Protein AF-A0A7S3QY50-F1 (afdb_monomer)

Nearest PDB structures (foldseek):
  4ku4-assembly1_A  TM=4.714E-01  e=1.616E+00  Cryphonectria parasitica
  5vyz-assembly1_D  TM=2.976E-01  e=4.279E+00  Lactococcus lactis

Organism: Dunaliella tertiolecta (NCBI:txid3047)

Mean predicted aligned error: 9.63 Å

Secondary structure (DSSP, 8-state):
----------------------------HHHHHHHHHHHTSPPSS-TTHHHHSEEETTTTEEEPPTTEESTTS-EEP-HHHHHHHHHHTTTTSSS---HHHHHS--S--GGGGGGSEEEETTEEEEPTTEESTTS-EEE-TTS-EEESTTTT----SSSPPEEE----TTTTTTTT--TT-S-THHHHHHHHHHTTT-B-S-GGG-SEEE----B-SHHIIIIIIHHHHHHHHHH-GGGTTSPTT-EEEEE-SSSGGGGS-TTGGG-HHHHTTEEEEES----S--SSTT------TTT-EE-PPPPPGGGHHHHT-SS-TTSTT---PPP--EEEEEES-SSSSSSPP-TTSPSSPS-TTTTTGGGGHHHHHHHHHTT-TTEEEES--TTHHHHHHHEEEEE---BSB--SHHHHHHHTT-EEE---TTS--

InterPro domains:
  IPR000742 EGF-like domain [PS00022] (62-73)
  IPR000742 EGF-like domain [PS00022] (124-135)
  IPR000742 EGF-like domain [PS50026] (41-74)
  IPR004263 Exostosin-like [PTHR11062] (130-428)
  IPR040911 Exostosin, GT47 domain [PF03016] (158-427)

Foldseek 3Di:
DDDDDDDDDDDDDDPPPPPPPPPPPPPDPPLVVFVVVLQPDDALEPPLLLVAAAQPRLQNARAHDLQADDRRSPDGHDDPRSLVSQVVLVCDVPHHSDSVQLQVFDQDEQCCLVVQAHGRSHQGSGRHQFDARSSQWGADPVRAIDGNPSPPQAQDPDDDAEEEDGDHCSQAPSSQRRPPPQFCVLVVVVSCNSVVSSYDSDLVNHQAYEYRGEAAAQCCQAPRVVVSLVVCVVPPVCPVVDDQLRYEYEHEYQLAQLRHDPVVVVPCVVSRSHAYAYQHAQQPDLVDPRRDHRHDPPRHHHDDTDGDPVCCVVLVPPAFPPDPPDPPQDAQQAAEEDEAAQLLDLDDFDLVDAPPTPSDPCCQFLNVVSSVCCNPPCPPPRYHRYRDDPNRLVNLSNYQAYELGRGNGHDCVCVSSVSSVHHYDYDDSPPPD

Solvent-accessible surface area (backbone atoms only — not comparable to full-atom values): 24354 Å² total; per-residue (Å²): 141,78,90,88,82,91,83,91,82,87,80,80,91,76,83,80,76,77,75,75,72,78,75,74,72,89,70,57,78,67,27,54,56,45,50,50,56,38,46,69,49,87,71,59,36,62,86,54,8,61,76,49,12,18,33,33,64,87,78,38,44,52,38,44,38,90,58,33,33,68,85,27,17,72,42,76,49,55,70,70,61,37,43,51,53,32,40,78,60,54,39,34,85,89,50,74,68,35,53,70,58,62,68,61,20,46,86,59,30,48,71,56,10,66,79,35,34,50,69,53,52,31,35,35,34,17,39,64,54,20,17,56,80,27,23,42,31,29,57,51,98,85,66,44,63,32,57,44,74,62,70,81,64,62,58,50,92,68,76,69,32,32,19,68,57,82,67,62,42,79,58,32,54,66,61,58,46,53,95,73,60,83,56,49,39,63,57,58,48,51,46,47,48,72,72,59,37,31,49,38,61,50,68,91,71,34,68,30,37,37,49,70,46,76,30,58,52,39,61,33,52,59,55,47,46,50,51,51,51,52,49,41,63,75,72,38,80,62,59,83,70,52,58,85,40,22,42,33,40,50,30,69,22,35,46,20,70,53,45,41,43,78,70,57,66,68,38,49,79,58,61,68,30,42,14,42,37,14,55,24,68,43,56,59,68,65,83,48,99,85,46,60,60,26,32,51,86,98,56,40,43,74,45,79,80,42,73,56,72,86,54,33,52,80,46,59,40,85,66,32,66,83,40,92,89,44,73,87,70,64,68,68,79,28,55,34,32,40,69,36,56,44,45,72,43,73,61,75,79,54,80,92,50,65,90,79,40,88,36,69,66,39,59,64,34,28,55,29,49,52,49,50,52,44,73,77,35,41,90,35,91,50,38,47,54,42,40,67,64,96,59,49,30,57,54,34,37,21,10,52,28,28,66,28,46,47,40,87,32,51,70,63,51,44,57,55,26,49,49,28,59,7,46,52,46,68,64,62,75,74,61,87,123

Radius of gyration: 27.7 Å; Cα contacts (8 Å, |Δi|>4): 775; chains: 1; bounding box: 75×70×88 Å

Sequence (433 aa):
MCSRAVGQQAPLLISLVLSLSIATSHAAFGDQEVLQKIASRPSKCGSLCQTHGTCNEELGRCDCPIHKGGPNCEQALTGAELESRCSSLGYGFRYASNVASCMRGPSFCLNRCNDRGSCDRGFCKCMPGHYGIDCSLSLDDQGQPQILQGTGYTTRSKRPWIYVYDLPPEFTIWIYFMRQVDRPTFFFFLQRLLGSGSLTADPKKADFFFIPHYMRHPEDIAVKLVKVLNYINGTWPYYQHGRKGSHVVLHTGDWGKMEAPPWFKKLDGIRNNLTWLTHWGIYDNSGKKHWAVAHTPGQDVVVPVITPMNRLPVFGHEKSPLHPAAQNVPPKDKIFFHAGRICGEFRPPNTSRPWPYNCVDAMRYSGGIRQKVHSFHHNRTGYHISNHIPKYAVHLRTSKWCLSTQGGGHGNRQVIGTLAGCNPVSIGAHQKM

Structure (mmCIF, N/CA/C/O backbone):
data_AF-A0A7S3QY50-F1
#
_entry.id   AF-A0A7S3QY50-F1
#
loop_
_atom_site.group_PDB
_atom_site.id
_atom_site.type_symbol
_atom_site.label_atom_id
_atom_site.label_alt_id
_atom_site.label_comp_id
_atom_site.label_asym_id
_atom_site.label_entity_id
_atom_site.label_seq_id
_atom_site.pdbx_PDB_ins_code
_atom_site.Cartn_x
_atom_site.Cartn_y
_atom_site.Cartn_z
_atom_site.occupancy
_atom_site.B_iso_or_equiv
_atom_site.auth_seq_id
_atom_site.auth_comp_id
_atom_site.auth_asym_id
_atom_site.auth_atom_id
_atom_site.pdbx_PDB_model_num
ATOM 1 N N . MET A 1 1 ? -39.866 -35.549 -60.563 1.00 34.72 1 MET A N 1
ATOM 2 C CA . MET A 1 1 ? -39.661 -37.015 -60.537 1.00 34.72 1 MET A CA 1
ATOM 3 C C . MET A 1 1 ? -38.473 -37.270 -59.612 1.00 34.72 1 MET A C 1
ATOM 5 O O . MET A 1 1 ? -37.434 -36.706 -59.912 1.00 34.72 1 MET A O 1
ATOM 9 N N . CYS A 1 2 ? -38.532 -37.937 -58.452 1.00 33.41 2 CYS A N 1
ATOM 10 C CA . CYS A 1 2 ? -39.597 -38.607 -57.664 1.00 33.41 2 CYS A CA 1
ATOM 11 C C . CYS A 1 2 ? -39.335 -38.268 -56.155 1.00 33.41 2 CYS A C 1
ATOM 13 O O . CYS A 1 2 ? -38.199 -37.953 -55.829 1.00 33.41 2 CYS A O 1
ATOM 15 N N . SER A 1 3 ? -40.277 -38.111 -55.200 1.00 32.56 3 SER A N 1
ATOM 16 C CA . SER A 1 3 ? -41.188 -39.106 -54.558 1.00 32.56 3 SER A CA 1
ATOM 17 C C . SER A 1 3 ? -40.494 -40.444 -54.226 1.00 32.56 3 SER A C 1
ATOM 19 O O . SER A 1 3 ? -39.849 -40.971 -55.114 1.00 32.56 3 SER A O 1
ATOM 21 N N . ARG A 1 4 ? -40.580 -41.133 -53.074 1.00 37.38 4 ARG A N 1
ATOM 22 C CA . ARG A 1 4 ? -41.313 -41.092 -51.773 1.00 37.38 4 ARG A CA 1
ATOM 23 C C . ARG A 1 4 ? -40.620 -42.171 -50.862 1.00 37.38 4 ARG A C 1
ATOM 25 O O . ARG A 1 4 ? -39.783 -42.890 -51.391 1.00 37.38 4 ARG A O 1
ATOM 32 N N . ALA A 1 5 ? -40.843 -42.410 -49.560 1.00 31.58 5 ALA A N 1
ATOM 33 C CA . ALA A 1 5 ? -41.729 -41.901 -48.495 1.00 31.58 5 ALA A CA 1
ATOM 34 C C . ALA A 1 5 ? -40.981 -41.976 -47.121 1.00 31.58 5 ALA A C 1
ATOM 36 O O . ALA A 1 5 ? -39.933 -42.602 -47.036 1.00 31.58 5 ALA A O 1
ATOM 37 N N . VAL A 1 6 ? -41.356 -41.214 -46.083 1.00 35.97 6 VAL A N 1
ATOM 38 C CA . VAL A 1 6 ? -42.135 -41.626 -44.877 1.00 35.97 6 VAL A CA 1
ATOM 39 C C . VAL A 1 6 ? -41.698 -42.925 -44.170 1.00 35.97 6 VAL A C 1
ATOM 41 O O . VAL A 1 6 ? -41.881 -44.017 -44.695 1.00 35.97 6 VAL A O 1
ATOM 44 N N . GLY A 1 7 ? -41.284 -42.787 -42.903 1.00 29.81 7 GLY A N 1
ATOM 45 C CA . GLY A 1 7 ? -41.197 -43.856 -41.901 1.00 29.81 7 GLY A CA 1
ATOM 46 C C . GLY A 1 7 ? -41.256 -43.257 -40.490 1.00 29.81 7 GLY A C 1
ATOM 47 O O . GLY A 1 7 ? -40.335 -42.557 -40.081 1.00 29.81 7 GLY A O 1
ATOM 48 N N . GLN A 1 8 ? -42.365 -43.460 -39.774 1.00 36.78 8 GLN A N 1
ATOM 49 C CA . GLN A 1 8 ? -42.558 -42.961 -38.405 1.00 36.78 8 GLN A CA 1
ATOM 50 C C . GLN A 1 8 ? -41.883 -43.885 -37.386 1.00 36.78 8 GLN A C 1
ATOM 52 O O . GLN A 1 8 ? -42.051 -45.097 -37.472 1.00 36.78 8 GLN A O 1
ATOM 57 N N . GLN A 1 9 ? -41.264 -43.315 -36.350 1.00 33.56 9 GLN A N 1
ATOM 58 C CA . GLN A 1 9 ? -41.181 -43.939 -35.026 1.00 33.56 9 GLN A CA 1
ATOM 59 C C . GLN A 1 9 ? -40.975 -42.854 -33.961 1.00 33.56 9 GLN A C 1
ATOM 61 O O . GLN A 1 9 ? -40.033 -42.069 -34.027 1.00 33.56 9 GLN A O 1
ATOM 66 N N . ALA A 1 10 ? -41.894 -42.792 -33.000 1.00 39.91 10 ALA A N 1
ATOM 67 C CA . ALA A 1 10 ? -41.769 -41.951 -31.815 1.00 39.91 10 ALA A CA 1
ATOM 68 C C . ALA A 1 10 ? -41.051 -42.723 -30.699 1.00 39.91 10 ALA A C 1
ATOM 70 O O . ALA A 1 10 ? -41.190 -43.945 -30.620 1.00 39.91 10 ALA A O 1
ATOM 71 N N . PRO A 1 11 ? -40.390 -42.015 -29.773 1.00 39.84 11 PRO A N 1
ATOM 72 C CA . PRO A 1 11 ? -40.330 -42.479 -28.398 1.00 39.84 11 PRO A CA 1
ATOM 73 C C . PRO A 1 11 ? -40.896 -41.463 -27.399 1.00 39.84 11 PRO A C 1
ATOM 75 O O . PRO A 1 11 ? -40.906 -40.251 -27.603 1.00 39.84 11 PRO A O 1
ATOM 78 N N . LEU A 1 12 ? -41.390 -42.047 -26.313 1.00 34.28 12 LEU A N 1
ATOM 79 C CA . LEU A 1 12 ? -42.130 -41.484 -25.193 1.00 34.28 12 LEU A CA 1
ATOM 80 C C . LEU A 1 12 ? -41.598 -40.164 -24.612 1.00 34.28 12 LEU A C 1
ATOM 82 O O . LEU A 1 12 ? -40.401 -39.968 -24.407 1.00 34.28 12 LEU A O 1
ATOM 86 N N . LEU A 1 13 ? -42.559 -39.354 -24.159 1.00 35.50 13 LEU A N 1
ATOM 87 C CA . LEU A 1 13 ? -42.382 -38.404 -23.065 1.00 35.50 13 LEU A CA 1
ATOM 88 C C . LEU A 1 13 ? -41.768 -39.089 -21.833 1.00 35.50 13 LEU A C 1
ATOM 90 O O . LEU A 1 13 ? -42.396 -39.956 -21.227 1.00 35.50 13 LEU A O 1
ATOM 94 N N . ILE A 1 14 ? -40.617 -38.593 -21.383 1.00 34.47 14 ILE A N 1
ATOM 95 C CA . ILE A 1 14 ? -40.266 -38.581 -19.960 1.00 34.47 14 ILE A CA 1
ATOM 96 C C . ILE A 1 14 ? -39.977 -37.126 -19.600 1.00 34.47 14 ILE A C 1
ATOM 98 O O . ILE A 1 14 ? -38.859 -36.634 -19.747 1.00 34.47 14 ILE A O 1
ATOM 102 N N . SER A 1 15 ? -41.014 -36.424 -19.142 1.00 33.00 15 SER A N 1
ATOM 103 C CA . SER A 1 15 ? -40.858 -35.119 -18.502 1.00 33.00 15 SER A CA 1
ATOM 104 C C . SER A 1 15 ? -40.157 -35.318 -17.165 1.00 33.00 15 SER A C 1
ATOM 106 O O . SER A 1 15 ? -40.808 -35.510 -16.138 1.00 33.00 15 SER A O 1
ATOM 108 N N . LEU A 1 16 ? -38.823 -35.272 -17.171 1.00 32.19 16 LEU A N 1
ATOM 109 C CA . LEU A 1 16 ? -38.045 -35.183 -15.944 1.00 32.19 16 LEU A CA 1
ATOM 110 C C . LEU A 1 16 ? -38.234 -33.776 -15.364 1.00 32.19 16 LEU A C 1
ATOM 112 O O . LEU A 1 16 ? -37.430 -32.869 -15.580 1.00 32.19 16 LEU A O 1
ATOM 116 N N . VAL A 1 17 ? -39.340 -33.587 -14.643 1.00 33.28 17 VAL A N 1
ATOM 117 C CA . VAL A 1 17 ? -39.533 -32.428 -13.777 1.00 33.28 17 VAL A CA 1
ATOM 118 C C . VAL A 1 17 ? -38.496 -32.553 -12.668 1.00 33.28 17 VAL A C 1
ATOM 120 O O . VAL A 1 17 ? -38.743 -33.178 -11.639 1.00 33.28 17 VAL A O 1
ATOM 123 N N . LEU A 1 18 ? -37.316 -31.961 -12.879 1.00 33.28 18 LEU A N 1
ATOM 124 C CA . LEU A 1 18 ? -36.461 -31.580 -11.766 1.00 33.28 18 LEU A CA 1
ATOM 125 C C . LEU A 1 18 ? -37.224 -30.519 -10.979 1.00 33.28 18 LEU A C 1
ATOM 127 O O . LEU A 1 18 ? -37.105 -29.318 -11.221 1.00 33.28 18 LEU A O 1
ATOM 131 N N . SER A 1 19 ? -37.999 -30.991 -10.007 1.00 34.94 19 SER A N 1
ATOM 132 C CA . SER A 1 19 ? -38.312 -30.229 -8.815 1.00 34.94 19 SER A CA 1
ATOM 133 C C . SER A 1 19 ? -36.978 -29.879 -8.164 1.00 34.94 19 SER A C 1
ATOM 135 O O . SER A 1 19 ? -36.434 -30.643 -7.364 1.00 34.94 19 SER A O 1
ATOM 137 N N . LEU A 1 20 ? -36.430 -28.729 -8.562 1.00 34.53 20 LEU A N 1
ATOM 138 C CA . LEU A 1 20 ? -35.385 -28.044 -7.828 1.00 34.53 20 LEU A CA 1
ATOM 139 C C . LEU A 1 20 ? -36.015 -27.650 -6.491 1.00 34.53 20 LEU A C 1
ATOM 141 O O . LEU A 1 20 ? -36.545 -26.552 -6.328 1.00 34.53 20 LEU A O 1
ATOM 145 N N . SER A 1 21 ? -35.997 -28.584 -5.540 1.00 34.28 21 SER A N 1
ATOM 146 C CA . SER A 1 21 ? -36.159 -28.254 -4.137 1.00 34.28 21 SER A CA 1
ATOM 147 C C . SER A 1 21 ? -35.109 -27.198 -3.857 1.00 34.28 21 SER A C 1
ATOM 149 O O . SER A 1 21 ? -33.910 -27.487 -3.881 1.00 34.28 21 SER A O 1
ATOM 151 N N . ILE A 1 22 ? -35.565 -25.961 -3.666 1.00 39.22 22 ILE A N 1
ATOM 152 C CA . ILE A 1 22 ? -34.728 -24.885 -3.170 1.00 39.22 22 ILE A CA 1
ATOM 153 C C . ILE A 1 22 ? -34.275 -25.369 -1.801 1.00 39.22 22 ILE A C 1
ATOM 155 O O . ILE A 1 22 ? -35.016 -25.287 -0.824 1.00 39.22 22 ILE A O 1
ATOM 159 N N . ALA A 1 23 ? -33.067 -25.929 -1.755 1.00 34.81 23 ALA A N 1
ATOM 160 C CA . ALA A 1 23 ? -32.342 -26.123 -0.523 1.00 34.81 23 ALA A CA 1
ATOM 161 C C . ALA A 1 23 ? -32.072 -24.716 -0.000 1.00 34.81 23 ALA A C 1
ATOM 163 O O . ALA A 1 23 ? -31.074 -24.084 -0.352 1.00 34.81 23 ALA A O 1
ATOM 164 N N . THR A 1 24 ? -33.023 -24.202 0.780 1.00 40.25 24 THR A N 1
ATOM 165 C CA . THR A 1 24 ? -32.851 -23.018 1.600 1.00 40.25 24 THR A CA 1
ATOM 166 C C . THR A 1 24 ? -31.655 -23.309 2.483 1.00 40.25 24 THR A C 1
ATOM 168 O O . THR A 1 24 ? -31.713 -24.091 3.436 1.00 40.25 24 THR A O 1
ATOM 171 N N . SER A 1 25 ? -30.519 -22.742 2.084 1.00 40.84 25 SER A N 1
ATOM 172 C CA . SER A 1 25 ? -29.270 -22.828 2.815 1.00 40.84 25 SER A CA 1
ATOM 173 C C . SER A 1 25 ? -29.562 -22.449 4.258 1.00 40.84 25 SER A C 1
ATOM 175 O O . SER A 1 25 ? -29.958 -21.311 4.510 1.00 40.84 25 SER A O 1
ATOM 177 N N . HIS A 1 26 ? -29.384 -23.397 5.181 1.00 38.31 26 HIS A N 1
ATOM 178 C CA . HIS A 1 26 ? -29.530 -23.190 6.623 1.00 38.31 26 HIS A CA 1
ATOM 179 C C . HIS A 1 26 ? -28.346 -22.367 7.159 1.00 38.31 26 HIS A C 1
ATOM 181 O O . HIS A 1 26 ? -27.61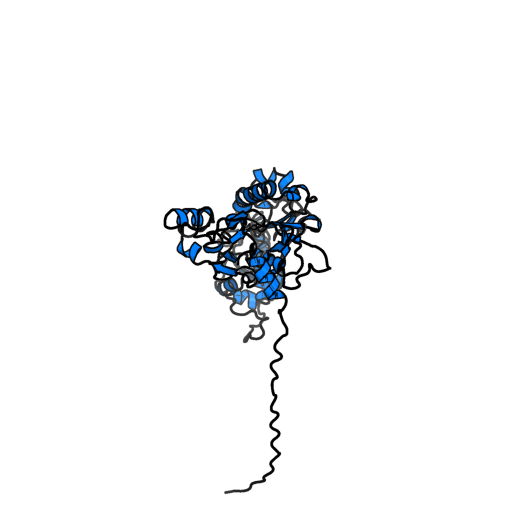6 -22.777 8.058 1.00 38.31 26 HIS A O 1
ATOM 187 N N . ALA A 1 27 ? -28.125 -21.205 6.555 1.00 40.66 27 ALA A N 1
ATOM 188 C CA . ALA A 1 27 ? -27.258 -20.182 7.081 1.00 40.66 27 ALA A CA 1
ATOM 189 C C . ALA A 1 27 ? -28.029 -19.412 8.160 1.00 40.66 27 ALA A C 1
ATOM 191 O O . ALA A 1 27 ? -29.133 -18.927 7.916 1.00 40.66 27 ALA A O 1
ATOM 192 N N . ALA A 1 28 ? -27.383 -19.236 9.311 1.00 46.97 28 ALA A N 1
ATOM 193 C CA . ALA A 1 28 ? -27.502 -18.004 10.082 1.00 46.97 28 ALA A CA 1
ATOM 194 C C . ALA A 1 28 ? -28.822 -17.699 10.832 1.00 46.97 28 ALA A C 1
ATOM 196 O O . ALA A 1 28 ? -29.215 -16.536 10.905 1.00 46.97 28 ALA A O 1
ATOM 197 N N . PHE A 1 29 ? -29.437 -18.671 11.524 1.00 45.47 29 PHE A N 1
ATOM 198 C CA . PHE A 1 29 ? -30.282 -18.300 12.682 1.00 45.47 29 PHE A CA 1
ATOM 199 C C . PHE A 1 29 ? -29.439 -17.760 13.858 1.00 45.47 29 PHE A C 1
ATOM 201 O O . PHE A 1 29 ? -29.894 -16.875 14.573 1.00 45.47 29 PHE A O 1
ATOM 208 N N . GLY A 1 30 ? -28.192 -18.227 14.020 1.00 54.91 30 GLY A N 1
ATOM 209 C CA . GLY A 1 30 ? -27.272 -17.722 15.051 1.00 54.91 30 GLY A CA 1
ATOM 210 C C . GLY A 1 30 ? -26.661 -16.346 14.745 1.00 54.91 30 GLY A C 1
ATOM 211 O O . GLY A 1 30 ? -26.413 -15.563 15.660 1.00 54.91 30 GLY A O 1
ATOM 212 N N . ASP A 1 31 ? -26.432 -16.015 13.471 1.00 74.44 31 ASP A N 1
ATOM 213 C CA . ASP A 1 31 ? -25.672 -14.805 13.127 1.00 74.44 31 ASP A CA 1
ATOM 214 C C . ASP A 1 31 ? -26.511 -13.530 13.322 1.00 74.44 31 ASP A C 1
ATOM 216 O O . ASP A 1 31 ? -25.963 -12.495 13.702 1.00 74.44 31 ASP A O 1
ATOM 220 N N . GLN A 1 32 ? -27.837 -13.584 13.121 1.00 82.94 32 GLN A N 1
ATOM 221 C CA . GLN A 1 32 ? -28.710 -12.423 13.353 1.00 82.94 32 GLN A CA 1
ATOM 222 C C . GLN A 1 32 ? -28.750 -12.004 14.827 1.00 82.94 32 GLN A C 1
ATOM 224 O O . GLN A 1 32 ? -28.680 -10.808 15.105 1.00 82.94 32 GLN A O 1
ATOM 229 N N . GLU A 1 33 ? -28.800 -12.956 15.763 1.00 89.31 33 GLU A N 1
ATOM 230 C CA . GLU A 1 33 ? -28.755 -12.664 17.202 1.00 89.31 33 GLU A CA 1
ATOM 231 C C . GLU A 1 33 ? -27.424 -11.996 17.582 1.00 89.31 33 GLU A C 1
ATOM 233 O O . GLU A 1 33 ? -27.405 -10.966 18.258 1.00 89.31 33 GLU A O 1
ATOM 238 N N . VAL A 1 34 ? -26.301 -12.518 17.072 1.00 90.00 34 VAL A N 1
ATOM 239 C CA . VAL A 1 34 ? -24.971 -11.936 17.310 1.00 90.00 34 VAL A CA 1
ATOM 240 C C . VAL A 1 34 ? -24.859 -10.526 16.720 1.00 90.00 34 VAL A C 1
ATOM 242 O O . VAL A 1 34 ? -24.344 -9.632 17.389 1.00 90.00 34 VAL A O 1
ATOM 245 N N . LEU A 1 35 ? -25.363 -10.292 15.505 1.00 89.25 35 LEU A N 1
ATOM 246 C CA . LEU A 1 35 ? -25.356 -8.967 14.873 1.00 89.25 35 LEU A CA 1
ATOM 247 C C . LEU A 1 35 ? -26.250 -7.962 15.615 1.00 89.25 35 LEU A C 1
ATOM 249 O O . LEU A 1 35 ? -25.832 -6.824 15.826 1.00 89.25 35 LEU A O 1
ATOM 253 N N . GLN A 1 36 ? -27.438 -8.375 16.070 1.00 90.69 36 GLN A N 1
ATOM 254 C CA . GLN A 1 36 ? -28.301 -7.543 16.915 1.00 90.69 36 GLN A CA 1
ATOM 255 C C . GLN A 1 36 ? -27.613 -7.202 18.241 1.00 90.69 36 GLN A C 1
ATOM 257 O O . GLN A 1 36 ? -27.586 -6.033 18.623 1.00 90.69 36 GLN A O 1
ATOM 262 N N . LYS A 1 37 ? -26.982 -8.188 18.895 1.00 93.69 37 LYS A N 1
ATOM 263 C CA . LYS A 1 37 ? -26.223 -7.985 20.135 1.00 93.69 37 LYS A CA 1
ATOM 264 C C . LYS A 1 37 ? -25.069 -6.999 19.946 1.00 93.69 37 LYS A C 1
ATOM 266 O O . LYS A 1 37 ? -24.874 -6.138 20.798 1.00 93.69 37 LYS A O 1
ATOM 271 N N . ILE A 1 38 ? -24.323 -7.097 18.840 1.00 93.56 38 ILE A N 1
ATOM 272 C CA . ILE A 1 38 ? -23.249 -6.150 18.493 1.00 93.56 38 ILE A CA 1
ATOM 273 C C . ILE A 1 38 ? -23.818 -4.736 18.324 1.00 93.56 38 ILE A C 1
ATOM 275 O O . ILE A 1 38 ? -23.306 -3.804 18.942 1.00 93.56 38 ILE A O 1
ATOM 279 N N . ALA A 1 39 ? -24.894 -4.587 17.547 1.00 92.00 39 ALA A N 1
ATOM 280 C CA . ALA A 1 39 ? -25.511 -3.294 17.261 1.00 92.00 39 ALA A CA 1
ATOM 281 C C . ALA A 1 39 ? -26.194 -2.646 18.482 1.00 92.00 39 ALA A C 1
ATOM 283 O O . ALA A 1 39 ? -26.313 -1.423 18.525 1.00 92.00 39 ALA A O 1
ATOM 284 N N . SER A 1 40 ? -26.626 -3.435 19.475 1.00 93.12 40 SER A N 1
ATOM 285 C CA . SER A 1 40 ? -27.239 -2.932 20.713 1.00 93.12 40 SER A CA 1
ATOM 286 C C . SER A 1 40 ? -26.240 -2.450 21.770 1.00 93.12 40 SER A C 1
ATOM 288 O O . SER A 1 40 ? -26.661 -1.909 22.793 1.00 93.12 40 SER A O 1
ATOM 290 N N . ARG A 1 41 ? -24.930 -2.675 21.589 1.00 94.00 41 ARG A N 1
ATOM 291 C CA . ARG A 1 41 ? -23.929 -2.222 22.568 1.00 94.00 41 ARG A CA 1
ATOM 292 C C . ARG A 1 41 ? -23.818 -0.689 22.561 1.00 94.00 41 ARG A C 1
ATOM 294 O O . ARG A 1 41 ? -23.890 -0.087 21.491 1.00 94.00 41 ARG A O 1
ATOM 301 N N . PRO A 1 42 ? -23.592 -0.046 23.723 1.00 93.88 42 PRO A N 1
ATOM 302 C CA . PRO A 1 42 ? -23.292 1.381 23.770 1.00 93.88 42 PRO A CA 1
ATOM 303 C C . PRO A 1 42 ? -22.050 1.709 22.928 1.00 93.88 42 PRO A C 1
ATOM 305 O O . PRO A 1 42 ? -20.976 1.160 23.176 1.00 93.88 42 PRO A O 1
ATOM 308 N N . SER A 1 43 ? -22.207 2.604 21.949 1.00 95.50 43 SER A N 1
ATOM 309 C CA . SER A 1 43 ? -21.090 3.142 21.161 1.00 95.50 43 SER A CA 1
ATOM 310 C C . SER A 1 43 ? -20.178 3.992 22.046 1.00 95.50 43 SER A C 1
ATOM 312 O O . SER A 1 43 ? -20.660 4.715 22.924 1.00 95.50 43 SER A O 1
ATOM 314 N N . LYS A 1 44 ? -18.863 3.940 21.806 1.00 96.69 44 LYS A N 1
ATOM 315 C CA . LYS A 1 44 ? -17.903 4.844 22.471 1.00 96.69 44 LYS A CA 1
ATOM 316 C C . LYS A 1 44 ? -17.810 6.225 21.814 1.00 96.69 44 LYS A C 1
ATOM 318 O O . LYS A 1 44 ? -17.168 7.112 22.375 1.00 96.69 44 LYS A O 1
ATOM 323 N N . CYS A 1 45 ? -18.409 6.416 20.639 1.00 97.38 45 CYS A N 1
ATOM 324 C CA . CYS A 1 45 ? -18.425 7.697 19.934 1.00 97.38 45 CYS A CA 1
ATOM 325 C C . CYS A 1 45 ? -19.713 8.487 20.212 1.00 97.38 45 CYS A C 1
ATOM 327 O O . CYS A 1 45 ? -20.706 7.954 20.705 1.00 97.38 45 CYS A O 1
ATOM 329 N N . GLY A 1 46 ? -19.726 9.771 19.843 1.00 95.12 46 GLY A N 1
ATOM 330 C CA . GLY A 1 46 ? -20.956 10.562 19.856 1.00 95.12 46 GLY A CA 1
ATOM 331 C C . GLY A 1 46 ? -22.008 9.999 18.892 1.00 95.12 46 GLY A C 1
ATOM 332 O O . GLY A 1 46 ? -21.685 9.430 17.848 1.00 95.12 46 GLY A O 1
ATOM 333 N N . SER A 1 47 ? -23.288 10.180 19.226 1.00 91.00 47 SER A N 1
ATOM 334 C CA . SER A 1 47 ? -24.431 9.558 18.533 1.00 91.00 47 SER A CA 1
ATOM 335 C C . SER A 1 47 ? -24.544 9.891 17.039 1.00 91.00 47 SER A C 1
ATOM 337 O O . SER A 1 47 ? -25.124 9.120 16.276 1.00 91.00 47 SER A O 1
ATOM 339 N N . LEU A 1 48 ? -23.973 11.014 16.594 1.00 95.56 48 LEU A N 1
ATOM 340 C CA . LEU A 1 48 ? -23.939 11.399 15.182 1.00 95.56 48 LEU A CA 1
ATOM 341 C C . LEU A 1 48 ? -22.846 10.670 14.378 1.00 95.56 48 LEU A C 1
ATOM 343 O O . LEU A 1 48 ? -22.915 10.665 13.149 1.00 95.56 48 LEU A O 1
ATOM 347 N N . CYS A 1 49 ? -21.878 10.020 15.035 1.00 97.50 49 CYS A N 1
ATOM 348 C CA . CYS A 1 49 ? -20.744 9.388 14.364 1.00 97.50 49 CYS A CA 1
ATOM 349 C C . CYS A 1 49 ? -21.196 8.295 13.386 1.00 97.50 49 CYS A C 1
ATOM 351 O O . CYS A 1 49 ? -20.930 8.396 12.190 1.00 97.50 49 CYS A O 1
ATOM 353 N N . GLN A 1 50 ? -21.974 7.308 13.845 1.00 93.81 50 GLN A N 1
ATOM 354 C CA . GLN A 1 50 ? -22.559 6.277 12.974 1.00 93.81 50 GLN A CA 1
ATOM 355 C C . GLN A 1 50 ? -23.489 6.842 11.873 1.00 93.81 50 GLN A C 1
ATOM 357 O O . GLN A 1 50 ? -23.748 6.178 10.863 1.00 93.81 50 GLN A O 1
ATOM 362 N N . THR A 1 51 ? -23.981 8.079 11.997 1.00 95.19 51 THR A N 1
ATOM 363 C CA . THR A 1 51 ? -24.801 8.728 10.958 1.00 95.19 51 THR A CA 1
ATOM 364 C C . THR A 1 51 ? -23.955 9.212 9.776 1.00 95.19 51 THR A C 1
ATOM 366 O O . THR A 1 51 ? -24.424 9.150 8.634 1.00 95.19 51 THR A O 1
ATOM 369 N N . HIS A 1 52 ? -22.695 9.606 9.991 1.00 96.75 52 HIS A N 1
ATOM 370 C CA . HIS A 1 52 ? -21.865 10.239 8.953 1.00 96.75 52 HIS A CA 1
ATOM 371 C C . HIS A 1 52 ? -20.493 9.592 8.696 1.00 96.75 52 HIS A C 1
ATOM 373 O O . HIS A 1 52 ? -19.884 9.869 7.662 1.00 96.75 52 HIS A O 1
ATOM 379 N N . GLY A 1 53 ? -20.034 8.714 9.582 1.00 97.25 53 GLY A N 1
ATOM 380 C CA . GLY A 1 53 ? -18.763 8.000 9.514 1.00 97.25 53 GLY A CA 1
ATOM 381 C C . GLY A 1 53 ? -18.857 6.615 10.160 1.00 97.25 53 GLY A C 1
ATOM 382 O O . GLY A 1 53 ? -19.924 5.999 10.167 1.00 97.25 53 GLY A O 1
ATOM 383 N N . THR A 1 54 ? -17.732 6.141 10.688 1.00 97.94 54 THR A N 1
ATOM 384 C CA . THR A 1 54 ? -17.592 4.862 11.402 1.00 97.94 54 THR A CA 1
ATOM 385 C C . THR A 1 54 ? -17.025 5.140 12.788 1.00 97.94 54 THR A C 1
ATOM 387 O O . THR A 1 54 ? -15.992 5.794 12.891 1.00 97.94 54 THR A O 1
ATOM 390 N N . CYS A 1 55 ? -17.646 4.640 13.857 1.00 98.19 55 CYS A N 1
ATOM 391 C CA . CYS A 1 55 ? -16.992 4.666 15.164 1.00 98.19 55 CYS A CA 1
ATOM 392 C C . CYS A 1 55 ? -15.964 3.539 15.238 1.00 98.19 55 CYS A C 1
ATOM 394 O O . CYS A 1 55 ? -16.324 2.375 15.091 1.00 98.19 55 CYS A O 1
ATOM 396 N N . ASN A 1 56 ? -14.703 3.855 15.518 1.00 98.00 56 ASN A N 1
ATOM 397 C CA . ASN A 1 56 ? -13.781 2.872 16.064 1.00 98.00 56 ASN A CA 1
ATOM 398 C C . ASN A 1 56 ? -14.163 2.643 17.537 1.00 98.00 56 ASN A C 1
ATOM 400 O O . ASN A 1 56 ? -13.795 3.424 18.417 1.00 98.00 56 ASN A O 1
ATOM 404 N N . GLU A 1 57 ? -14.912 1.569 17.788 1.00 97.31 57 GLU A N 1
ATOM 405 C CA . GLU A 1 57 ? -15.437 1.221 19.116 1.00 97.31 57 GLU A CA 1
ATOM 406 C C . GLU A 1 57 ? -14.340 0.846 20.122 1.00 97.31 57 GLU A C 1
ATOM 408 O O . GLU A 1 57 ? -14.563 0.873 21.329 1.00 97.31 57 GLU A O 1
ATOM 413 N N . GLU A 1 58 ? -13.132 0.507 19.672 1.00 96.50 58 GLU A N 1
ATOM 414 C CA . GLU A 1 58 ? -11.990 0.236 20.548 1.00 96.50 58 GLU A CA 1
ATOM 415 C C . GLU A 1 58 ? -11.466 1.532 21.179 1.00 96.50 58 GLU A C 1
ATOM 417 O O . GLU A 1 58 ? -11.337 1.614 22.403 1.00 96.50 58 GLU A O 1
ATOM 422 N N . LEU A 1 59 ? -11.270 2.560 20.349 1.00 97.00 59 LEU A N 1
ATOM 423 C CA . LEU A 1 59 ? -10.622 3.828 20.691 1.00 97.00 59 LEU A CA 1
ATOM 424 C C . LEU A 1 59 ? -11.593 4.987 20.987 1.00 97.00 59 LEU A C 1
ATOM 426 O O . LEU A 1 59 ? -11.148 6.028 21.464 1.00 97.00 59 LEU A O 1
ATOM 430 N N . GLY A 1 60 ? -12.886 4.860 20.666 1.00 97.19 60 GLY A N 1
ATOM 431 C CA . GLY A 1 60 ? -13.847 5.976 20.707 1.00 97.19 60 GLY A CA 1
ATOM 432 C C . GLY A 1 60 ? -13.583 7.056 19.645 1.00 97.19 60 GLY A C 1
ATOM 433 O O . GLY A 1 60 ? -13.981 8.208 19.807 1.00 97.19 60 GLY A O 1
ATOM 434 N N . ARG A 1 61 ? -12.874 6.704 18.564 1.00 97.12 61 ARG A N 1
ATOM 435 C CA . ARG A 1 61 ? -12.477 7.617 17.478 1.00 97.12 61 ARG A CA 1
ATOM 436 C C . ARG A 1 61 ? -13.526 7.583 16.367 1.00 97.12 61 ARG A C 1
ATOM 438 O O . ARG A 1 61 ? -13.789 6.511 15.831 1.00 97.12 61 ARG A O 1
ATOM 445 N N . CYS A 1 62 ? -14.082 8.731 15.979 1.00 98.19 62 CYS A N 1
ATOM 446 C CA . CYS A 1 62 ? -14.953 8.792 14.806 1.00 98.19 62 CYS A CA 1
ATOM 447 C C . CYS A 1 62 ? -14.137 8.942 13.513 1.00 98.19 62 CYS A C 1
ATOM 449 O O . CYS A 1 62 ? -13.428 9.930 13.324 1.00 98.19 62 CYS A O 1
ATOM 451 N N . ASP A 1 63 ? -14.250 7.964 12.620 1.00 97.75 63 ASP A N 1
ATOM 452 C CA . ASP A 1 63 ? -13.571 7.928 11.330 1.00 97.75 63 ASP A CA 1
ATOM 453 C C . ASP A 1 63 ? -14.457 8.494 10.224 1.00 97.75 63 ASP A C 1
ATOM 455 O O . ASP A 1 63 ? -15.549 7.985 9.954 1.00 97.75 63 ASP A O 1
ATOM 459 N N . CYS A 1 64 ? -13.966 9.532 9.546 1.00 96.62 64 CYS A N 1
ATOM 460 C CA . CYS A 1 64 ? -14.736 10.238 8.528 1.00 96.62 64 CYS A CA 1
ATOM 461 C C . CYS A 1 64 ? -14.404 9.796 7.094 1.00 96.62 64 CYS A C 1
ATOM 463 O O . CYS A 1 64 ? -13.229 9.621 6.740 1.00 96.62 64 CYS A O 1
ATOM 465 N N . PRO A 1 65 ? -15.406 9.727 6.196 1.00 94.06 65 PRO A N 1
ATOM 466 C CA . PRO A 1 65 ? -15.137 9.723 4.766 1.00 94.06 65 PRO A CA 1
ATOM 467 C C . PRO A 1 65 ? -14.475 11.048 4.357 1.00 94.06 65 PRO A C 1
ATOM 469 O O . PRO A 1 65 ? -14.673 12.090 4.982 1.00 94.06 65 PRO A O 1
ATOM 472 N N . ILE A 1 66 ? -13.719 11.029 3.257 1.00 90.75 66 ILE A N 1
ATOM 473 C CA . ILE A 1 66 ? -12.834 12.130 2.823 1.00 90.75 66 ILE A CA 1
ATOM 474 C C . ILE A 1 66 ? -13.498 13.519 2.776 1.00 90.75 66 ILE A C 1
ATOM 476 O O . ILE A 1 66 ? -12.846 14.527 3.036 1.00 90.75 66 ILE A O 1
ATOM 480 N N . HIS A 1 67 ? -14.797 13.569 2.489 1.00 92.31 67 HIS A N 1
ATOM 481 C CA . HIS A 1 67 ? -15.603 14.777 2.314 1.00 92.31 67 HIS A CA 1
ATOM 482 C C . HIS A 1 67 ? -16.333 15.261 3.586 1.00 92.31 67 HIS A C 1
ATOM 484 O O . HIS A 1 67 ? -17.180 16.153 3.505 1.00 92.31 67 HIS A O 1
ATOM 490 N N . LYS A 1 68 ? -16.038 14.664 4.747 1.00 95.94 68 LYS A N 1
ATOM 491 C CA . LYS A 1 68 ? -16.636 14.994 6.045 1.00 95.94 68 LYS A CA 1
ATOM 492 C C . LYS A 1 68 ? -15.586 15.390 7.086 1.00 95.94 68 LYS A C 1
ATOM 494 O O . LYS A 1 68 ? -14.432 14.962 7.016 1.00 95.94 68 LYS A O 1
ATOM 499 N N . GLY A 1 69 ? -15.992 16.200 8.055 1.00 95.50 69 GLY A N 1
ATOM 500 C CA . GLY A 1 69 ? -15.185 16.636 9.194 1.00 95.50 69 GLY A CA 1
ATOM 501 C C . GLY A 1 69 ? -16.045 16.885 10.432 1.00 95.50 69 GLY A C 1
ATOM 502 O O . GLY A 1 69 ? -17.238 16.590 10.425 1.00 95.50 69 GLY A O 1
ATOM 503 N N . GLY A 1 70 ? -15.436 17.437 11.480 1.00 95.75 70 GLY A N 1
ATOM 504 C CA . GLY A 1 70 ? -16.046 17.523 12.808 1.00 95.75 70 GLY A CA 1
ATOM 505 C C . GLY A 1 70 ? -15.860 16.236 13.630 1.00 95.75 70 GLY A C 1
ATOM 506 O O . GLY A 1 70 ? -15.446 15.209 13.083 1.00 95.75 70 GLY A O 1
ATOM 507 N N . PRO A 1 71 ? -16.120 16.284 14.949 1.00 95.88 71 PRO A N 1
ATOM 508 C CA . PRO A 1 71 ? -15.894 15.164 15.866 1.00 95.88 71 PRO A CA 1
ATOM 509 C C . PRO A 1 71 ? -16.807 13.954 15.608 1.00 95.88 71 PRO A C 1
ATOM 511 O O . PRO A 1 71 ? -16.490 12.858 16.061 1.00 95.88 71 PRO A O 1
ATOM 514 N N . ASN A 1 72 ? -17.909 14.131 14.872 1.00 97.50 72 ASN A N 1
ATOM 515 C CA . ASN A 1 72 ? -18.852 13.077 14.496 1.00 97.50 72 ASN A CA 1
ATOM 516 C C . ASN A 1 72 ? -19.054 12.982 12.973 1.00 97.50 72 ASN A C 1
ATOM 518 O O . ASN A 1 72 ? -20.050 12.421 12.512 1.00 97.50 72 ASN A O 1
ATOM 522 N N . CYS A 1 73 ? -18.142 13.553 12.178 1.00 97.69 73 CYS A N 1
ATOM 523 C CA . CYS A 1 73 ? -18.233 13.619 10.715 1.00 97.69 73 CYS A CA 1
ATOM 524 C C . CYS A 1 73 ? -19.468 14.389 10.186 1.00 97.69 73 CYS A C 1
ATOM 526 O O . CYS A 1 73 ? -19.860 14.251 9.023 1.00 97.69 73 CYS A O 1
ATOM 528 N N . GLU A 1 74 ? -20.091 15.214 11.027 1.00 96.94 74 GLU A N 1
ATOM 529 C CA . GLU A 1 74 ? -21.295 15.983 10.724 1.00 96.94 74 GLU A CA 1
ATOM 530 C C . GLU A 1 74 ? -21.039 17.068 9.664 1.00 96.94 74 GLU A C 1
ATOM 532 O O . GLU A 1 74 ? -21.804 17.183 8.696 1.00 96.94 74 GLU A O 1
ATOM 537 N N . GLN A 1 75 ? -19.911 17.783 9.757 1.00 97.19 75 GLN A N 1
ATOM 538 C CA . GLN A 1 75 ? -19.548 18.879 8.856 1.00 97.19 75 GLN A CA 1
ATOM 539 C C . GLN A 1 75 ? -19.302 18.355 7.436 1.00 97.19 75 GLN A C 1
ATOM 541 O O . GLN A 1 75 ? -18.406 17.544 7.197 1.00 97.19 75 GLN A O 1
ATOM 546 N N . ALA A 1 76 ? -20.080 18.835 6.463 1.00 96.31 76 ALA A N 1
ATOM 547 C CA . ALA A 1 76 ? -19.783 18.629 5.049 1.00 96.31 76 ALA A CA 1
ATOM 548 C C . ALA A 1 76 ? -18.652 19.570 4.614 1.00 96.31 76 ALA A C 1
ATOM 550 O O . ALA A 1 76 ? -18.793 20.785 4.716 1.00 96.31 76 ALA A O 1
ATOM 551 N N . LEU A 1 77 ? -17.550 19.013 4.110 1.00 94.50 77 LEU A N 1
ATOM 552 C CA . LEU A 1 77 ? -16.421 19.807 3.627 1.00 94.50 77 LEU A CA 1
ATOM 553 C C . LEU A 1 77 ? -16.660 20.220 2.179 1.00 94.50 77 LEU A C 1
ATOM 555 O O . LEU A 1 77 ? -16.943 19.383 1.318 1.00 94.50 77 LEU A O 1
ATOM 559 N N . THR A 1 78 ? -16.520 21.513 1.907 1.00 92.88 78 THR A N 1
ATOM 560 C CA . THR A 1 78 ? -16.744 22.109 0.584 1.00 92.88 78 THR A CA 1
ATOM 561 C C . THR A 1 78 ? -15.694 23.183 0.291 1.00 92.88 78 THR A C 1
ATOM 563 O O . THR A 1 78 ? -14.937 23.574 1.180 1.00 92.88 78 THR A O 1
ATOM 566 N N . GLY A 1 79 ? -15.602 23.621 -0.971 1.00 89.88 79 GLY A N 1
ATOM 567 C CA . GLY A 1 79 ? -14.675 24.675 -1.399 1.00 89.88 79 GLY A CA 1
ATOM 568 C C . GLY A 1 79 ? -13.240 24.458 -0.905 1.00 89.88 79 GLY A C 1
ATOM 569 O O . GLY A 1 79 ? -12.695 23.357 -1.012 1.00 89.88 79 GLY A O 1
ATOM 570 N N . ALA A 1 80 ? -12.662 25.505 -0.310 1.00 90.81 80 ALA A N 1
ATOM 571 C CA . ALA A 1 80 ? -11.270 25.549 0.131 1.00 90.81 80 ALA A CA 1
ATOM 572 C C . ALA A 1 80 ? -10.877 24.446 1.139 1.00 90.81 80 ALA A C 1
ATOM 574 O O . ALA A 1 80 ? -9.745 23.964 1.099 1.00 90.81 80 ALA A O 1
ATOM 575 N N . GLU A 1 81 ? -11.783 24.003 2.022 1.00 92.31 81 GLU A N 1
ATOM 576 C CA . GLU A 1 81 ? -11.482 22.937 2.994 1.00 92.31 81 GLU A CA 1
ATOM 577 C C . GLU A 1 81 ? -11.248 21.593 2.290 1.00 92.31 81 GLU A C 1
ATOM 579 O O . GLU A 1 81 ? -10.275 20.880 2.557 1.00 92.31 81 GLU A O 1
ATOM 584 N N . LEU A 1 82 ? -12.135 21.266 1.345 1.00 90.50 82 LEU A N 1
ATOM 585 C CA . LEU A 1 82 ? -12.057 20.044 0.556 1.00 90.50 82 LEU A CA 1
ATOM 586 C C . LEU A 1 82 ? -10.899 20.106 -0.451 1.00 90.50 82 LEU A C 1
ATOM 588 O O . LEU A 1 82 ? -10.184 19.119 -0.617 1.00 90.50 82 LEU A O 1
ATOM 592 N N . GLU A 1 83 ? -10.665 21.264 -1.073 1.00 88.94 83 GLU A N 1
ATOM 593 C CA . GLU A 1 83 ? -9.500 21.516 -1.932 1.00 88.94 83 GLU A CA 1
ATOM 594 C C . GLU A 1 83 ? -8.185 21.312 -1.178 1.00 88.94 83 GLU A C 1
ATOM 596 O O . GLU A 1 83 ? -7.321 20.572 -1.652 1.00 88.94 83 GLU A O 1
ATOM 601 N N . SER A 1 84 ? -8.053 21.895 0.017 1.00 88.94 84 SER A N 1
ATOM 602 C CA . SER A 1 84 ? -6.881 21.743 0.885 1.00 88.94 84 SER A CA 1
ATOM 603 C C . SER A 1 84 ? -6.634 20.275 1.248 1.00 88.94 84 SER A C 1
ATOM 605 O O . SER A 1 84 ? -5.534 19.752 1.039 1.00 88.94 84 SER A O 1
ATOM 607 N N . ARG A 1 85 ? -7.679 19.555 1.686 1.00 88.75 85 ARG A N 1
ATOM 608 C CA . ARG A 1 85 ? -7.591 18.120 1.993 1.00 88.75 85 ARG A CA 1
ATOM 609 C C . ARG A 1 85 ? -7.163 17.299 0.775 1.00 88.75 85 ARG A C 1
ATOM 611 O O . ARG A 1 85 ? -6.189 16.552 0.864 1.00 88.75 85 ARG A O 1
ATOM 618 N N . CYS A 1 86 ? -7.824 17.461 -0.368 1.00 84.62 86 CYS A N 1
ATOM 619 C CA . CYS A 1 86 ? -7.462 16.767 -1.605 1.00 84.62 86 CYS A CA 1
ATOM 620 C C . CYS A 1 86 ? -6.028 17.106 -2.066 1.00 84.62 86 CYS A C 1
ATOM 622 O O . CYS A 1 86 ? -5.281 16.209 -2.462 1.00 84.62 86 CYS A O 1
ATOM 624 N N . SER A 1 87 ? -5.602 18.366 -1.941 1.00 81.25 87 SER A N 1
ATOM 625 C CA . SER A 1 87 ? -4.236 18.808 -2.249 1.00 81.25 87 SER A CA 1
ATOM 626 C C . SER A 1 87 ? -3.198 18.112 -1.357 1.00 81.25 87 SER A C 1
ATOM 628 O O . SER A 1 87 ? -2.244 17.523 -1.868 1.00 81.25 87 SER A O 1
ATOM 630 N N . SER A 1 88 ? -3.433 18.053 -0.037 1.00 80.31 88 SER A N 1
ATOM 631 C CA . SER A 1 88 ? -2.559 17.363 0.933 1.00 80.31 88 SER A CA 1
ATOM 632 C C . SER A 1 88 ? -2.387 15.859 0.667 1.00 80.31 88 SER A C 1
ATOM 634 O O . SER A 1 88 ? -1.347 15.275 0.978 1.00 80.31 88 SER A O 1
ATOM 636 N N . LEU A 1 89 ? -3.390 15.236 0.042 1.00 77.69 89 LEU A N 1
ATOM 637 C CA . LEU A 1 89 ? -3.387 13.829 -0.361 1.00 77.69 89 LEU A CA 1
ATOM 638 C C . LEU A 1 89 ? -2.692 13.602 -1.719 1.00 77.69 89 LEU A C 1
ATOM 640 O O . LEU A 1 89 ? -2.537 12.461 -2.150 1.00 77.69 89 LEU A O 1
ATOM 644 N N . GLY A 1 90 ? -2.245 14.672 -2.384 1.00 73.88 90 GLY A N 1
ATOM 645 C CA . GLY A 1 90 ? -1.528 14.641 -3.660 1.00 73.88 90 GLY A CA 1
ATOM 646 C C . GLY A 1 90 ? -2.412 14.801 -4.902 1.00 73.88 90 GLY A C 1
ATOM 647 O O . GLY A 1 90 ? -1.888 14.755 -6.020 1.00 73.88 90 GLY A O 1
ATOM 648 N N . TYR A 1 91 ? -3.723 15.039 -4.752 1.00 70.19 91 TYR A N 1
ATOM 649 C CA . TYR A 1 91 ? -4.633 15.331 -5.870 1.00 70.19 91 TYR A CA 1
ATOM 650 C C . TYR A 1 91 ? -4.404 16.765 -6.390 1.00 70.19 91 TYR A C 1
ATOM 652 O O . TYR A 1 91 ? -5.238 17.646 -6.210 1.00 70.19 91 TYR A O 1
ATOM 660 N N . GLY A 1 92 ? -3.255 16.991 -7.034 1.00 55.56 92 GLY A N 1
ATOM 661 C CA . GLY A 1 92 ? -2.845 18.288 -7.590 1.00 55.56 92 GLY A CA 1
ATOM 662 C C . GLY A 1 92 ? -1.461 18.311 -8.262 1.00 55.56 92 GLY A C 1
ATOM 663 O O . GLY A 1 92 ? -1.202 19.139 -9.128 1.00 55.56 92 GLY A O 1
ATOM 664 N N . PHE A 1 93 ? -0.560 17.378 -7.927 1.00 52.09 93 PHE A N 1
ATOM 665 C CA . PHE A 1 93 ? 0.874 17.505 -8.259 1.00 52.09 93 PHE A CA 1
ATOM 666 C C . PHE A 1 93 ? 1.270 17.212 -9.726 1.00 52.09 93 PHE A C 1
ATOM 668 O O . PHE A 1 93 ? 2.440 17.320 -10.089 1.00 52.09 93 PHE A O 1
ATOM 675 N N . ARG A 1 94 ? 0.324 16.799 -10.583 1.00 49.59 94 ARG A N 1
ATOM 676 C CA . ARG A 1 94 ? 0.542 16.594 -12.041 1.00 49.59 94 ARG A CA 1
ATOM 677 C C . ARG A 1 94 ? -0.590 17.103 -12.934 1.00 49.59 94 ARG A C 1
ATOM 679 O O . ARG A 1 94 ? -0.413 17.198 -14.142 1.00 49.59 94 ARG A O 1
ATOM 686 N N . TYR A 1 95 ? -1.733 17.406 -12.337 1.00 42.78 95 TYR A N 1
ATOM 687 C CA . TYR A 1 95 ? -2.934 17.953 -12.956 1.00 42.78 95 TYR A CA 1
ATOM 688 C C . TYR A 1 95 ? -3.559 18.840 -11.881 1.00 42.78 95 TYR A C 1
ATOM 690 O O . TYR A 1 95 ? -3.569 18.404 -10.729 1.00 42.78 95 TYR A O 1
ATOM 698 N N . ALA A 1 96 ? -4.032 20.041 -12.238 1.00 46.78 96 ALA A N 1
ATOM 699 C CA . ALA A 1 96 ? -4.556 21.045 -11.300 1.00 46.78 96 ALA A CA 1
ATOM 700 C C . ALA A 1 96 ? -5.467 20.432 -10.223 1.00 46.78 96 ALA A C 1
ATOM 702 O O . ALA A 1 96 ? -6.161 19.459 -10.517 1.00 46.78 96 ALA A O 1
ATOM 703 N N . SER A 1 97 ? -5.454 20.990 -9.005 1.00 55.66 97 SER A N 1
ATOM 704 C CA . SER A 1 97 ? -6.106 20.444 -7.803 1.00 55.66 97 SER A CA 1
ATOM 705 C C . SER A 1 97 ? -7.576 20.099 -8.033 1.00 55.66 97 SER A C 1
ATOM 707 O O . SER A 1 97 ? -8.476 20.923 -7.896 1.00 55.66 97 SER A O 1
ATOM 709 N N . ASN A 1 98 ? -7.822 18.855 -8.437 1.00 73.44 98 ASN A N 1
ATOM 710 C CA . ASN A 1 98 ? -9.105 18.464 -8.987 1.00 73.44 98 ASN A CA 1
ATOM 711 C C . ASN A 1 98 ? -9.903 17.767 -7.892 1.00 73.44 98 ASN A C 1
ATOM 713 O O . ASN A 1 98 ? -9.834 16.543 -7.745 1.00 73.44 98 ASN A O 1
ATOM 717 N N . VAL A 1 99 ? -10.687 18.553 -7.151 1.00 83.06 99 VAL A N 1
ATOM 718 C CA . VAL A 1 99 ? -11.686 18.045 -6.200 1.00 83.06 99 VAL A CA 1
ATOM 719 C C . VAL A 1 99 ? -12.572 17.000 -6.868 1.00 83.06 99 VAL A C 1
ATOM 721 O O . VAL A 1 99 ? -12.799 15.944 -6.293 1.00 83.06 99 VAL A O 1
ATOM 724 N N . ALA A 1 100 ? -12.981 17.194 -8.125 1.00 81.19 100 ALA A N 1
ATOM 725 C CA . ALA A 1 100 ? -13.745 16.175 -8.836 1.00 81.19 100 ALA A CA 1
ATOM 726 C C . ALA A 1 100 ? -12.935 14.895 -9.135 1.00 81.19 100 ALA A C 1
ATOM 728 O O . ALA A 1 100 ? -13.545 13.865 -9.368 1.00 81.19 100 ALA A O 1
ATOM 729 N N . SER A 1 101 ? -11.598 14.884 -9.139 1.00 75.94 101 SER A N 1
ATOM 730 C CA . SER A 1 101 ? -10.794 13.644 -9.198 1.00 75.94 101 SER A CA 1
ATOM 731 C C . SER A 1 101 ? -10.765 12.938 -7.839 1.00 75.94 101 SER A C 1
ATOM 733 O O . SER A 1 101 ? -11.072 11.753 -7.755 1.00 75.94 101 SER A O 1
ATOM 735 N N . CYS A 1 102 ? -10.495 13.703 -6.780 1.00 79.38 102 CYS A N 1
ATOM 736 C CA . CYS A 1 102 ? -10.535 13.279 -5.377 1.00 79.38 102 CYS A CA 1
ATOM 737 C C . CYS A 1 102 ? -11.907 12.686 -4.985 1.00 79.38 102 CYS A C 1
ATOM 739 O O . CYS A 1 102 ? -11.994 11.667 -4.307 1.00 79.38 102 CYS A O 1
ATOM 741 N N . MET A 1 103 ? -12.990 13.280 -5.496 1.00 82.19 103 MET A N 1
ATOM 742 C CA . MET A 1 103 ? -14.378 12.892 -5.231 1.00 82.19 103 MET A CA 1
ATOM 743 C C . MET A 1 103 ? -14.930 11.850 -6.218 1.00 82.19 103 MET A C 1
ATOM 745 O O . MET A 1 103 ? -15.875 11.148 -5.871 1.00 82.19 103 MET A O 1
ATOM 749 N N . ARG A 1 104 ? -14.326 11.668 -7.407 1.00 73.56 104 ARG A N 1
ATOM 750 C CA . ARG A 1 104 ? -14.603 10.535 -8.329 1.00 73.56 104 ARG A CA 1
ATOM 751 C C . ARG A 1 104 ? -13.851 9.256 -7.928 1.00 73.56 104 ARG A C 1
ATOM 753 O O . ARG A 1 104 ? -13.537 8.423 -8.785 1.00 73.56 104 ARG A O 1
ATOM 760 N N . GLY A 1 105 ? -13.547 9.102 -6.638 1.00 61.19 105 GLY A N 1
ATOM 761 C CA . GLY A 1 105 ? -12.922 7.900 -6.102 1.00 61.19 105 GLY A CA 1
ATOM 762 C C . GLY A 1 105 ? -13.690 6.630 -6.521 1.00 61.19 105 GLY A C 1
ATOM 763 O O . GLY A 1 105 ? -14.917 6.669 -6.640 1.00 61.19 105 GLY A O 1
ATOM 764 N N . PRO A 1 106 ? -13.001 5.509 -6.812 1.00 59.50 106 PRO A N 1
ATOM 765 C CA . PRO A 1 106 ? -13.615 4.225 -7.107 1.00 59.50 106 PRO A CA 1
ATOM 766 C C . PRO A 1 106 ? -14.716 3.871 -6.107 1.00 59.50 106 PRO A C 1
ATOM 768 O O . PRO A 1 106 ? -14.540 3.916 -4.895 1.00 59.50 106 PRO A O 1
ATOM 771 N N . SER A 1 107 ? -15.842 3.434 -6.656 1.00 62.19 107 SER A N 1
ATOM 772 C CA . SER A 1 107 ? -17.031 2.975 -5.940 1.00 62.19 107 SER A CA 1
ATOM 773 C C . SER A 1 107 ? -16.881 1.572 -5.332 1.00 62.19 107 SER A C 1
ATOM 775 O O . SER A 1 107 ? -17.878 0.880 -5.151 1.00 62.19 107 SER A O 1
ATOM 777 N N . PHE A 1 108 ? -15.652 1.107 -5.089 1.00 80.81 108 PHE A N 1
ATOM 778 C CA . PHE A 1 108 ? -15.387 -0.185 -4.460 1.00 80.81 108 PHE A CA 1
ATOM 779 C C . PHE A 1 108 ? -14.569 0.015 -3.189 1.00 80.81 108 PHE A C 1
ATOM 781 O O . PHE A 1 108 ? -13.568 0.728 -3.181 1.00 80.81 108 PHE A O 1
ATOM 788 N N . CYS A 1 109 ? -14.995 -0.659 -2.130 1.00 89.50 109 CYS A N 1
ATOM 789 C CA . CYS A 1 109 ? -14.316 -0.685 -0.848 1.00 89.50 109 CYS A CA 1
ATOM 790 C C . CYS A 1 109 ? -13.611 -2.031 -0.652 1.00 89.50 109 CYS A C 1
ATOM 792 O O . CYS A 1 109 ? -13.958 -3.026 -1.303 1.00 89.50 109 CYS A O 1
ATOM 794 N N . LEU A 1 110 ? -12.626 -2.072 0.250 1.00 90.88 110 LEU A N 1
ATOM 795 C CA . LEU A 1 110 ? -11.978 -3.322 0.656 1.00 90.88 110 LEU A CA 1
ATOM 796 C C . LEU A 1 110 ? -13.046 -4.327 1.105 1.00 90.88 110 LEU A C 1
ATOM 798 O O . LEU A 1 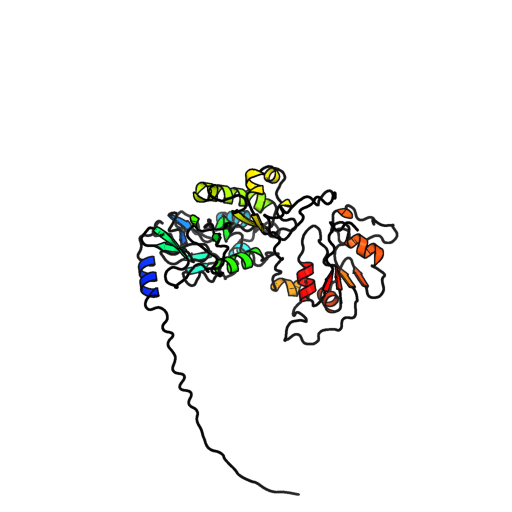110 ? -13.948 -3.977 1.859 1.00 90.88 110 LEU A O 1
ATOM 802 N N . ASN A 1 111 ? -12.986 -5.541 0.551 1.00 92.94 111 ASN A N 1
ATOM 803 C CA . ASN A 1 111 ? -13.896 -6.658 0.838 1.00 92.94 111 ASN A CA 1
ATOM 804 C C . ASN A 1 111 ? -15.401 -6.314 0.841 1.00 92.94 111 ASN A C 1
ATOM 806 O O . ASN A 1 111 ? -16.174 -6.988 1.507 1.00 92.94 111 ASN A O 1
ATOM 810 N N . ARG A 1 112 ? -15.829 -5.276 0.099 1.00 93.81 112 ARG A N 1
ATOM 811 C CA . ARG A 1 112 ? -17.208 -4.734 0.137 1.00 93.81 112 ARG A CA 1
ATOM 812 C C . ARG A 1 112 ? -17.685 -4.387 1.558 1.00 93.81 112 ARG A C 1
ATOM 814 O O . ARG A 1 112 ? -18.859 -4.536 1.868 1.00 93.81 112 ARG A O 1
ATOM 821 N N . CYS A 1 113 ? -16.771 -3.954 2.425 1.00 95.44 113 CYS A N 1
ATOM 822 C CA . CYS A 1 113 ? -17.049 -3.716 3.842 1.00 95.44 113 CYS A CA 1
ATOM 823 C C . CYS A 1 113 ? -17.563 -4.968 4.582 1.00 95.44 113 CYS A C 1
ATOM 825 O O . CYS A 1 113 ? -18.332 -4.842 5.530 1.00 95.44 113 CYS A O 1
ATOM 827 N N . ASN A 1 114 ? -17.189 -6.167 4.108 1.00 95.38 114 ASN A N 1
ATOM 828 C CA . ASN A 1 114 ? -17.656 -7.479 4.578 1.00 95.38 114 ASN A CA 1
ATOM 829 C C . ASN A 1 114 ? -19.187 -7.578 4.725 1.00 95.38 114 ASN A C 1
ATOM 831 O O . ASN A 1 114 ? -19.678 -8.245 5.632 1.00 95.38 114 ASN A O 1
ATOM 835 N N . ASP A 1 115 ? -19.924 -6.858 3.869 1.00 95.00 115 ASP A N 1
ATOM 836 C CA . ASP A 1 115 ? -21.383 -6.695 3.919 1.00 95.00 115 ASP A CA 1
ATOM 837 C C . ASP A 1 115 ? -21.907 -6.175 5.290 1.00 95.00 115 ASP A C 1
ATOM 839 O O . ASP A 1 115 ? -23.080 -6.312 5.629 1.00 95.00 115 ASP A O 1
ATOM 843 N N . ARG A 1 116 ? -21.028 -5.515 6.067 1.00 96.12 116 ARG A N 1
ATOM 844 C CA . ARG A 1 116 ? -21.250 -4.915 7.401 1.00 96.12 116 ARG A CA 1
ATOM 845 C C . ARG A 1 116 ? -21.226 -3.384 7.388 1.00 96.12 116 ARG A C 1
ATOM 847 O O . ARG A 1 116 ? -20.937 -2.736 8.396 1.00 96.12 116 ARG A O 1
ATOM 854 N N . GLY A 1 117 ? -21.507 -2.785 6.238 1.00 95.56 117 GLY A N 1
ATOM 855 C CA . GLY A 1 117 ? -21.485 -1.341 6.043 1.00 95.56 117 GLY A CA 1
ATOM 856 C C . GLY A 1 117 ? -21.808 -0.944 4.609 1.00 95.56 117 GLY A C 1
ATOM 857 O O . GLY A 1 117 ? -21.966 -1.794 3.734 1.00 95.56 117 GLY A O 1
ATOM 858 N N . SER A 1 118 ? -21.878 0.360 4.357 1.00 95.06 118 SER A N 1
ATOM 859 C CA . SER A 1 118 ? -22.010 0.917 3.011 1.00 95.06 118 SER A CA 1
ATOM 860 C C . SER A 1 118 ? -20.689 1.509 2.519 1.00 95.06 118 SER A C 1
ATOM 862 O O . SER A 1 118 ? -19.855 1.979 3.294 1.00 95.06 118 SER A O 1
ATOM 864 N N . CYS A 1 119 ? -20.479 1.461 1.203 1.00 92.56 119 CYS A N 1
ATOM 865 C CA . CYS A 1 119 ? -19.261 1.960 0.579 1.00 92.56 119 CYS A CA 1
ATOM 866 C C . CYS A 1 119 ? -19.434 3.403 0.091 1.00 92.56 119 CYS A C 1
ATOM 868 O O . CYS A 1 119 ? -20.190 3.654 -0.847 1.00 92.56 119 CYS A O 1
ATOM 870 N N . ASP A 1 120 ? -18.685 4.339 0.671 1.00 90.94 120 ASP A N 1
ATOM 871 C CA . ASP A 1 120 ? -18.635 5.741 0.258 1.00 90.94 120 ASP A CA 1
ATOM 872 C C . ASP A 1 120 ? -17.265 6.084 -0.346 1.00 90.94 120 ASP A C 1
ATOM 874 O O . ASP A 1 120 ? -16.302 6.368 0.366 1.00 90.94 120 ASP A O 1
ATOM 878 N N . ARG A 1 121 ? -17.156 6.043 -1.684 1.00 84.81 121 ARG A N 1
ATOM 879 C CA . ARG A 1 121 ? -15.921 6.385 -2.436 1.00 84.81 121 ARG A CA 1
ATOM 880 C C . ARG A 1 121 ? -14.663 5.652 -1.928 1.00 84.81 121 ARG A C 1
ATOM 882 O O . ARG A 1 121 ? -13.562 6.200 -1.935 1.00 84.81 121 ARG A O 1
ATOM 889 N N . GLY A 1 122 ? -14.843 4.406 -1.487 1.00 85.81 122 GLY A N 1
ATOM 890 C CA . GLY A 1 122 ? -13.788 3.550 -0.947 1.00 85.81 122 GLY A CA 1
ATOM 891 C C . GLY A 1 122 ? -13.679 3.546 0.587 1.00 85.81 122 GLY A C 1
ATOM 892 O O . GLY A 1 122 ? -13.068 2.634 1.142 1.00 85.81 122 GLY A O 1
ATOM 893 N N . PHE A 1 123 ? -14.313 4.494 1.284 1.00 92.94 123 PHE A N 1
ATOM 894 C CA . PHE A 1 123 ? -14.506 4.434 2.734 1.00 92.94 123 PHE A CA 1
ATOM 895 C C . PHE A 1 123 ? -15.631 3.467 3.098 1.00 92.94 123 PHE A C 1
ATOM 897 O O . PHE A 1 123 ? -16.727 3.546 2.544 1.00 92.94 123 PHE A O 1
ATOM 904 N N . CYS A 1 124 ? -15.369 2.584 4.057 1.00 95.06 124 CYS A N 1
ATOM 905 C CA . CYS A 1 124 ? -16.390 1.731 4.640 1.00 95.06 124 CYS A CA 1
ATOM 906 C C . CYS A 1 124 ? -17.079 2.444 5.801 1.00 95.06 124 CYS A C 1
ATOM 908 O O . CYS A 1 124 ? -16.503 2.587 6.880 1.00 95.06 124 CYS A O 1
ATOM 910 N N . LYS A 1 125 ? -18.324 2.866 5.569 1.00 96.69 125 LYS A N 1
ATOM 911 C CA . LYS A 1 125 ? -19.220 3.361 6.609 1.00 96.69 125 LYS A CA 1
ATOM 912 C C . LYS A 1 125 ? -19.893 2.161 7.279 1.00 96.69 125 LYS A C 1
ATOM 914 O O . LYS A 1 125 ? -20.837 1.593 6.729 1.00 96.69 125 LYS A O 1
ATOM 919 N N . CYS A 1 126 ? -19.373 1.743 8.424 1.00 97.69 126 CYS A N 1
ATOM 920 C CA . CYS A 1 126 ? -19.783 0.510 9.085 1.00 97.69 126 CYS A CA 1
ATOM 921 C C . CYS A 1 126 ? -21.122 0.643 9.819 1.00 97.69 126 CYS A C 1
ATOM 923 O O . CYS A 1 126 ? -21.543 1.733 10.209 1.00 97.69 126 CYS A O 1
ATOM 925 N N . MET A 1 127 ? -21.796 -0.491 10.003 1.00 96.94 127 MET A N 1
ATOM 926 C CA . MET A 1 127 ? -22.957 -0.601 10.887 1.00 96.94 127 MET A CA 1
ATOM 927 C C . MET A 1 127 ? -22.545 -0.390 12.362 1.00 96.94 127 MET A C 1
ATOM 929 O O . MET A 1 127 ? -21.370 -0.568 12.693 1.00 96.94 127 MET A O 1
ATOM 933 N N . PRO A 1 128 ? -23.479 -0.027 13.264 1.00 96.88 128 PRO A N 1
ATOM 934 C CA . PRO A 1 128 ? -23.196 0.113 14.696 1.00 96.88 128 PRO A CA 1
ATOM 935 C C . PRO A 1 128 ? -22.474 -1.107 15.288 1.00 96.88 128 PRO A C 1
ATOM 937 O O . PRO A 1 128 ? -22.787 -2.243 14.936 1.00 96.88 128 PRO A O 1
ATOM 940 N N . GLY A 1 129 ? -21.489 -0.870 16.161 1.00 96.88 129 GLY A N 1
ATOM 941 C CA . GLY A 1 129 ? -20.665 -1.925 16.761 1.00 96.88 129 GLY A CA 1
ATOM 942 C C . GLY A 1 129 ? -19.589 -2.542 15.848 1.00 96.88 129 GLY A C 1
ATOM 943 O O . GLY A 1 129 ? -18.779 -3.337 16.334 1.00 96.88 129 GLY A O 1
ATOM 944 N N . HIS A 1 130 ? -19.538 -2.180 14.558 1.00 97.81 130 HIS A N 1
ATOM 945 C CA . HIS A 1 130 ? -18.519 -2.631 13.603 1.00 97.81 130 HIS A CA 1
ATOM 946 C C . HIS A 1 130 ? -17.554 -1.512 13.198 1.00 97.81 130 HIS A C 1
ATOM 948 O O . HIS A 1 130 ? -17.956 -0.365 13.015 1.00 97.81 130 HIS A O 1
ATOM 954 N N . TYR A 1 131 ? -16.280 -1.862 13.009 1.00 98.00 131 TYR A N 1
ATOM 955 C CA . TYR A 1 131 ? -15.215 -0.920 12.664 1.00 98.00 131 TYR A CA 1
ATOM 956 C C . TYR A 1 131 ? -14.057 -1.579 11.897 1.00 98.00 131 TYR A C 1
ATOM 958 O O . TYR A 1 131 ? -14.116 -2.749 11.504 1.00 98.00 131 TYR A O 1
ATOM 966 N N . GLY A 1 132 ? -12.997 -0.809 11.652 1.00 96.44 132 GLY A N 1
ATOM 967 C CA . GLY A 1 132 ? -11.854 -1.219 10.843 1.00 96.44 132 GLY A CA 1
ATOM 968 C C . GLY A 1 132 ? -12.030 -0.889 9.361 1.00 96.44 132 GLY A C 1
ATOM 969 O O . GLY A 1 132 ? -13.126 -0.598 8.881 1.00 96.44 132 GLY A O 1
ATOM 970 N N . ILE A 1 133 ? -10.924 -0.958 8.617 1.00 95.31 133 ILE A N 1
ATOM 971 C CA . ILE A 1 133 ? -10.817 -0.484 7.224 1.00 95.31 133 ILE A CA 1
ATOM 972 C C . ILE A 1 133 ? -11.819 -1.127 6.238 1.00 95.31 133 ILE A C 1
ATOM 974 O O . ILE A 1 133 ? -12.100 -0.565 5.179 1.00 95.31 133 ILE A O 1
ATOM 978 N N . ASP A 1 134 ? -12.350 -2.302 6.578 1.00 96.00 134 ASP A N 1
ATOM 979 C CA . ASP A 1 134 ? -13.360 -3.045 5.826 1.00 96.00 134 ASP A CA 1
ATOM 980 C C . ASP A 1 134 ? -14.527 -3.550 6.703 1.00 96.00 134 ASP A C 1
ATOM 982 O O . ASP A 1 134 ? -15.176 -4.529 6.345 1.00 96.00 134 ASP A O 1
ATOM 986 N N . CYS A 1 135 ? -14.802 -2.915 7.849 1.00 97.50 135 CYS A N 1
ATOM 987 C CA . CYS A 1 135 ? -15.822 -3.340 8.828 1.00 97.50 135 CYS A CA 1
ATOM 988 C C . CYS A 1 135 ? -15.659 -4.780 9.359 1.00 97.50 135 CYS A C 1
ATOM 990 O O . CYS A 1 135 ? -16.626 -5.396 9.819 1.00 97.50 135 CYS A O 1
ATOM 992 N N . SER A 1 136 ? -14.450 -5.347 9.278 1.00 97.19 136 SER A N 1
ATOM 993 C CA . SER A 1 136 ? -14.171 -6.693 9.783 1.00 97.19 136 SER A CA 1
ATOM 994 C C . SER A 1 136 ? -14.082 -6.774 11.305 1.00 97.19 136 SER A C 1
ATOM 996 O O . SER A 1 136 ? -14.197 -7.878 11.829 1.00 97.19 136 SER A O 1
ATOM 998 N N . LEU A 1 137 ? -13.900 -5.662 12.023 1.00 97.94 137 LEU A N 1
ATOM 999 C CA . LEU A 1 137 ? -13.744 -5.661 13.478 1.00 97.94 137 LEU A CA 1
ATOM 1000 C C . LEU A 1 137 ? -15.069 -5.371 14.197 1.00 97.94 137 LEU A C 1
ATOM 1002 O O . LEU A 1 137 ? -15.927 -4.641 13.704 1.00 97.94 137 LEU A O 1
ATOM 1006 N N . SER A 1 138 ? -15.215 -5.944 15.385 1.00 97.69 138 SER A N 1
ATOM 1007 C CA . SER A 1 138 ? -16.175 -5.566 16.430 1.00 97.69 138 SER A CA 1
ATOM 1008 C C . SER A 1 138 ? -15.541 -5.854 17.792 1.00 97.69 138 SER A C 1
ATOM 1010 O O . SER A 1 138 ? -14.469 -6.454 17.852 1.00 97.69 138 SER A O 1
ATOM 1012 N N . LEU A 1 139 ? -16.171 -5.439 18.890 1.00 97.25 139 LEU A N 1
ATOM 1013 C CA . LEU A 1 139 ? -15.764 -5.872 20.232 1.00 97.25 139 LEU A CA 1
ATOM 1014 C C . LEU A 1 139 ? -16.594 -7.079 20.698 1.00 97.25 139 LEU A C 1
ATOM 1016 O O . LEU A 1 139 ? -17.716 -7.272 20.234 1.00 97.25 139 LEU A O 1
ATOM 1020 N N . ASP A 1 140 ? -16.084 -7.882 21.628 1.00 94.69 140 ASP A N 1
ATOM 1021 C CA . ASP A 1 140 ? -16.894 -8.818 22.418 1.00 94.69 140 ASP A CA 1
ATOM 1022 C C . ASP A 1 140 ? -17.509 -8.166 23.670 1.00 94.69 140 ASP A C 1
ATOM 1024 O O . ASP A 1 140 ? -17.473 -6.947 23.849 1.00 94.69 140 ASP A O 1
ATOM 1028 N N . ASP A 1 141 ? -18.135 -8.980 24.523 1.00 93.44 141 ASP A N 1
ATOM 1029 C CA . ASP A 1 141 ? -18.779 -8.518 25.758 1.00 93.44 141 ASP A CA 1
ATOM 1030 C C . ASP A 1 141 ? -17.754 -8.067 26.821 1.00 93.44 141 ASP A C 1
ATOM 1032 O O . ASP A 1 141 ? -18.108 -7.372 27.770 1.00 93.44 141 ASP A O 1
ATOM 1036 N N . GLN A 1 142 ? -16.479 -8.428 26.645 1.00 94.75 142 GLN A N 1
ATOM 1037 C CA . GLN A 1 142 ? -15.328 -8.031 27.455 1.00 94.75 142 GLN A CA 1
ATOM 1038 C C . GLN A 1 142 ? -14.566 -6.844 26.831 1.00 94.75 142 GLN A C 1
ATOM 1040 O O . GLN A 1 142 ? -13.481 -6.475 27.295 1.00 94.75 142 GLN A O 1
ATOM 1045 N N . GLY A 1 143 ? -15.109 -6.247 25.764 1.00 94.12 143 GLY A N 1
ATOM 1046 C CA . GLY A 1 143 ? -14.504 -5.122 25.062 1.00 94.12 143 GLY A CA 1
ATOM 1047 C C . GLY A 1 143 ? -13.232 -5.469 24.282 1.00 94.12 143 GLY A C 1
ATOM 1048 O O . GLY A 1 143 ? -12.489 -4.550 23.942 1.00 94.12 143 GLY A O 1
ATOM 1049 N N . GLN A 1 144 ? -12.948 -6.751 24.019 1.00 95.50 144 GLN A N 1
ATOM 1050 C CA . GLN A 1 144 ? -11.785 -7.171 23.233 1.00 95.50 144 GLN A CA 1
ATOM 1051 C C . GLN A 1 144 ? -12.120 -7.209 21.734 1.00 95.50 144 GLN A C 1
ATOM 1053 O O . GLN A 1 144 ? -13.220 -7.638 21.375 1.00 95.50 144 GLN A O 1
ATOM 1058 N N . PRO A 1 145 ? -11.195 -6.814 20.840 1.00 96.44 145 PRO A N 1
ATOM 1059 C CA . PRO A 1 145 ? -11.407 -6.899 19.399 1.00 96.44 145 PRO A CA 1
ATOM 1060 C C . PRO A 1 145 ? -11.634 -8.331 18.907 1.00 96.44 145 PRO A C 1
ATOM 1062 O O . PRO A 1 145 ? -10.932 -9.266 19.291 1.00 96.44 145 PRO A O 1
ATOM 1065 N N . GLN A 1 146 ? -12.580 -8.482 17.985 1.00 97.06 146 GLN A N 1
ATOM 1066 C CA . GLN A 1 146 ? -12.943 -9.727 17.318 1.00 97.06 146 GLN A CA 1
ATOM 1067 C C . GLN A 1 146 ? -13.012 -9.505 15.805 1.00 97.06 146 GLN A C 1
ATOM 1069 O O . GLN A 1 146 ? -13.574 -8.515 15.338 1.00 97.06 146 GLN A O 1
ATOM 1074 N N . ILE A 1 147 ? -12.467 -10.442 15.025 1.00 97.06 147 ILE A N 1
ATOM 1075 C CA . ILE A 1 147 ? -12.549 -10.414 13.556 1.00 97.06 147 ILE A CA 1
ATOM 1076 C C . ILE A 1 147 ? -13.775 -11.202 13.112 1.00 97.06 147 ILE A C 1
ATOM 1078 O O . ILE A 1 147 ? -13.920 -12.376 13.446 1.00 97.06 147 ILE A O 1
ATOM 1082 N N . LEU A 1 148 ? -14.631 -10.553 12.323 1.00 96.00 148 LEU A N 1
ATOM 1083 C CA . LEU A 1 148 ? -15.816 -11.115 11.680 1.00 96.00 148 LEU A CA 1
ATOM 1084 C C . LEU A 1 148 ? -16.701 -11.901 12.668 1.00 96.00 148 LEU A C 1
ATOM 1086 O O . LEU A 1 148 ? -17.234 -12.964 12.346 1.00 96.00 148 LEU A O 1
ATOM 1090 N N . GLN A 1 149 ? -16.865 -11.363 13.882 1.00 95.06 149 GLN A N 1
ATOM 1091 C CA . GLN A 1 149 ? -17.680 -11.952 14.950 1.00 95.06 149 GLN A CA 1
ATOM 1092 C C . GLN A 1 149 ? -19.077 -12.313 14.432 1.00 95.06 149 GLN A C 1
ATOM 1094 O O . GLN A 1 149 ? -19.714 -11.485 13.780 1.00 95.06 149 GLN A O 1
ATOM 1099 N N . GLY A 1 150 ? -19.535 -13.539 14.691 1.00 91.00 150 GLY A N 1
ATOM 1100 C CA . GLY A 1 150 ? -20.808 -14.042 14.160 1.00 91.00 150 GLY A CA 1
ATOM 1101 C C . GLY A 1 150 ? -20.767 -14.515 12.700 1.00 91.00 150 GLY A C 1
ATOM 1102 O O . GLY A 1 150 ? -21.805 -14.535 12.067 1.00 91.00 150 GLY A O 1
ATOM 1103 N N . THR A 1 151 ? -19.597 -14.860 12.144 1.00 91.88 151 THR A N 1
ATOM 1104 C CA . THR A 1 151 ? -19.479 -15.558 10.833 1.00 91.88 151 THR A CA 1
ATOM 1105 C C . THR A 1 151 ? -18.847 -16.952 10.933 1.00 91.88 151 THR A C 1
ATOM 1107 O O . THR A 1 151 ? -18.576 -17.593 9.920 1.00 91.88 151 THR A O 1
ATOM 1110 N N . GLY A 1 152 ? -18.500 -17.396 12.145 1.00 91.31 152 GLY A N 1
ATOM 1111 C CA . GLY A 1 152 ? -17.641 -18.568 12.346 1.00 91.31 152 GLY A CA 1
ATOM 1112 C C . GLY A 1 152 ? -16.172 -18.359 11.941 1.00 91.31 152 GLY A C 1
ATOM 1113 O O . GLY A 1 152 ? -15.431 -19.339 11.852 1.00 91.31 152 GLY A O 1
ATOM 1114 N N . TYR A 1 153 ? -15.726 -17.116 11.697 1.00 93.69 153 TYR A N 1
ATOM 1115 C CA . TYR A 1 153 ? -14.321 -16.825 11.397 1.00 93.69 153 TYR A CA 1
ATOM 1116 C C . TYR A 1 153 ? -13.386 -17.386 12.473 1.00 93.69 153 TYR A C 1
ATOM 1118 O O . TYR A 1 153 ? -13.509 -17.092 13.662 1.00 93.69 153 TYR A O 1
ATOM 1126 N N . THR A 1 154 ? -12.393 -18.145 12.022 1.00 94.06 154 THR A N 1
ATOM 1127 C CA . THR A 1 154 ? -11.263 -18.592 12.832 1.00 94.06 154 THR A CA 1
ATOM 1128 C C . THR A 1 154 ? -9.975 -18.241 12.104 1.00 94.06 154 THR A C 1
ATOM 1130 O O . THR A 1 154 ? -9.862 -18.405 10.886 1.00 94.06 154 THR A O 1
ATOM 1133 N N . THR A 1 155 ? -8.974 -17.763 12.844 1.00 95.88 155 THR A N 1
ATOM 1134 C CA . THR A 1 155 ? -7.628 -17.604 12.291 1.00 95.88 155 THR A CA 1
ATOM 1135 C C . THR A 1 155 ? -7.119 -18.978 11.856 1.00 95.88 155 THR A C 1
ATOM 1137 O O . THR A 1 155 ? -7.126 -19.931 12.636 1.00 95.88 155 THR A O 1
ATOM 1140 N N . ARG A 1 156 ? -6.672 -19.093 10.603 1.00 96.19 156 ARG A N 1
ATOM 1141 C CA . ARG A 1 156 ? -6.211 -20.357 10.015 1.00 96.19 156 ARG A CA 1
ATOM 1142 C C . ARG A 1 156 ? -5.094 -20.972 10.870 1.00 96.19 156 ARG A C 1
ATOM 1144 O O . ARG A 1 156 ? -4.205 -20.262 11.335 1.00 96.19 156 ARG A O 1
ATOM 1151 N N . SER A 1 157 ? -5.051 -22.296 10.987 1.00 95.25 157 SER A N 1
ATOM 1152 C CA . SER A 1 157 ? -4.008 -22.996 11.762 1.00 95.25 157 SER A CA 1
ATOM 1153 C C . SER A 1 157 ? -2.578 -22.719 11.268 1.00 95.25 157 SER A C 1
ATOM 1155 O O . SER A 1 157 ? -1.634 -22.677 12.056 1.00 95.25 157 SER A O 1
ATOM 1157 N N . LYS A 1 158 ? -2.398 -22.497 9.959 1.00 96.00 158 LYS A N 1
ATOM 1158 C CA . LYS A 1 158 ? -1.087 -22.257 9.345 1.00 96.00 158 LYS A CA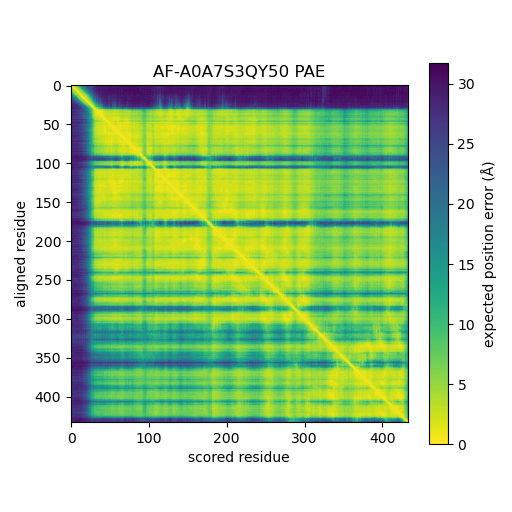 1
ATOM 1159 C C . LYS A 1 158 ? -0.573 -20.831 9.594 1.00 96.00 158 LYS A C 1
ATOM 1161 O O . LYS A 1 158 ? -1.118 -19.859 9.071 1.00 96.00 158 LYS A O 1
ATOM 1166 N N . ARG A 1 159 ? 0.549 -20.718 10.305 1.00 95.75 159 ARG A N 1
ATOM 1167 C CA . ARG A 1 159 ? 1.301 -19.464 10.485 1.00 95.75 159 ARG A CA 1
ATOM 1168 C C . ARG A 1 159 ? 1.944 -18.955 9.173 1.00 95.75 159 ARG A C 1
ATOM 1170 O O . ARG A 1 159 ? 2.116 -19.743 8.239 1.00 95.75 159 ARG A O 1
ATOM 1177 N N . PRO A 1 160 ? 2.290 -17.655 9.062 1.00 95.69 160 PRO A N 1
ATOM 1178 C CA . PRO A 1 160 ? 2.174 -16.619 10.091 1.00 95.69 160 PRO A CA 1
ATOM 1179 C C . PRO A 1 160 ? 0.736 -16.148 10.327 1.00 95.69 160 PRO A C 1
ATOM 1181 O O . PRO A 1 160 ? -0.096 -16.187 9.412 1.00 95.69 160 PRO A O 1
ATOM 1184 N N . TRP A 1 161 ? 0.493 -15.678 11.548 1.00 97.62 161 TRP A N 1
ATOM 1185 C CA . TRP A 1 161 ? -0.636 -14.840 11.940 1.00 97.62 161 TRP A CA 1
ATOM 1186 C C . TRP A 1 161 ? -0.216 -13.373 11.960 1.00 97.62 161 TRP A C 1
ATOM 1188 O O . TRP A 1 161 ? 0.898 -13.036 12.368 1.00 97.62 161 TRP A O 1
ATOM 1198 N N . ILE A 1 162 ? -1.101 -12.500 11.491 1.00 97.56 162 ILE A N 1
ATOM 1199 C CA . ILE A 1 162 ? -0.808 -11.090 11.248 1.00 97.56 162 ILE A CA 1
ATOM 1200 C C . ILE A 1 162 ? -1.853 -10.246 11.971 1.00 97.56 162 ILE A C 1
ATOM 1202 O O . ILE A 1 162 ? -3.045 -10.374 11.703 1.00 97.56 162 ILE A O 1
ATOM 1206 N N . TYR A 1 163 ? -1.403 -9.377 12.868 1.00 97.56 163 TYR A N 1
ATOM 1207 C CA . TYR A 1 163 ? -2.230 -8.285 13.374 1.00 97.56 163 TYR A CA 1
ATOM 1208 C C . TYR A 1 163 ? -2.162 -7.130 12.369 1.00 97.56 163 TYR A C 1
ATOM 1210 O O . TYR A 1 163 ? -1.087 -6.842 11.843 1.00 97.56 163 TYR A O 1
ATOM 1218 N N . VAL A 1 164 ? -3.276 -6.465 12.072 1.00 97.62 164 VAL A N 1
ATOM 1219 C CA . VAL A 1 164 ? -3.292 -5.272 11.207 1.00 97.62 164 VAL A CA 1
ATOM 1220 C C . VAL A 1 164 ? -3.598 -4.073 12.084 1.00 97.62 164 VAL A C 1
ATOM 1222 O O . VAL A 1 164 ? -4.626 -4.057 12.749 1.00 97.62 164 VAL A O 1
ATOM 1225 N N . TYR A 1 165 ? -2.718 -3.072 12.076 1.00 97.56 165 TYR A N 1
ATOM 1226 C CA . TYR A 1 165 ? -2.985 -1.820 12.776 1.00 97.56 165 TYR A CA 1
ATOM 1227 C C . TYR A 1 165 ? -4.224 -1.143 12.202 1.00 97.56 165 TYR A C 1
ATOM 1229 O O . TYR A 1 165 ? -4.224 -0.768 11.027 1.00 97.56 165 TYR A O 1
ATOM 1237 N N . ASP A 1 166 ? -5.242 -0.929 13.034 1.00 96.31 166 ASP A N 1
ATOM 1238 C CA . ASP A 1 166 ? -6.259 0.055 12.701 1.00 96.31 166 ASP A CA 1
ATOM 1239 C C . ASP A 1 166 ? -5.638 1.460 12.759 1.00 96.31 166 ASP A C 1
ATOM 1241 O O . ASP A 1 166 ? -4.877 1.811 13.670 1.00 96.31 166 ASP A O 1
ATOM 1245 N N . LEU A 1 167 ? -5.917 2.237 11.716 1.00 96.62 167 LEU A N 1
ATOM 1246 C CA . LEU A 1 167 ? -5.339 3.546 11.468 1.00 96.62 167 LEU A CA 1
ATOM 1247 C C . LEU A 1 167 ? -6.427 4.479 10.925 1.00 96.62 167 LEU A C 1
ATOM 1249 O O . LEU A 1 167 ? -7.192 4.048 10.056 1.00 96.62 167 LEU A O 1
ATOM 1253 N N . PRO A 1 168 ? -6.421 5.760 11.334 1.00 95.75 168 PRO A N 1
ATOM 1254 C CA . PRO A 1 168 ? -7.288 6.787 10.775 1.00 95.75 168 PRO A CA 1
ATOM 1255 C C . PRO A 1 168 ? -7.329 6.793 9.227 1.00 95.75 168 PRO A C 1
ATOM 1257 O O . PRO A 1 168 ? -6.294 6.562 8.579 1.00 95.75 168 PRO A O 1
ATOM 1260 N N . PRO A 1 169 ? -8.497 7.060 8.605 1.00 92.88 169 PRO A N 1
ATOM 1261 C CA . PRO A 1 169 ? -8.696 7.048 7.152 1.00 92.88 169 PRO A CA 1
ATOM 1262 C C . PRO A 1 169 ? -7.686 7.865 6.329 1.00 92.88 169 PRO A C 1
ATOM 1264 O O . PRO A 1 169 ? -7.354 7.479 5.203 1.00 92.88 169 PRO A O 1
ATOM 1267 N N . GLU A 1 170 ? -7.154 8.960 6.874 1.00 88.56 170 GLU A N 1
ATOM 1268 C CA . GLU A 1 170 ? -6.132 9.796 6.237 1.00 88.56 170 GLU A CA 1
ATOM 1269 C C . GLU A 1 170 ? -4.806 9.067 5.985 1.00 88.56 170 GLU A C 1
ATOM 1271 O O . GLU A 1 170 ? -4.084 9.403 5.044 1.00 88.56 170 GLU A O 1
ATOM 1276 N N . PHE A 1 171 ? -4.485 8.054 6.792 1.00 90.50 171 PHE A N 1
ATOM 1277 C CA . PHE A 1 171 ? -3.267 7.258 6.651 1.00 90.50 171 PHE A CA 1
ATOM 1278 C C . PHE A 1 171 ? -3.453 6.037 5.753 1.00 90.50 171 PHE A C 1
ATOM 1280 O O . PHE A 1 171 ? -2.467 5.491 5.252 1.00 90.50 171 PHE A O 1
ATOM 1287 N N . THR A 1 172 ? -4.695 5.609 5.546 1.00 87.75 172 THR A N 1
ATOM 1288 C CA . THR A 1 172 ? -5.028 4.386 4.822 1.00 87.75 172 THR A CA 1
ATOM 1289 C C . THR A 1 172 ? -5.749 4.725 3.523 1.00 87.75 172 THR A C 1
ATOM 1291 O O . THR A 1 172 ? -5.123 4.851 2.471 1.00 87.75 172 THR A O 1
ATOM 1294 N N . ILE A 1 173 ? -7.063 4.901 3.592 1.00 80.62 173 ILE A N 1
ATOM 1295 C CA . ILE A 1 173 ? -7.973 4.871 2.455 1.00 80.62 173 ILE A CA 1
ATOM 1296 C C . ILE A 1 173 ? -8.031 6.173 1.642 1.00 80.62 173 ILE A C 1
ATOM 1298 O O . ILE A 1 173 ? -8.216 6.112 0.428 1.00 80.62 173 ILE A O 1
ATOM 1302 N N . TRP A 1 174 ? -7.824 7.355 2.236 1.00 79.00 174 TRP A N 1
ATOM 1303 C CA . TRP A 1 174 ? -7.927 8.625 1.489 1.00 79.00 174 TRP A CA 1
ATOM 1304 C C . TRP A 1 174 ? -6.844 8.776 0.401 1.00 79.00 174 TRP A C 1
ATOM 1306 O O . TRP A 1 174 ? -7.103 9.299 -0.686 1.00 79.00 174 TRP A O 1
ATOM 1316 N N . ILE A 1 175 ? -5.633 8.278 0.671 1.00 70.25 175 ILE A N 1
ATOM 1317 C CA . ILE A 1 175 ? -4.481 8.275 -0.259 1.00 70.25 175 ILE A CA 1
ATOM 1318 C C . ILE A 1 175 ? -4.679 7.245 -1.390 1.00 70.25 175 ILE A C 1
ATOM 1320 O O . ILE A 1 175 ? -4.098 7.330 -2.471 1.00 70.25 175 ILE A O 1
ATOM 1324 N N . TYR A 1 176 ? -5.507 6.245 -1.121 1.00 59.44 176 TYR A N 1
ATOM 1325 C CA . TYR A 1 176 ? -5.491 4.939 -1.763 1.00 59.44 176 TYR A CA 1
ATOM 1326 C C . TYR A 1 176 ? -6.193 4.894 -3.113 1.00 59.44 176 TYR A C 1
ATOM 1328 O O . TYR A 1 176 ? -5.816 4.161 -4.030 1.00 59.44 176 TYR A O 1
ATOM 1336 N N . PHE A 1 177 ? -7.269 5.664 -3.216 1.00 57.97 177 PHE A N 1
ATOM 1337 C CA . PHE A 1 177 ? -8.321 5.441 -4.192 1.00 57.97 177 PHE A CA 1
ATOM 1338 C C . PHE A 1 177 ? -8.098 6.212 -5.499 1.00 57.97 177 PHE A C 1
ATOM 1340 O O . PHE A 1 177 ? -9.013 6.641 -6.198 1.00 57.97 177 PHE A O 1
ATOM 1347 N N . MET A 1 178 ? -6.840 6.279 -5.931 1.00 51.97 178 MET A N 1
ATOM 1348 C CA . MET A 1 178 ? -6.530 6.675 -7.295 1.00 51.97 178 MET A CA 1
ATOM 1349 C C . MET A 1 178 ? -6.841 5.511 -8.247 1.00 51.97 178 MET A C 1
ATOM 1351 O O . MET A 1 178 ? -6.081 4.550 -8.334 1.00 51.97 178 MET A O 1
ATOM 1355 N N . ARG A 1 179 ? -7.843 5.661 -9.127 1.00 47.56 179 ARG A N 1
ATOM 1356 C CA . ARG A 1 179 ? -7.960 4.840 -10.363 1.00 47.56 179 ARG A CA 1
ATOM 1357 C C . ARG A 1 179 ? -6.695 4.888 -11.252 1.00 47.56 179 ARG A C 1
ATOM 1359 O O . ARG A 1 179 ? -6.607 4.165 -12.244 1.00 47.56 179 ARG A O 1
ATOM 1366 N N . GLN A 1 180 ? -5.740 5.756 -10.909 1.00 52.91 180 GLN A N 1
ATOM 1367 C CA . GLN A 1 180 ? -4.515 6.051 -11.636 1.00 52.91 180 GLN A CA 1
ATOM 1368 C C . GLN A 1 180 ? -3.220 5.532 -10.982 1.00 52.91 180 GLN A C 1
ATOM 1370 O O . GLN A 1 180 ? -2.180 5.716 -11.622 1.00 52.91 180 GLN A O 1
ATOM 1375 N N . VAL A 1 181 ? -3.224 4.874 -9.802 1.00 58.81 181 VAL A N 1
ATOM 1376 C CA . VAL A 1 181 ? -1.964 4.321 -9.243 1.00 58.81 181 VAL A CA 1
ATOM 1377 C C . VAL A 1 181 ? -1.257 3.460 -10.289 1.00 58.81 181 VAL A C 1
ATOM 1379 O O . VAL A 1 181 ? -1.857 2.601 -10.939 1.00 58.81 181 VAL A O 1
ATOM 1382 N N . ASP A 1 182 ? 0.039 3.701 -10.489 1.00 62.25 182 ASP A N 1
ATOM 1383 C CA . ASP A 1 182 ? 0.846 2.925 -11.433 1.00 62.25 182 ASP A CA 1
ATOM 1384 C C . ASP A 1 182 ? 1.106 1.496 -10.950 1.00 62.25 182 ASP A C 1
ATOM 1386 O O . ASP A 1 182 ? 1.461 0.627 -11.754 1.00 62.25 182 ASP A O 1
ATOM 1390 N N . ARG A 1 183 ? 0.897 1.263 -9.648 1.00 77.31 183 ARG A N 1
ATOM 1391 C CA . ARG A 1 183 ? 1.173 0.017 -8.932 1.00 77.31 183 ARG A CA 1
ATOM 1392 C C . ARG A 1 183 ? 0.070 -0.280 -7.903 1.00 77.31 183 ARG A C 1
ATOM 1394 O O . ARG A 1 183 ? 0.192 0.116 -6.746 1.00 77.31 183 ARG A O 1
ATOM 1401 N N . PRO A 1 184 ? -0.990 -1.019 -8.277 1.00 82.31 184 PRO A N 1
ATOM 1402 C CA . PRO A 1 184 ? -2.034 -1.485 -7.360 1.00 82.31 184 PRO A CA 1
ATOM 1403 C C . PRO A 1 184 ? -1.571 -2.606 -6.409 1.00 82.31 184 PRO A C 1
ATOM 1405 O O . PRO A 1 184 ? -2.410 -3.195 -5.733 1.00 82.31 184 PR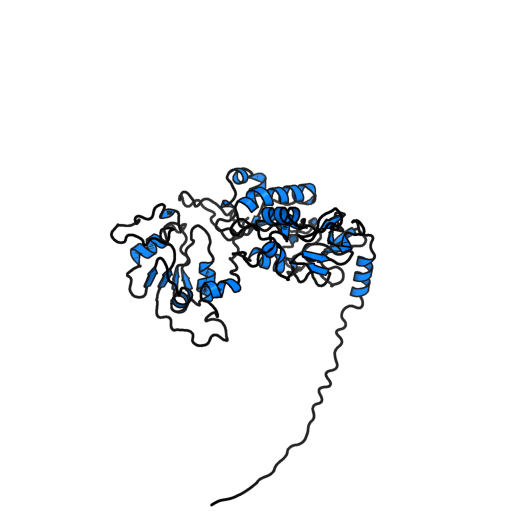O A O 1
ATOM 1408 N N . THR A 1 185 ? -0.271 -2.944 -6.356 1.00 87.31 185 THR A N 1
ATOM 1409 C CA . THR A 1 185 ? 0.271 -4.021 -5.504 1.00 87.31 185 THR A CA 1
ATOM 1410 C C . THR A 1 185 ? -0.236 -3.914 -4.068 1.00 87.31 185 THR A C 1
ATOM 1412 O O . THR A 1 185 ? -0.671 -4.912 -3.504 1.00 87.31 185 THR A O 1
ATOM 1415 N N . PHE A 1 186 ? -0.231 -2.702 -3.502 1.00 88.56 186 PHE A N 1
ATOM 1416 C CA . PHE A 1 186 ? -0.700 -2.461 -2.140 1.00 88.56 186 PHE A CA 1
ATOM 1417 C C . PHE A 1 186 ? -2.181 -2.841 -1.961 1.00 88.56 186 PHE A C 1
ATOM 1419 O O . PHE A 1 186 ? -2.511 -3.515 -0.989 1.00 88.56 186 PHE A O 1
ATOM 1426 N N . PHE A 1 187 ? -3.053 -2.487 -2.918 1.00 86.06 187 PHE A N 1
ATOM 1427 C CA . PHE A 1 187 ? -4.479 -2.833 -2.864 1.00 86.06 187 PHE A CA 1
ATOM 1428 C C . PHE A 1 187 ? -4.711 -4.330 -2.834 1.00 86.06 187 PHE A C 1
ATOM 1430 O O . PHE A 1 187 ? -5.352 -4.848 -1.923 1.00 86.06 187 PHE A O 1
ATOM 1437 N N . PHE A 1 188 ? -4.146 -5.035 -3.811 1.00 88.19 188 PHE A N 1
ATOM 1438 C CA . PHE A 1 188 ? -4.319 -6.476 -3.886 1.00 88.19 188 PHE A CA 1
ATOM 1439 C C . PHE A 1 188 ? -3.666 -7.187 -2.701 1.00 88.19 188 PHE A C 1
ATOM 1441 O O . PHE A 1 188 ? -4.228 -8.166 -2.221 1.00 88.19 188 PHE A O 1
ATOM 1448 N N . PHE A 1 189 ? -2.534 -6.691 -2.190 1.00 91.88 189 PHE A N 1
ATOM 1449 C CA . PHE A 1 189 ? -1.930 -7.234 -0.978 1.00 91.88 189 PHE A CA 1
ATOM 1450 C C . PHE A 1 189 ? -2.850 -7.068 0.234 1.00 91.88 189 PHE A C 1
ATOM 1452 O O . PHE A 1 189 ? -3.162 -8.067 0.873 1.00 91.88 189 PHE A O 1
ATOM 1459 N N . LEU A 1 190 ? -3.330 -5.854 0.527 1.00 92.69 190 LEU A N 1
ATOM 1460 C CA . LEU A 1 190 ? -4.173 -5.613 1.701 1.00 92.69 190 LEU A CA 1
ATOM 1461 C C . LEU A 1 190 ? -5.518 -6.340 1.593 1.00 92.69 190 LEU A C 1
ATOM 1463 O O . LEU A 1 190 ? -5.903 -7.034 2.529 1.00 92.69 190 LEU A O 1
ATOM 1467 N N . GLN A 1 191 ? -6.195 -6.275 0.443 1.00 91.50 191 GLN A N 1
ATOM 1468 C CA . GLN A 1 191 ? -7.456 -6.992 0.241 1.00 91.50 191 GLN A CA 1
ATOM 1469 C C . GLN A 1 191 ? -7.282 -8.506 0.447 1.00 91.50 191 GLN A C 1
ATOM 1471 O O . GLN A 1 191 ? -8.084 -9.141 1.132 1.00 91.50 191 GLN A O 1
ATOM 1476 N N . ARG A 1 192 ? -6.214 -9.097 -0.113 1.00 93.25 192 ARG A N 1
ATOM 1477 C CA . ARG A 1 192 ? -5.936 -10.530 0.056 1.00 93.25 192 ARG A CA 1
ATOM 1478 C C . ARG A 1 192 ? -5.470 -10.875 1.463 1.00 93.25 192 ARG A C 1
ATOM 1480 O O . ARG A 1 192 ? -5.830 -11.947 1.923 1.00 93.25 192 ARG A O 1
ATOM 1487 N N . LEU A 1 193 ? -4.721 -10.006 2.142 1.00 95.62 193 LEU A N 1
ATOM 1488 C CA . LEU A 1 193 ? -4.335 -10.183 3.542 1.00 95.62 193 LEU A CA 1
ATOM 1489 C C . LEU A 1 193 ? -5.579 -10.259 4.430 1.00 95.62 193 LEU A C 1
ATOM 1491 O O . LEU A 1 193 ? -5.732 -11.241 5.157 1.00 95.62 193 LEU A O 1
ATOM 1495 N N . LEU A 1 194 ? -6.484 -9.285 4.310 1.00 95.38 194 LEU A N 1
ATOM 1496 C CA . LEU A 1 194 ? -7.707 -9.221 5.109 1.00 95.38 194 LEU A CA 1
ATOM 1497 C C . LEU A 1 194 ? -8.595 -10.461 4.887 1.00 95.38 194 LEU A C 1
ATOM 1499 O O . LEU A 1 194 ? -9.027 -11.091 5.844 1.00 95.38 194 LEU A O 1
ATOM 1503 N N . GLY A 1 195 ? -8.755 -10.898 3.632 1.00 92.81 195 GLY A N 1
ATOM 1504 C CA . GLY A 1 195 ? -9.508 -12.111 3.282 1.00 92.81 195 GLY A CA 1
ATOM 1505 C C . GLY A 1 195 ? -8.745 -13.445 3.383 1.00 92.81 195 GLY A C 1
ATOM 1506 O O . GLY A 1 195 ? -9.245 -14.454 2.896 1.00 92.81 195 GLY A O 1
ATOM 1507 N N . SER A 1 196 ? -7.524 -13.492 3.936 1.00 94.25 196 SER A N 1
ATOM 1508 C CA . SER A 1 196 ? -6.673 -14.706 3.887 1.00 94.25 196 SER A CA 1
ATOM 1509 C C . SER A 1 196 ? -6.882 -15.717 5.020 1.00 94.25 196 SER A C 1
ATOM 1511 O O . SER A 1 196 ? -6.221 -16.760 5.027 1.00 94.25 196 SER A O 1
ATOM 1513 N N . GLY A 1 197 ? -7.679 -15.373 6.036 1.00 95.88 197 GLY A N 1
ATOM 1514 C CA . GLY A 1 197 ? -7.724 -16.110 7.305 1.00 95.88 197 GLY A CA 1
ATOM 1515 C C . GLY A 1 197 ? -6.442 -16.002 8.145 1.00 95.88 197 GLY A C 1
ATOM 1516 O O . GLY A 1 197 ? -6.323 -16.680 9.159 1.00 95.88 197 GLY A O 1
ATOM 1517 N N . SER A 1 198 ? -5.457 -15.186 7.742 1.00 97.06 198 SER A N 1
ATOM 1518 C CA . SER A 1 198 ? -4.210 -14.989 8.507 1.00 97.06 198 SER A CA 1
ATOM 1519 C C . SER A 1 198 ? -4.351 -13.964 9.636 1.00 97.06 198 SER A C 1
ATOM 1521 O O . SER A 1 198 ? -3.390 -13.766 10.376 1.00 97.06 198 SER A O 1
ATOM 1523 N N . LEU A 1 199 ? -5.488 -13.268 9.742 1.00 97.38 199 LEU A N 1
ATOM 1524 C CA . LEU A 1 199 ? -5.658 -12.181 10.704 1.00 97.38 199 LEU A CA 1
ATOM 1525 C C . LEU A 1 199 ? -5.867 -12.708 12.130 1.00 97.38 199 LEU A C 1
ATOM 1527 O O . LEU A 1 199 ? -6.690 -13.604 12.341 1.00 97.38 199 LEU A O 1
ATOM 1531 N N . THR A 1 200 ? -5.187 -12.094 13.099 1.00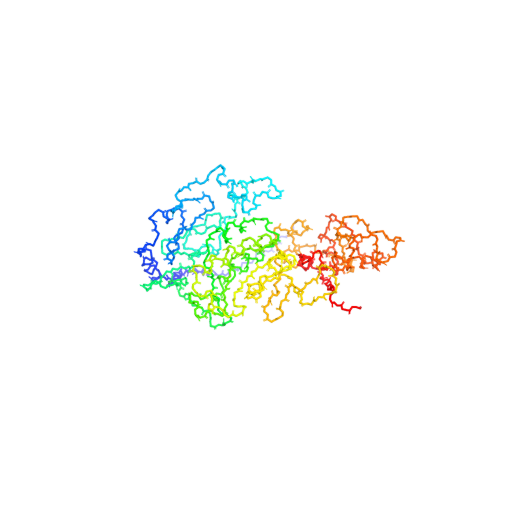 96.81 200 THR A N 1
ATOM 1532 C CA . THR A 1 200 ? -5.477 -12.216 14.539 1.00 96.81 200 THR A CA 1
ATOM 1533 C C . THR A 1 200 ? -5.882 -10.859 15.108 1.00 96.81 200 THR A C 1
ATOM 1535 O O . THR A 1 200 ? -5.251 -9.850 14.802 1.00 96.81 200 THR A O 1
ATOM 1538 N N . ALA A 1 201 ? -6.923 -10.848 15.943 1.00 95.94 201 ALA A N 1
ATOM 1539 C CA . ALA A 1 201 ? -7.358 -9.674 16.700 1.00 95.94 201 ALA A CA 1
ATOM 1540 C C . ALA A 1 201 ? -6.564 -9.514 18.010 1.00 95.94 201 ALA A C 1
ATOM 1542 O O . ALA A 1 201 ? -6.474 -8.428 18.566 1.00 95.94 201 ALA A O 1
ATOM 1543 N N . ASP A 1 202 ? -5.945 -10.599 18.482 1.00 95.19 202 ASP A N 1
ATOM 1544 C CA . ASP A 1 202 ? -5.067 -10.603 19.647 1.00 95.19 202 ASP A CA 1
ATOM 1545 C C . ASP A 1 202 ? -3.623 -10.286 19.206 1.00 95.19 202 ASP A C 1
ATOM 1547 O O . ASP A 1 202 ? -3.013 -11.110 18.503 1.00 95.19 202 ASP A O 1
ATOM 1551 N N . PRO A 1 203 ? -3.048 -9.132 19.602 1.00 94.88 203 PRO A N 1
ATOM 1552 C CA . PRO A 1 203 ? -1.687 -8.756 19.236 1.00 94.88 203 PRO A CA 1
ATOM 1553 C C . PRO A 1 203 ? -0.624 -9.645 19.899 1.00 94.88 203 PRO A C 1
ATOM 1555 O O . PRO A 1 203 ? 0.467 -9.782 19.352 1.00 94.88 203 PRO A O 1
ATOM 1558 N N . LYS A 1 204 ? -0.918 -10.309 21.030 1.00 94.06 204 LYS A N 1
ATOM 1559 C CA . LYS A 1 204 ? 0.027 -11.226 21.703 1.00 94.06 204 LYS A CA 1
ATOM 1560 C C . LYS A 1 204 ? 0.221 -12.530 20.927 1.00 94.06 204 LYS A C 1
ATOM 1562 O O . LYS A 1 204 ? 1.226 -13.212 21.110 1.00 94.06 204 LYS A O 1
ATOM 1567 N N . LYS A 1 205 ? -0.734 -12.884 20.061 1.00 95.00 205 LYS A N 1
ATOM 1568 C CA . LYS A 1 205 ? -0.676 -14.070 19.191 1.00 95.00 205 LYS A CA 1
ATOM 1569 C C . LYS A 1 205 ? -0.008 -13.800 17.838 1.00 95.00 205 LYS A C 1
ATOM 1571 O O . LYS A 1 205 ? 0.271 -14.753 17.115 1.00 95.00 205 LYS A O 1
ATOM 1576 N N . ALA A 1 206 ? 0.231 -12.540 17.476 1.00 96.44 206 ALA A N 1
ATOM 1577 C CA . ALA A 1 206 ? 0.714 -12.160 16.153 1.00 96.44 206 ALA A CA 1
ATOM 1578 C C . ALA A 1 206 ? 2.196 -12.512 15.931 1.00 96.44 206 ALA A C 1
ATOM 1580 O O . ALA A 1 206 ? 3.057 -12.191 16.748 1.00 96.44 206 ALA A O 1
ATOM 1581 N N . ASP A 1 207 ? 2.516 -13.116 14.782 1.00 95.75 207 ASP A N 1
ATOM 1582 C CA . ASP A 1 207 ? 3.907 -13.305 14.346 1.00 95.75 207 ASP A CA 1
ATOM 1583 C C . ASP A 1 207 ? 4.478 -12.017 13.721 1.00 95.75 207 ASP A C 1
ATOM 1585 O O . ASP A 1 207 ? 5.692 -11.783 13.766 1.00 95.75 207 ASP A O 1
ATOM 1589 N N . PHE A 1 208 ? 3.599 -11.202 13.124 1.00 96.81 208 PHE A N 1
ATOM 1590 C CA . PHE A 1 208 ? 3.889 -9.927 12.464 1.00 96.81 208 PHE A CA 1
ATOM 1591 C C . PHE A 1 208 ? 2.741 -8.923 12.653 1.00 96.81 208 PHE A C 1
ATOM 1593 O O . PHE A 1 208 ? 1.578 -9.304 12.785 1.00 96.81 208 PHE A O 1
ATOM 1600 N N . PHE A 1 209 ? 3.068 -7.636 12.565 1.00 97.56 209 PHE A N 1
ATOM 1601 C CA . PHE A 1 209 ? 2.132 -6.517 12.609 1.00 97.56 209 PHE A CA 1
ATOM 1602 C C . PHE A 1 209 ? 2.184 -5.774 11.274 1.00 97.56 209 PHE A C 1
ATOM 1604 O O . PHE A 1 209 ? 3.229 -5.243 10.908 1.00 97.56 209 PHE A O 1
ATOM 1611 N N . PHE A 1 210 ? 1.094 -5.734 10.513 1.00 97.69 210 PHE A N 1
ATOM 1612 C CA . PHE A 1 210 ? 1.040 -5.001 9.250 1.00 97.69 210 PHE A CA 1
ATOM 1613 C C . PHE A 1 210 ? 0.562 -3.564 9.468 1.00 97.69 210 PHE A C 1
ATOM 1615 O O . PHE A 1 210 ? -0.462 -3.330 10.107 1.00 97.69 210 PHE A O 1
ATOM 1622 N N . ILE A 1 211 ? 1.291 -2.607 8.892 1.00 97.00 211 ILE A N 1
ATOM 1623 C CA . ILE A 1 211 ? 0.949 -1.182 8.890 1.00 97.00 211 ILE A CA 1
ATOM 1624 C C . ILE A 1 211 ? 0.277 -0.865 7.540 1.00 97.00 211 ILE A C 1
ATOM 1626 O O . ILE A 1 211 ? 0.981 -0.810 6.525 1.00 97.00 211 ILE A O 1
ATOM 1630 N N . PRO A 1 212 ? -1.053 -0.639 7.473 1.00 95.19 212 PRO A N 1
ATOM 1631 C CA . PRO A 1 212 ? -1.783 -0.476 6.210 1.00 95.19 212 PRO A CA 1
ATOM 1632 C C . PRO A 1 212 ? -1.614 0.906 5.541 1.00 95.19 212 PRO A C 1
ATOM 1634 O O . PRO A 1 212 ? -2.538 1.423 4.916 1.00 95.19 212 PRO A O 1
ATOM 1637 N N . HIS A 1 213 ? -0.412 1.485 5.602 1.00 92.56 213 HIS A N 1
ATOM 1638 C CA . HIS A 1 213 ? -0.075 2.767 4.986 1.00 92.56 213 HIS A CA 1
ATOM 1639 C C . HIS A 1 213 ? 0.519 2.609 3.575 1.00 92.56 213 HIS A C 1
ATOM 1641 O O . HIS A 1 213 ? 1.585 2.011 3.404 1.00 92.56 213 HIS A O 1
ATOM 1647 N N . TYR A 1 214 ? -0.144 3.179 2.563 1.00 87.62 214 TYR A N 1
ATOM 1648 C CA . TYR A 1 214 ? 0.348 3.183 1.182 1.00 87.62 214 TYR A CA 1
ATOM 1649 C C . TYR A 1 214 ? 1.590 4.064 1.019 1.00 87.62 214 TYR A C 1
ATOM 1651 O O . TYR A 1 214 ? 1.555 5.253 1.327 1.00 87.62 214 TYR A O 1
ATOM 1659 N N . MET A 1 215 ? 2.654 3.502 0.437 1.00 88.94 215 MET A N 1
ATOM 1660 C CA . MET A 1 215 ? 3.845 4.257 0.046 1.00 88.94 215 MET A CA 1
ATOM 1661 C C . MET A 1 215 ? 4.265 3.965 -1.397 1.00 88.94 215 MET A C 1
ATOM 1663 O O . MET A 1 215 ? 4.343 2.805 -1.832 1.00 88.94 215 MET A O 1
ATOM 1667 N N . ARG A 1 216 ? 4.595 5.032 -2.126 1.00 85.62 216 ARG A N 1
ATOM 1668 C CA . ARG A 1 216 ? 5.039 5.002 -3.525 1.00 85.62 216 ARG A CA 1
ATOM 1669 C C . ARG A 1 216 ? 6.180 5.965 -3.824 1.00 85.62 216 ARG A C 1
ATOM 1671 O O . ARG A 1 216 ? 6.917 5.705 -4.780 1.00 85.62 216 ARG A O 1
ATOM 1678 N N . HIS A 1 217 ? 6.286 7.050 -3.068 1.00 84.06 217 HIS A N 1
ATOM 1679 C CA . HIS A 1 217 ? 7.226 8.135 -3.303 1.00 84.06 217 HIS A CA 1
ATOM 1680 C C . HIS A 1 217 ? 8.034 8.483 -2.034 1.00 84.06 217 HIS A C 1
ATOM 1682 O O . HIS A 1 217 ? 7.594 8.175 -0.921 1.00 84.06 217 HIS A O 1
ATOM 1688 N N . PRO A 1 218 ? 9.203 9.147 -2.168 1.00 84.25 218 PRO A N 1
ATOM 1689 C CA . PRO A 1 218 ? 10.037 9.569 -1.040 1.00 84.25 218 PRO A CA 1
ATOM 1690 C C . PRO A 1 218 ? 9.284 10.299 0.079 1.00 84.25 218 PRO A C 1
ATOM 1692 O O . PRO A 1 218 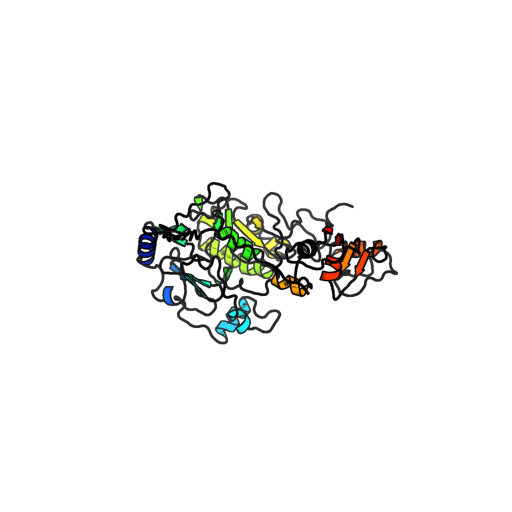? 9.571 10.073 1.253 1.00 84.25 218 PRO A O 1
ATOM 1695 N N . GLU A 1 219 ? 8.319 11.154 -0.266 1.00 82.38 219 GLU A N 1
ATOM 1696 C CA . GLU A 1 219 ? 7.495 11.925 0.667 1.00 82.38 219 GLU A CA 1
ATOM 1697 C C . GLU A 1 219 ? 6.543 11.063 1.511 1.00 82.38 219 GLU A C 1
ATOM 1699 O O . GLU A 1 219 ? 6.275 11.409 2.666 1.00 82.38 219 GLU A O 1
ATOM 1704 N N . ASP A 1 220 ? 6.092 9.916 0.988 1.00 86.25 220 ASP A N 1
ATOM 1705 C CA . ASP A 1 220 ? 5.276 8.967 1.748 1.00 86.25 220 ASP A CA 1
ATOM 1706 C C . ASP A 1 220 ? 6.108 8.347 2.878 1.00 86.25 220 ASP A C 1
ATOM 1708 O O . ASP A 1 220 ? 5.652 8.291 4.016 1.00 86.25 220 ASP A O 1
ATOM 1712 N N . ILE A 1 221 ? 7.367 7.976 2.610 1.00 85.25 221 ILE A N 1
ATOM 1713 C CA . ILE A 1 221 ? 8.294 7.516 3.659 1.00 85.25 221 ILE A CA 1
ATOM 1714 C C . ILE A 1 221 ? 8.647 8.671 4.609 1.00 85.25 221 ILE A C 1
ATOM 1716 O O . ILE A 1 221 ? 8.622 8.517 5.828 1.00 85.25 221 ILE A O 1
ATOM 1720 N N . ALA A 1 222 ? 9.024 9.822 4.049 1.00 79.56 222 ALA A N 1
ATOM 1721 C CA . ALA A 1 222 ? 9.601 10.931 4.798 1.00 79.56 222 ALA A CA 1
ATOM 1722 C C . ALA A 1 222 ? 8.615 11.543 5.797 1.00 79.56 222 ALA A C 1
ATOM 1724 O O . ALA A 1 222 ? 8.962 11.770 6.949 1.00 79.56 222 ALA A O 1
ATOM 1725 N N . VAL A 1 223 ? 7.395 11.845 5.354 1.00 82.75 223 VAL A N 1
ATOM 1726 C CA . VAL A 1 223 ? 6.443 12.634 6.146 1.00 82.75 223 VAL A CA 1
ATOM 1727 C C . VAL A 1 223 ? 5.308 11.764 6.662 1.00 82.75 223 VAL A C 1
ATOM 1729 O O . VAL A 1 223 ? 4.936 11.875 7.830 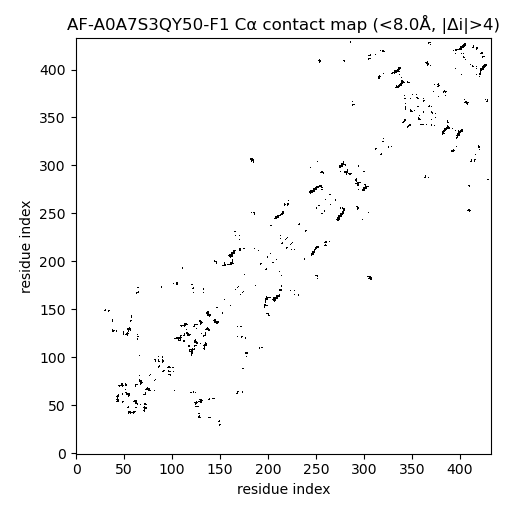1.00 82.75 223 VAL A O 1
ATOM 1732 N N . LYS A 1 224 ? 4.739 10.905 5.811 1.00 88.31 224 LYS A N 1
ATOM 1733 C CA . LYS A 1 224 ? 3.502 10.189 6.144 1.00 88.31 224 LYS A CA 1
ATOM 1734 C C . LYS A 1 224 ? 3.771 8.965 7.020 1.00 88.31 224 LYS A C 1
ATOM 1736 O O . LYS A 1 224 ? 3.178 8.871 8.089 1.00 88.31 224 LYS A O 1
ATOM 1741 N N . LEU A 1 225 ? 4.734 8.109 6.666 1.00 91.50 225 LEU A N 1
ATOM 1742 C CA . LEU A 1 225 ? 5.110 6.951 7.483 1.00 91.50 225 LEU A CA 1
ATOM 1743 C C . LEU A 1 225 ? 5.572 7.371 8.886 1.00 91.50 225 LEU A C 1
ATOM 1745 O O . LEU A 1 225 ? 5.178 6.738 9.856 1.00 91.50 225 LEU A O 1
ATOM 1749 N N . VAL A 1 226 ? 6.346 8.453 9.032 1.00 90.62 226 VAL A N 1
ATOM 1750 C CA . VAL A 1 226 ? 6.750 8.944 10.366 1.00 90.62 226 VAL A CA 1
ATOM 1751 C C . VAL A 1 226 ? 5.541 9.390 11.197 1.00 90.62 226 VAL A C 1
ATOM 1753 O O . VAL A 1 226 ? 5.457 9.038 12.371 1.00 90.62 226 VAL A O 1
ATOM 1756 N N . LYS A 1 227 ? 4.560 10.083 10.599 1.00 92.44 227 LYS A N 1
ATOM 1757 C CA . LYS A 1 227 ? 3.295 10.413 11.282 1.00 92.44 227 LYS A CA 1
ATOM 1758 C C . LYS A 1 227 ? 2.516 9.157 11.688 1.00 92.44 227 LYS A C 1
ATOM 1760 O O . LYS A 1 227 ? 2.046 9.092 12.818 1.00 92.44 227 LYS A O 1
ATOM 1765 N N . VAL A 1 228 ? 2.441 8.154 10.812 1.00 94.88 228 VAL A N 1
ATOM 1766 C CA . VAL A 1 228 ? 1.798 6.859 11.094 1.00 94.88 228 VAL A CA 1
ATOM 1767 C C . VAL A 1 228 ? 2.491 6.122 12.239 1.00 94.88 228 VAL A C 1
ATOM 1769 O O . VAL A 1 228 ? 1.819 5.630 13.136 1.00 94.88 228 VAL A O 1
ATOM 1772 N N . LEU A 1 229 ? 3.823 6.068 12.256 1.00 93.75 229 LEU A N 1
ATOM 1773 C CA . LEU A 1 229 ? 4.582 5.406 13.321 1.00 93.75 229 LEU A CA 1
ATOM 1774 C C . LEU A 1 229 ? 4.450 6.138 14.662 1.00 93.75 229 LEU A C 1
ATOM 1776 O O . LEU A 1 229 ? 4.315 5.484 15.693 1.00 93.75 229 LEU A O 1
ATOM 1780 N N . ASN A 1 230 ? 4.422 7.474 14.655 1.00 94.06 230 ASN A N 1
ATOM 1781 C CA . ASN A 1 230 ? 4.145 8.266 15.854 1.00 94.06 230 ASN A CA 1
ATOM 1782 C C . ASN A 1 230 ? 2.719 8.017 16.370 1.00 94.06 230 ASN A C 1
ATOM 1784 O O . ASN A 1 230 ? 2.541 7.806 17.568 1.00 94.06 230 ASN A O 1
ATOM 1788 N N . TYR A 1 231 ? 1.725 7.980 15.473 1.00 96.25 231 TYR A N 1
ATOM 1789 C CA . TYR A 1 231 ? 0.347 7.624 15.817 1.00 96.25 231 TYR A CA 1
ATOM 1790 C C . TYR A 1 231 ? 0.269 6.221 16.429 1.00 96.25 231 TYR A C 1
ATOM 1792 O O . TYR A 1 231 ? -0.304 6.049 17.502 1.00 96.25 231 TYR A O 1
ATOM 1800 N N . ILE A 1 232 ? 0.903 5.229 15.794 1.00 96.06 232 ILE A N 1
ATOM 1801 C CA . ILE A 1 232 ? 0.935 3.847 16.280 1.00 96.06 232 ILE A CA 1
ATOM 1802 C C . ILE A 1 232 ? 1.587 3.765 17.662 1.00 96.06 232 ILE A C 1
ATOM 1804 O O . ILE A 1 232 ? 1.009 3.169 18.562 1.00 96.06 232 ILE A O 1
ATOM 1808 N N . ASN A 1 233 ? 2.750 4.388 17.860 1.00 94.50 233 ASN A N 1
ATOM 1809 C CA . ASN A 1 233 ? 3.458 4.362 19.140 1.00 94.50 233 ASN A CA 1
ATOM 1810 C C . ASN A 1 233 ? 2.680 5.057 20.274 1.00 94.50 233 ASN A C 1
ATOM 1812 O O . ASN A 1 233 ? 2.814 4.653 21.424 1.00 94.50 233 ASN A O 1
ATOM 1816 N N . GLY A 1 234 ? 1.879 6.084 19.964 1.00 95.94 234 GLY A N 1
ATOM 1817 C CA . GLY A 1 234 ? 1.023 6.770 20.939 1.00 95.94 234 GLY A CA 1
ATOM 1818 C C . GLY A 1 234 ? -0.330 6.096 21.201 1.00 95.94 234 GLY A C 1
ATOM 1819 O O . GLY A 1 234 ? -0.910 6.313 22.259 1.00 95.94 234 GLY A O 1
ATOM 1820 N N . THR A 1 235 ? -0.831 5.286 20.262 1.00 96.75 235 THR A N 1
ATOM 1821 C CA . THR A 1 235 ? -2.171 4.663 20.333 1.00 96.75 235 THR A CA 1
ATOM 1822 C C . THR A 1 235 ? -2.115 3.200 20.772 1.00 96.75 235 THR A C 1
ATOM 1824 O O . THR A 1 235 ? -2.979 2.733 21.509 1.00 96.75 235 THR A O 1
ATOM 1827 N N . TRP A 1 236 ? -1.105 2.455 20.318 1.00 94.56 236 TRP A N 1
ATOM 1828 C CA . TRP A 1 236 ? -1.090 0.996 20.363 1.00 94.56 236 TRP A CA 1
ATOM 1829 C C . TRP A 1 236 ? 0.057 0.466 21.242 1.00 94.56 236 TRP A C 1
ATOM 1831 O O . TRP A 1 236 ? 1.202 0.385 20.782 1.00 94.56 236 TRP A O 1
ATOM 1841 N N . PRO A 1 237 ? -0.211 0.032 22.492 1.00 90.44 237 PRO A N 1
ATOM 1842 C CA . PRO A 1 237 ? 0.839 -0.281 23.471 1.00 90.44 237 PRO A CA 1
ATOM 1843 C C . PRO A 1 237 ? 1.741 -1.454 23.050 1.00 90.44 237 PRO A C 1
ATOM 1845 O O . PRO A 1 237 ? 2.907 -1.536 23.434 1.00 90.44 237 PRO A O 1
ATOM 1848 N N . TYR A 1 238 ? 1.240 -2.361 22.211 1.00 88.06 238 TYR A N 1
ATOM 1849 C CA . TYR A 1 238 ? 1.995 -3.506 21.701 1.00 88.06 238 TYR A CA 1
ATOM 1850 C C . TYR A 1 238 ? 2.992 -3.154 20.578 1.00 88.06 238 TYR A C 1
ATOM 1852 O O . TYR A 1 238 ? 3.786 -4.012 20.203 1.00 88.06 238 TYR A O 1
ATOM 1860 N N . TYR A 1 239 ? 3.042 -1.908 20.079 1.00 87.06 239 TYR A N 1
ATOM 1861 C CA . TYR A 1 239 ? 4.069 -1.492 19.107 1.00 87.06 239 TYR A CA 1
ATOM 1862 C C . TYR A 1 239 ? 5.497 -1.697 19.634 1.00 87.06 239 TYR A C 1
ATOM 1864 O O . TYR A 1 239 ? 6.339 -2.278 18.947 1.00 87.06 239 TYR A O 1
ATOM 1872 N N . GLN A 1 240 ? 5.748 -1.309 20.887 1.00 83.31 240 GLN A N 1
ATOM 1873 C CA . GLN A 1 240 ? 7.050 -1.479 21.544 1.00 83.31 240 GLN A CA 1
ATOM 1874 C C . GLN A 1 240 ? 7.345 -2.938 21.932 1.00 83.31 240 GLN A C 1
ATOM 1876 O O . GLN A 1 240 ? 8.500 -3.302 22.126 1.00 83.31 240 GLN A O 1
ATOM 1881 N N . HIS A 1 241 ? 6.314 -3.786 21.995 1.00 74.75 241 HIS A N 1
ATOM 1882 C CA . HIS A 1 241 ? 6.428 -5.212 22.312 1.00 74.75 241 HIS A CA 1
ATOM 1883 C C . HIS A 1 241 ? 6.782 -6.073 21.082 1.00 74.75 241 HIS A C 1
ATOM 1885 O O . HIS A 1 241 ? 7.057 -7.266 21.212 1.00 74.75 241 HIS A O 1
ATOM 1891 N N . GLY A 1 242 ? 6.785 -5.489 19.878 1.00 75.44 242 GLY A N 1
ATOM 1892 C CA . GLY A 1 242 ? 7.165 -6.183 18.651 1.00 75.44 242 GLY A CA 1
ATOM 1893 C C . GLY A 1 242 ? 8.665 -6.494 18.588 1.00 75.44 242 GLY A C 1
ATOM 1894 O O . GLY A 1 242 ? 9.504 -5.597 18.666 1.00 75.44 242 GLY A O 1
ATOM 1895 N N . ARG A 1 243 ? 9.016 -7.767 18.357 1.00 85.44 243 ARG A N 1
ATOM 1896 C CA . ARG A 1 243 ? 10.397 -8.195 18.043 1.00 85.44 243 ARG A CA 1
ATOM 1897 C C . ARG A 1 243 ? 10.949 -7.457 16.815 1.00 85.44 243 ARG A C 1
ATOM 1899 O O . ARG A 1 243 ? 10.179 -7.044 15.941 1.00 85.44 243 ARG A O 1
ATOM 1906 N N . LYS A 1 244 ? 12.279 -7.388 16.680 1.00 87.81 244 LYS A N 1
ATOM 1907 C CA . LYS A 1 244 ? 12.916 -6.750 15.517 1.00 87.81 244 LYS A CA 1
ATOM 1908 C C . LYS A 1 244 ? 12.393 -7.325 14.194 1.00 87.81 244 LYS A C 1
ATOM 1910 O O . LYS A 1 244 ? 12.395 -8.541 14.009 1.00 87.81 244 LYS A O 1
ATOM 1915 N N . GLY A 1 245 ? 11.943 -6.457 13.286 1.00 90.31 245 GLY A N 1
ATOM 1916 C CA . GLY A 1 245 ? 11.401 -6.861 11.984 1.00 90.31 245 GLY A CA 1
ATOM 1917 C C . GLY A 1 245 ? 9.977 -7.434 12.020 1.00 90.31 245 GLY A C 1
ATOM 1918 O O . GLY A 1 245 ? 9.512 -7.939 11.000 1.00 90.31 245 GLY A O 1
ATOM 1919 N N . SER A 1 246 ? 9.263 -7.386 13.152 1.00 93.94 246 SER A N 1
ATOM 1920 C CA . SER A 1 246 ? 7.854 -7.824 13.206 1.00 93.94 246 SER A CA 1
ATOM 1921 C C . SER A 1 246 ? 6.879 -6.832 12.571 1.00 93.94 246 SER A C 1
ATOM 1923 O O . SER A 1 246 ? 5.833 -7.252 12.083 1.00 93.94 246 SER A O 1
ATOM 1925 N N . HIS A 1 247 ? 7.226 -5.545 12.529 1.00 96.00 247 HIS A N 1
ATOM 1926 C CA . HIS A 1 247 ? 6.414 -4.491 11.918 1.00 96.00 247 HIS A CA 1
ATOM 1927 C C . HIS A 1 247 ? 6.646 -4.445 10.407 1.00 96.00 247 HIS A C 1
ATOM 1929 O O . HIS A 1 247 ? 7.753 -4.167 9.951 1.00 96.00 247 HIS A O 1
ATOM 1935 N N . VAL A 1 248 ? 5.614 -4.732 9.622 1.00 96.81 248 VAL A N 1
ATOM 1936 C CA . VAL A 1 248 ? 5.677 -4.919 8.169 1.00 96.81 248 VAL A CA 1
ATOM 1937 C C . VAL A 1 248 ? 5.055 -3.725 7.449 1.00 96.81 248 VAL A C 1
ATOM 1939 O O . VAL A 1 248 ? 3.903 -3.366 7.696 1.00 96.81 248 VAL A O 1
ATOM 1942 N N . VAL A 1 249 ? 5.802 -3.157 6.502 1.00 95.81 249 VAL A N 1
ATOM 1943 C CA . VAL A 1 249 ? 5.358 -2.071 5.612 1.00 95.81 249 VAL A CA 1
ATOM 1944 C C . VAL A 1 249 ? 5.475 -2.486 4.146 1.00 95.81 249 VAL A C 1
ATOM 1946 O O . VAL A 1 249 ? 6.358 -3.269 3.797 1.00 95.81 249 VAL A O 1
ATOM 1949 N N . LEU A 1 250 ? 4.628 -1.948 3.260 1.00 94.50 250 LEU A N 1
ATOM 1950 C CA . LEU A 1 250 ? 4.701 -2.216 1.816 1.00 94.50 250 LEU A CA 1
ATOM 1951 C C . LEU A 1 250 ? 5.026 -0.942 1.030 1.00 94.50 250 LEU A C 1
ATOM 1953 O O . LEU A 1 250 ? 4.241 0.002 0.995 1.00 94.50 250 LEU A O 1
ATOM 1957 N N . HIS A 1 251 ? 6.179 -0.943 0.358 1.00 92.31 251 HIS A N 1
ATOM 1958 C CA . HIS A 1 251 ? 6.661 0.170 -0.455 1.00 92.31 251 HIS A CA 1
ATOM 1959 C C . HIS A 1 251 ? 6.672 -0.179 -1.948 1.00 92.31 251 HIS A C 1
ATOM 1961 O O . HIS A 1 251 ? 7.492 -0.976 -2.417 1.00 92.31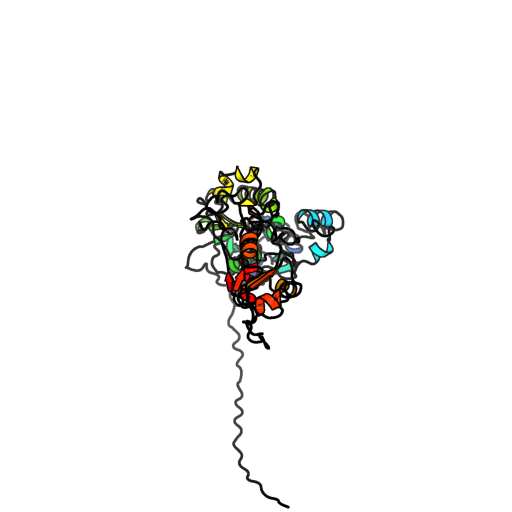 251 HIS A O 1
ATOM 1967 N N . THR A 1 252 ? 5.792 0.468 -2.714 1.00 89.62 252 THR A N 1
ATOM 1968 C CA . THR A 1 252 ? 5.605 0.199 -4.151 1.00 89.62 252 THR A CA 1
ATOM 1969 C C . THR A 1 252 ? 6.577 0.951 -5.068 1.00 89.62 252 THR A C 1
ATOM 1971 O O . THR A 1 252 ? 6.599 0.688 -6.271 1.00 89.62 252 THR A O 1
ATOM 1974 N N . GLY A 1 253 ? 7.402 1.858 -4.540 1.00 88.12 253 GLY A N 1
ATOM 1975 C CA . GLY A 1 253 ? 8.352 2.631 -5.345 1.00 88.12 253 GLY A CA 1
ATOM 1976 C C . GLY A 1 253 ? 9.409 1.809 -6.095 1.00 88.12 253 GLY A C 1
ATOM 1977 O O . GLY A 1 253 ? 9.578 0.603 -5.899 1.00 88.12 253 GLY A O 1
ATOM 1978 N N . ASP A 1 254 ? 10.118 2.485 -6.989 1.00 85.50 254 ASP A N 1
ATOM 1979 C CA . ASP A 1 254 ? 11.078 1.934 -7.942 1.00 85.50 254 ASP A CA 1
ATOM 1980 C C . ASP A 1 254 ? 12.390 1.490 -7.255 1.00 85.50 254 ASP A C 1
ATOM 1982 O O . ASP A 1 254 ? 13.006 0.527 -7.720 1.00 85.50 254 ASP A O 1
ATOM 1986 N N . TRP A 1 255 ? 12.804 2.133 -6.149 1.00 85.75 255 TRP A N 1
ATOM 1987 C CA . TRP A 1 255 ? 13.999 1.775 -5.349 1.00 85.75 255 TRP A CA 1
ATOM 1988 C C . TRP A 1 255 ? 13.704 1.261 -3.930 1.00 85.75 255 TRP A C 1
ATOM 1990 O O . TRP A 1 255 ? 14.622 1.141 -3.115 1.00 85.75 255 TRP A O 1
ATOM 2000 N N . GLY A 1 256 ? 12.450 0.947 -3.594 1.00 87.38 256 GLY A N 1
ATOM 2001 C CA . GLY A 1 256 ? 12.117 0.450 -2.252 1.00 87.38 256 GLY A CA 1
ATOM 2002 C C . GLY A 1 256 ? 12.569 1.403 -1.137 1.00 87.38 256 GLY A C 1
ATOM 2003 O O . GLY A 1 256 ? 12.475 2.622 -1.279 1.00 87.38 256 GLY A O 1
ATOM 2004 N N . LYS A 1 257 ? 13.148 0.866 -0.053 1.00 86.38 257 LYS A N 1
ATOM 2005 C CA . LYS A 1 257 ? 13.616 1.671 1.096 1.00 86.38 257 LYS A CA 1
ATOM 2006 C C . LYS A 1 257 ? 14.762 2.644 0.778 1.00 86.38 257 LYS A C 1
ATOM 2008 O O . LYS A 1 257 ? 15.127 3.458 1.626 1.00 86.38 257 LYS A O 1
ATOM 2013 N N . MET A 1 258 ? 15.354 2.578 -0.420 1.00 85.75 258 MET A N 1
ATOM 2014 C CA . MET A 1 258 ? 16.346 3.558 -0.875 1.00 85.75 258 MET A CA 1
ATOM 2015 C C . MET A 1 258 ? 15.730 4.874 -1.363 1.00 85.75 258 MET A C 1
ATOM 2017 O O . MET A 1 258 ? 16.469 5.855 -1.460 1.00 85.75 258 MET A O 1
ATOM 2021 N N . GLU A 1 259 ? 14.414 4.941 -1.588 1.00 86.75 259 GLU A N 1
ATOM 2022 C CA . GLU A 1 259 ? 13.701 6.203 -1.852 1.00 86.75 259 GLU A CA 1
ATOM 2023 C C . GLU A 1 259 ? 13.582 7.091 -0.605 1.00 86.75 259 GLU A C 1
ATOM 2025 O O . GLU A 1 259 ? 13.384 8.296 -0.731 1.00 86.75 259 GLU A O 1
ATOM 2030 N N . ALA A 1 260 ? 13.795 6.532 0.592 1.00 85.25 260 ALA A N 1
ATOM 2031 C CA . ALA A 1 260 ? 13.825 7.293 1.836 1.00 85.25 260 ALA A CA 1
ATOM 2032 C C . ALA A 1 260 ? 14.849 8.451 1.774 1.00 85.25 260 ALA A C 1
ATOM 2034 O O . ALA A 1 260 ? 15.978 8.250 1.295 1.00 85.25 260 ALA A O 1
ATOM 2035 N N . PRO A 1 261 ? 14.522 9.649 2.291 1.00 84.00 261 PRO A N 1
ATOM 2036 C CA . PRO A 1 261 ? 15.451 10.774 2.297 1.00 84.00 261 PRO A CA 1
ATOM 2037 C C . PRO A 1 261 ? 16.681 10.490 3.184 1.00 84.00 261 PRO A C 1
ATOM 2039 O O . PRO A 1 261 ? 16.624 9.635 4.074 1.00 84.00 261 PRO A O 1
ATOM 2042 N N . PRO A 1 262 ? 17.802 11.215 2.994 1.00 83.56 262 PRO A N 1
ATOM 2043 C CA . PRO A 1 262 ? 19.036 10.985 3.749 1.00 83.56 262 PRO A CA 1
ATOM 2044 C C . PRO A 1 262 ? 18.879 11.041 5.273 1.00 83.56 262 PRO A C 1
ATOM 2046 O O . PRO A 1 262 ? 19.568 10.307 5.971 1.00 83.56 262 PRO A O 1
ATOM 2049 N N . TRP A 1 263 ? 17.969 11.867 5.800 1.00 82.81 263 TRP A N 1
ATOM 2050 C CA . TRP A 1 263 ? 17.721 11.948 7.242 1.00 82.81 263 TRP A CA 1
ATOM 2051 C C . TRP A 1 263 ? 16.971 10.718 7.778 1.00 82.81 263 TRP A C 1
ATOM 2053 O O . TRP A 1 263 ? 17.360 10.181 8.807 1.00 82.81 263 TRP A O 1
ATOM 2063 N N . PHE A 1 264 ? 15.978 10.189 7.050 1.00 81.88 264 PHE A N 1
ATOM 2064 C CA . PHE A 1 264 ? 15.265 8.966 7.447 1.00 81.88 264 PHE A CA 1
ATOM 2065 C C . PHE A 1 264 ? 16.200 7.749 7.409 1.00 81.88 264 PHE A C 1
ATOM 2067 O O . PHE A 1 264 ? 16.084 6.833 8.217 1.00 81.88 264 PHE A O 1
ATOM 2074 N N . LYS A 1 265 ? 17.195 7.759 6.512 1.00 74.25 265 LYS A N 1
ATOM 2075 C CA . LYS A 1 265 ? 18.257 6.744 6.484 1.00 74.25 265 LYS A CA 1
ATOM 2076 C C . LYS A 1 265 ? 19.137 6.736 7.739 1.00 74.25 265 LYS A C 1
ATOM 2078 O O . LYS A 1 265 ? 19.699 5.685 8.003 1.00 74.25 265 LYS A O 1
ATOM 2083 N N . LYS A 1 266 ? 19.212 7.844 8.495 1.00 75.56 266 LYS A N 1
ATOM 2084 C CA . LYS A 1 266 ? 19.891 7.935 9.805 1.00 75.56 266 LYS A CA 1
ATOM 2085 C C . LYS A 1 266 ? 19.013 7.484 10.980 1.00 75.56 266 LYS A C 1
ATOM 2087 O O . LYS A 1 266 ? 19.522 7.310 12.081 1.00 75.56 266 LYS A O 1
ATOM 2092 N N . LEU A 1 267 ? 17.707 7.284 10.778 1.00 77.44 267 LEU A N 1
ATOM 2093 C CA . LEU A 1 267 ? 16.806 6.728 11.794 1.00 77.44 267 LEU A CA 1
ATOM 2094 C C . LEU A 1 267 ? 16.924 5.199 11.831 1.00 77.44 267 LEU A C 1
ATOM 2096 O O . LEU A 1 267 ? 15.935 4.486 11.664 1.00 77.44 267 LEU A O 1
ATOM 2100 N N . ASP A 1 268 ? 18.141 4.689 12.025 1.00 67.75 268 ASP A N 1
ATOM 2101 C CA . ASP A 1 268 ? 18.447 3.259 11.934 1.00 67.75 268 ASP A CA 1
ATOM 2102 C C . ASP A 1 268 ? 17.614 2.410 12.906 1.00 67.75 268 ASP A C 1
ATOM 2104 O O . ASP A 1 268 ? 17.182 1.317 12.539 1.00 67.75 268 ASP A O 1
ATOM 2108 N N . GLY A 1 269 ? 17.296 2.936 14.094 1.00 73.31 269 GLY A N 1
ATOM 2109 C CA . GLY A 1 269 ? 16.409 2.278 15.059 1.00 73.31 269 GLY A CA 1
ATOM 2110 C C . GLY A 1 269 ? 14.974 2.070 14.556 1.00 73.31 269 GLY A C 1
ATOM 2111 O O . GLY A 1 269 ? 14.366 1.056 14.873 1.00 73.31 269 GLY A O 1
ATOM 2112 N N . ILE A 1 270 ? 14.441 2.972 13.725 1.00 75.69 270 ILE A N 1
ATOM 2113 C CA . ILE A 1 270 ? 13.109 2.822 13.115 1.00 75.69 270 ILE A CA 1
ATOM 2114 C C . ILE A 1 270 ? 13.227 2.022 11.815 1.00 75.69 270 ILE A C 1
ATOM 2116 O O . ILE A 1 270 ? 12.619 0.965 11.655 1.00 75.69 270 ILE A O 1
ATOM 2120 N N . ARG A 1 271 ? 14.061 2.497 10.885 1.00 78.44 271 ARG A N 1
ATOM 2121 C CA . ARG A 1 271 ? 14.197 1.960 9.526 1.00 78.44 271 ARG A CA 1
ATOM 2122 C C . ARG A 1 271 ? 14.592 0.485 9.499 1.00 78.44 271 ARG A C 1
ATOM 2124 O O . ARG A 1 271 ? 14.075 -0.245 8.653 1.00 78.44 271 ARG A O 1
ATOM 2131 N N . ASN A 1 272 ? 15.480 0.058 10.400 1.00 81.56 272 ASN A N 1
ATOM 2132 C CA . ASN A 1 272 ? 15.964 -1.324 10.470 1.00 81.56 272 ASN A CA 1
ATOM 2133 C C . ASN A 1 272 ? 15.137 -2.201 11.427 1.00 81.56 272 ASN A C 1
ATOM 2135 O O . ASN A 1 272 ? 15.435 -3.388 11.557 1.00 81.56 272 ASN A O 1
ATOM 2139 N N . ASN A 1 273 ? 14.111 -1.648 12.084 1.00 87.81 273 ASN A N 1
ATOM 2140 C CA . ASN A 1 273 ? 13.130 -2.404 12.867 1.00 87.81 273 ASN A CA 1
ATOM 2141 C C . ASN A 1 273 ? 11.889 -2.798 12.040 1.00 87.81 273 ASN A C 1
ATOM 2143 O O . ASN A 1 273 ? 11.173 -3.728 12.403 1.00 87.81 273 ASN A O 1
ATOM 2147 N N . LEU A 1 274 ? 11.662 -2.135 10.902 1.00 93.19 274 LEU A N 1
ATOM 2148 C CA . LEU A 1 274 ? 10.611 -2.488 9.947 1.00 93.19 274 LEU A CA 1
ATOM 2149 C C . LEU A 1 274 ? 11.078 -3.570 8.963 1.00 93.19 274 LEU A C 1
ATOM 2151 O O . LEU A 1 274 ? 12.197 -3.517 8.452 1.00 93.19 274 LEU A O 1
ATOM 2155 N N . THR A 1 275 ? 10.196 -4.510 8.639 1.00 95.44 275 THR A N 1
ATOM 2156 C CA . THR A 1 275 ? 10.318 -5.422 7.495 1.00 95.44 275 THR A CA 1
ATOM 2157 C C . THR A 1 275 ? 9.674 -4.783 6.271 1.00 95.44 275 THR A C 1
ATOM 2159 O O . THR A 1 275 ? 8.485 -4.452 6.282 1.00 95.44 275 THR A O 1
ATOM 2162 N N . TRP A 1 276 ? 10.446 -4.612 5.199 1.00 94.88 276 TRP A N 1
ATOM 2163 C CA . TRP A 1 276 ? 9.976 -3.962 3.979 1.00 94.88 276 TRP A CA 1
ATOM 2164 C C . TRP A 1 276 ? 9.534 -4.992 2.937 1.00 94.88 276 TRP A C 1
ATOM 2166 O O . TRP A 1 276 ? 10.353 -5.727 2.383 1.00 94.88 276 TRP A O 1
ATOM 2176 N N . LEU A 1 277 ? 8.243 -4.989 2.602 1.00 95.69 277 LEU A N 1
ATOM 2177 C CA . LEU A 1 277 ? 7.726 -5.602 1.381 1.00 95.69 277 LEU A CA 1
ATOM 2178 C C . LEU A 1 277 ? 7.971 -4.623 0.229 1.00 95.69 277 LEU A C 1
ATOM 2180 O O . LEU A 1 277 ? 7.431 -3.514 0.215 1.00 95.69 277 LEU A O 1
ATOM 2184 N N . THR A 1 278 ? 8.814 -4.991 -0.730 1.00 92.94 278 THR A N 1
ATOM 2185 C CA . THR A 1 278 ? 9.284 -4.056 -1.761 1.00 92.94 278 THR A CA 1
ATOM 2186 C C . THR A 1 278 ? 9.481 -4.717 -3.120 1.00 92.94 278 THR A C 1
ATOM 2188 O O . THR A 1 278 ? 9.742 -5.907 -3.216 1.00 92.94 278 THR A O 1
ATOM 2191 N N . HIS A 1 279 ? 9.401 -3.945 -4.203 1.00 89.25 279 HIS A N 1
ATOM 2192 C CA . HIS A 1 279 ? 9.782 -4.417 -5.537 1.00 89.25 279 HIS A CA 1
ATOM 2193 C C . HIS A 1 279 ? 11.308 -4.442 -5.761 1.00 89.25 279 HIS A C 1
ATOM 2195 O O . HIS A 1 279 ? 11.774 -4.936 -6.787 1.00 89.25 279 HIS A O 1
ATOM 2201 N N . TRP A 1 280 ? 12.110 -3.913 -4.830 1.00 87.94 280 TRP A N 1
ATOM 2202 C CA . TRP A 1 280 ? 13.545 -3.700 -5.027 1.00 87.94 280 TRP A CA 1
ATOM 2203 C C . TRP A 1 280 ? 14.405 -4.480 -4.026 1.00 87.94 280 TRP A C 1
ATOM 2205 O O . TRP A 1 280 ? 14.381 -4.217 -2.830 1.00 87.94 280 TRP A O 1
ATOM 2215 N N . GLY A 1 281 ? 15.176 -5.445 -4.536 1.00 86.94 281 GLY A N 1
ATOM 2216 C CA . GLY A 1 281 ? 15.922 -6.432 -3.742 1.00 86.94 281 GLY A CA 1
ATOM 2217 C C . GLY A 1 281 ? 17.438 -6.229 -3.669 1.00 86.94 281 GLY A C 1
ATOM 2218 O O . GLY A 1 281 ? 18.156 -7.200 -3.454 1.00 86.94 281 GLY A O 1
ATOM 2219 N N . ILE A 1 282 ? 17.958 -5.020 -3.909 1.00 84.25 282 ILE A N 1
ATOM 2220 C CA . ILE A 1 282 ? 19.412 -4.780 -3.877 1.00 84.25 282 ILE A CA 1
ATOM 2221 C C . ILE A 1 282 ? 19.928 -4.877 -2.441 1.00 84.25 282 ILE A C 1
ATOM 2223 O O . ILE A 1 282 ? 19.661 -3.989 -1.635 1.00 84.25 282 ILE A O 1
ATOM 2227 N N . TYR A 1 283 ? 20.679 -5.931 -2.130 1.00 85.25 283 TYR A N 1
ATOM 2228 C CA . TYR A 1 283 ? 21.229 -6.176 -0.792 1.00 85.25 283 TYR A CA 1
ATOM 2229 C C . TYR A 1 283 ? 22.730 -5.885 -0.658 1.00 85.25 283 TYR A C 1
ATOM 2231 O O . TYR A 1 283 ? 23.223 -5.737 0.454 1.00 85.25 283 TYR A O 1
ATOM 2239 N N . ASP A 1 284 ? 23.442 -5.774 -1.779 1.00 81.12 284 ASP A N 1
ATOM 2240 C CA . ASP A 1 284 ? 24.873 -5.468 -1.842 1.00 81.12 284 ASP A CA 1
ATOM 2241 C C . ASP A 1 284 ? 25.101 -4.127 -2.558 1.00 81.12 284 ASP A C 1
ATOM 2243 O O . ASP A 1 284 ? 24.297 -3.708 -3.395 1.00 81.12 284 ASP A O 1
ATOM 2247 N N . ASN A 1 285 ? 26.189 -3.431 -2.243 1.00 71.00 285 ASN A N 1
ATOM 2248 C CA . ASN A 1 285 ? 26.566 -2.203 -2.925 1.00 71.00 285 ASN A CA 1
ATOM 2249 C C . ASN A 1 285 ? 27.295 -2.539 -4.234 1.00 71.00 285 ASN A C 1
ATOM 2251 O O . ASN A 1 285 ? 28.461 -2.914 -4.230 1.00 71.00 285 ASN A O 1
ATOM 2255 N N . SER A 1 286 ? 26.646 -2.311 -5.380 1.00 64.56 286 SER A N 1
ATOM 2256 C CA . SER A 1 286 ? 27.244 -2.567 -6.708 1.00 64.56 286 SER A CA 1
ATOM 2257 C C . SER A 1 286 ? 28.463 -1.694 -7.070 1.00 64.56 286 SER A C 1
ATOM 2259 O O . SER A 1 286 ? 28.920 -1.735 -8.213 1.00 64.56 286 SER A O 1
ATOM 2261 N N . GLY A 1 287 ? 28.922 -0.812 -6.175 1.00 63.66 287 GLY A N 1
ATOM 2262 C CA . GLY A 1 287 ? 29.945 0.204 -6.444 1.00 63.66 287 GLY A CA 1
ATOM 2263 C C . GLY A 1 287 ? 29.475 1.332 -7.376 1.00 63.66 287 GLY A C 1
ATOM 2264 O O . GLY A 1 287 ? 30.179 2.321 -7.570 1.00 63.66 287 GLY A O 1
ATOM 2265 N N . LYS A 1 288 ? 28.267 1.234 -7.949 1.00 65.38 288 LYS A N 1
ATOM 2266 C CA . LYS A 1 288 ? 27.691 2.249 -8.839 1.00 65.38 288 LYS A CA 1
ATOM 2267 C C . LYS A 1 288 ? 27.011 3.335 -8.001 1.00 65.38 288 LYS A C 1
ATOM 2269 O O . LYS A 1 288 ? 26.110 3.040 -7.220 1.00 65.38 288 LYS A O 1
ATOM 2274 N N . LYS A 1 289 ? 27.375 4.602 -8.245 1.00 59.41 289 LYS A N 1
ATOM 2275 C CA . LYS A 1 289 ? 27.054 5.837 -7.475 1.00 59.41 289 LYS A CA 1
ATOM 2276 C C . LYS A 1 289 ? 25.568 6.111 -7.124 1.00 59.41 289 LYS A C 1
ATOM 2278 O O . LYS A 1 289 ? 25.272 7.081 -6.435 1.00 59.41 289 LYS A O 1
ATOM 2283 N N . HIS A 1 290 ? 24.626 5.278 -7.569 1.00 66.75 290 HIS A N 1
ATOM 2284 C CA . HIS A 1 290 ? 23.178 5.433 -7.344 1.00 66.75 290 HIS A CA 1
ATOM 2285 C C . HIS A 1 290 ? 22.458 4.125 -6.956 1.00 66.75 290 HIS A C 1
ATOM 2287 O O . HIS A 1 290 ? 21.232 4.087 -6.936 1.00 66.75 290 HIS A O 1
ATOM 2293 N N . TRP A 1 291 ? 23.203 3.051 -6.682 1.00 74.00 291 TRP A N 1
ATOM 2294 C CA . TRP A 1 291 ? 22.701 1.677 -6.557 1.00 74.00 291 TRP A CA 1
ATOM 2295 C C . TRP A 1 291 ? 23.149 1.055 -5.223 1.00 74.00 291 TRP A C 1
ATOM 2297 O O . TRP A 1 291 ? 23.808 0.015 -5.193 1.00 74.00 291 TRP A O 1
ATOM 2307 N N . ALA A 1 292 ? 22.837 1.754 -4.127 1.00 77.88 292 ALA A N 1
ATOM 2308 C CA . ALA A 1 292 ? 23.168 1.341 -2.764 1.00 77.88 292 ALA A CA 1
ATOM 2309 C C . ALA A 1 292 ? 22.123 0.376 -2.169 1.00 77.88 292 ALA A C 1
ATOM 2311 O O . ALA A 1 292 ? 21.026 0.209 -2.707 1.00 77.88 292 ALA A O 1
ATOM 2312 N N . VAL A 1 293 ? 22.482 -0.232 -1.035 1.00 84.56 293 VAL A N 1
ATOM 2313 C CA . VAL A 1 293 ? 21.710 -1.273 -0.341 1.00 84.56 293 VAL A CA 1
ATOM 2314 C C . VAL A 1 293 ? 20.296 -0.800 0.022 1.00 84.56 293 VAL A C 1
ATOM 2316 O O . VAL A 1 293 ? 20.091 0.132 0.803 1.00 84.56 293 VAL A O 1
ATOM 2319 N N . ALA A 1 294 ? 19.312 -1.494 -0.543 1.00 85.75 294 ALA A N 1
ATOM 2320 C CA . ALA A 1 294 ? 17.879 -1.243 -0.442 1.00 85.75 294 ALA A CA 1
ATOM 2321 C C . ALA A 1 294 ? 17.080 -2.428 0.133 1.00 85.75 294 ALA A C 1
ATOM 2323 O O . ALA A 1 294 ? 15.868 -2.322 0.291 1.00 85.75 294 ALA A O 1
ATOM 2324 N N . HIS A 1 295 ? 17.751 -3.523 0.478 1.00 90.38 295 HIS A N 1
ATOM 2325 C CA . HIS A 1 295 ? 17.163 -4.755 0.987 1.00 90.38 295 HIS A CA 1
ATOM 2326 C C . HIS A 1 295 ? 18.063 -5.332 2.087 1.00 90.38 295 HIS A C 1
ATOM 2328 O O . HIS A 1 295 ? 19.281 -5.342 1.935 1.00 90.38 295 HIS A O 1
ATOM 2334 N N . THR A 1 296 ? 17.478 -5.785 3.194 1.00 91.12 296 THR A N 1
ATOM 2335 C CA . THR A 1 296 ? 18.172 -6.500 4.276 1.00 91.12 296 THR A CA 1
ATOM 2336 C C . THR A 1 296 ? 17.834 -7.990 4.167 1.00 91.12 296 THR A C 1
ATOM 2338 O O . THR A 1 296 ? 16.693 -8.353 4.467 1.00 91.12 296 THR A O 1
ATOM 2341 N N . PRO A 1 297 ? 18.780 -8.855 3.750 1.00 91.25 297 PRO A N 1
ATOM 2342 C CA . PRO A 1 297 ? 18.560 -10.298 3.678 1.00 91.25 297 PRO A CA 1
ATOM 2343 C C . PRO A 1 297 ? 18.094 -10.872 5.020 1.00 91.25 297 PRO A C 1
ATOM 2345 O O . PRO A 1 297 ? 18.574 -10.461 6.075 1.00 91.25 297 PRO A O 1
ATOM 2348 N N . GLY A 1 298 ? 17.148 -11.812 4.978 1.00 91.62 298 GLY A N 1
ATOM 2349 C CA . GLY A 1 298 ? 16.563 -12.428 6.176 1.00 91.62 298 GLY A CA 1
ATOM 2350 C C . GLY A 1 298 ? 15.531 -11.568 6.921 1.00 91.62 298 GLY A C 1
ATOM 2351 O O . GLY A 1 298 ? 14.947 -12.052 7.886 1.00 91.62 298 GLY A O 1
ATOM 2352 N N . GLN A 1 299 ? 15.277 -10.331 6.477 1.00 93.31 299 GLN A N 1
ATOM 2353 C CA . GLN A 1 299 ? 14.275 -9.430 7.060 1.00 93.31 299 GLN A CA 1
ATOM 2354 C C . GLN A 1 299 ? 13.302 -8.911 5.995 1.00 93.31 299 GLN A C 1
ATOM 2356 O O . GLN A 1 299 ? 12.107 -9.174 6.075 1.00 93.31 299 GLN A O 1
ATOM 2361 N N . ASP A 1 300 ? 13.802 -8.208 4.978 1.00 94.81 300 ASP A N 1
ATOM 2362 C CA . ASP A 1 300 ? 12.965 -7.647 3.914 1.00 94.81 300 ASP A CA 1
ATOM 2363 C C . ASP A 1 300 ? 12.487 -8.730 2.932 1.00 94.81 300 ASP A C 1
ATOM 2365 O O . ASP A 1 300 ? 13.126 -9.769 2.763 1.00 94.81 300 ASP A O 1
ATOM 2369 N N . VAL A 1 301 ? 11.392 -8.467 2.212 1.00 95.19 301 VAL A N 1
ATOM 2370 C CA . VAL A 1 301 ? 10.818 -9.408 1.235 1.00 95.19 301 VAL A CA 1
ATOM 2371 C C . VAL A 1 301 ? 10.611 -8.720 -0.110 1.00 95.19 301 VAL A C 1
ATOM 2373 O O . VAL A 1 301 ? 9.972 -7.670 -0.207 1.00 95.19 301 VAL A O 1
ATOM 2376 N N . VAL A 1 302 ? 11.120 -9.339 -1.179 1.00 92.06 302 VAL A N 1
ATOM 2377 C CA . VAL A 1 302 ? 10.861 -8.872 -2.545 1.00 92.06 302 VAL A CA 1
ATOM 2378 C C . VAL A 1 302 ? 9.504 -9.393 -3.012 1.00 92.06 302 VAL A C 1
ATOM 2380 O O . VAL A 1 302 ? 9.308 -10.600 -3.137 1.00 92.06 302 VAL A O 1
ATOM 2383 N N . VAL A 1 303 ? 8.570 -8.487 -3.295 1.00 91.31 303 VAL A N 1
ATOM 2384 C CA . VAL A 1 303 ? 7.227 -8.805 -3.805 1.00 91.31 303 VAL A CA 1
ATOM 2385 C C . VAL A 1 303 ? 7.107 -8.449 -5.294 1.00 91.31 303 VAL A C 1
ATOM 2387 O O . VAL A 1 303 ? 7.671 -7.441 -5.733 1.00 91.31 303 VAL A O 1
ATOM 2390 N N . PRO A 1 304 ? 6.378 -9.234 -6.108 1.00 85.81 304 PRO A N 1
ATOM 2391 C CA . PRO A 1 304 ? 6.206 -8.945 -7.530 1.00 85.81 304 PRO A CA 1
ATOM 2392 C C . PRO A 1 304 ? 5.374 -7.674 -7.750 1.00 85.81 304 PRO A C 1
ATOM 2394 O O . PRO A 1 304 ? 4.433 -7.395 -7.007 1.00 85.81 304 PRO A O 1
ATOM 2397 N N . VAL A 1 305 ? 5.682 -6.910 -8.803 1.00 85.06 305 VAL A N 1
ATOM 2398 C CA . VAL A 1 305 ? 4.805 -5.820 -9.260 1.00 85.06 305 VAL A CA 1
ATOM 2399 C C . VAL A 1 305 ? 3.521 -6.403 -9.828 1.00 85.06 305 VAL A C 1
ATOM 2401 O O . VAL A 1 305 ? 3.564 -7.233 -10.735 1.00 85.06 305 VAL A O 1
ATOM 2404 N N . ILE A 1 306 ? 2.378 -5.894 -9.377 1.00 82.31 306 ILE A N 1
ATOM 2405 C CA . ILE A 1 306 ? 1.104 -6.121 -10.056 1.00 82.31 306 ILE A CA 1
ATOM 2406 C C . ILE A 1 306 ? 0.877 -4.957 -11.023 1.00 82.31 306 ILE A C 1
ATOM 2408 O O . ILE A 1 306 ? 0.896 -3.796 -10.623 1.00 82.31 306 ILE A O 1
ATOM 2412 N N . THR A 1 307 ? 0.680 -5.256 -12.309 1.00 77.44 307 THR A N 1
ATOM 2413 C CA . THR A 1 307 ? 0.300 -4.252 -13.318 1.00 77.44 307 THR A CA 1
ATOM 2414 C C . THR A 1 307 ? -1.221 -4.256 -13.460 1.00 77.44 307 THR A C 1
ATOM 2416 O O . THR A 1 307 ? -1.785 -5.330 -13.672 1.00 77.44 307 THR A O 1
ATOM 2419 N N . PRO A 1 308 ? -1.914 -3.108 -13.346 1.00 71.44 308 PRO A N 1
ATOM 2420 C CA . PRO A 1 308 ? -3.366 -3.086 -13.440 1.00 71.44 308 PRO A CA 1
ATOM 2421 C C . PRO A 1 308 ? -3.800 -3.347 -14.887 1.00 71.44 308 PRO A C 1
ATOM 2423 O O . PRO A 1 308 ? -3.228 -2.788 -15.826 1.00 71.44 308 PRO A O 1
ATOM 2426 N N . MET A 1 309 ? -4.835 -4.171 -15.076 1.00 68.50 309 MET A N 1
ATOM 2427 C CA . MET A 1 309 ? -5.296 -4.558 -16.418 1.00 68.50 309 MET A CA 1
ATOM 2428 C C . MET A 1 309 ? -5.749 -3.359 -17.263 1.00 68.50 309 MET A C 1
ATOM 2430 O O . MET A 1 309 ? -5.541 -3.361 -18.471 1.00 68.50 309 MET A O 1
ATOM 2434 N N . ASN A 1 310 ? -6.262 -2.290 -16.644 1.00 67.69 310 ASN A N 1
ATOM 2435 C CA . ASN A 1 310 ? -6.643 -1.057 -17.344 1.00 67.69 310 ASN A CA 1
ATOM 2436 C C . ASN A 1 310 ? -5.461 -0.303 -17.993 1.00 67.69 310 ASN A C 1
ATOM 2438 O O . ASN A 1 310 ? -5.687 0.548 -18.848 1.00 67.69 310 ASN A O 1
ATOM 2442 N N . ARG A 1 311 ? -4.205 -0.614 -17.633 1.00 69.31 311 ARG A N 1
ATOM 2443 C CA . ARG A 1 311 ? -3.010 -0.085 -18.311 1.00 69.31 311 ARG A CA 1
ATOM 2444 C C . ARG A 1 311 ? -2.545 -0.956 -19.476 1.00 69.31 311 ARG A C 1
ATOM 2446 O O . ARG A 1 311 ? -1.737 -0.485 -20.269 1.00 69.31 311 ARG A O 1
ATOM 2453 N N . LEU A 1 312 ? -3.043 -2.184 -19.624 1.00 72.12 312 LEU A N 1
ATOM 2454 C CA . LEU A 1 312 ? -2.678 -3.056 -20.745 1.00 72.12 312 LEU A CA 1
ATOM 2455 C C . LEU A 1 312 ? -3.085 -2.450 -22.109 1.00 72.12 312 LEU A C 1
ATOM 2457 O O . LEU A 1 312 ? -2.209 -2.386 -22.977 1.00 72.12 312 LEU A O 1
ATOM 2461 N N . PRO A 1 313 ? -4.290 -1.862 -22.291 1.00 72.94 313 PRO A N 1
ATOM 2462 C CA . PRO A 1 313 ? -4.641 -1.143 -23.520 1.00 72.94 313 PRO A CA 1
ATOM 2463 C C . PRO A 1 313 ? -3.693 0.015 -23.862 1.00 72.94 313 PRO A C 1
ATOM 2465 O O . PRO A 1 313 ? -3.368 0.200 -25.029 1.00 72.94 313 PRO A O 1
ATOM 2468 N N . VAL A 1 314 ? -3.154 0.734 -22.865 1.00 68.88 314 VAL A N 1
ATOM 2469 C CA . VAL A 1 314 ? -2.182 1.834 -23.077 1.00 68.88 314 VAL A CA 1
ATOM 2470 C C . VAL A 1 314 ? -0.880 1.336 -23.719 1.00 68.88 314 VAL A C 1
ATOM 2472 O O . VAL A 1 314 ? -0.221 2.073 -24.446 1.00 68.88 314 VAL A O 1
ATOM 2475 N N . PHE A 1 315 ? -0.510 0.074 -23.492 1.00 65.81 315 PHE A N 1
ATOM 2476 C CA . PHE A 1 315 ? 0.628 -0.558 -24.163 1.00 65.81 315 PHE A CA 1
ATOM 2477 C C . PHE A 1 315 ? 0.264 -1.185 -25.522 1.00 65.81 315 PHE A C 1
ATOM 2479 O O . PHE A 1 315 ? 1.170 -1.591 -26.251 1.00 65.81 315 PHE A O 1
ATOM 2486 N N . GLY A 1 316 ? -1.029 -1.249 -25.870 1.00 67.50 316 GLY A N 1
ATOM 2487 C CA . GLY A 1 316 ? -1.591 -1.952 -27.031 1.00 67.50 316 GLY A CA 1
ATOM 2488 C C . GLY A 1 316 ? -1.992 -3.410 -26.754 1.00 67.50 316 GLY A C 1
ATOM 2489 O O . GLY A 1 316 ? -2.102 -4.210 -27.683 1.00 67.50 316 GLY A O 1
ATOM 2490 N N . HIS A 1 317 ? -2.156 -3.793 -25.484 1.00 69.75 317 HIS A N 1
ATOM 2491 C CA . HIS A 1 317 ? -2.580 -5.132 -25.067 1.00 69.75 317 HIS A CA 1
ATOM 2492 C C . HIS A 1 317 ? -4.068 -5.146 -24.698 1.00 69.75 317 HIS A C 1
ATOM 2494 O O . HIS A 1 317 ? -4.431 -4.940 -23.543 1.00 69.75 317 HIS A O 1
ATOM 2500 N N . GLU A 1 318 ? -4.927 -5.434 -25.674 1.00 69.00 318 GLU A N 1
ATOM 2501 C CA . GLU A 1 318 ? -6.360 -5.680 -25.436 1.00 69.00 318 GLU A CA 1
ATOM 2502 C C . GLU A 1 318 ? -6.617 -7.100 -24.912 1.00 69.00 318 GLU A C 1
ATOM 2504 O O . GLU A 1 318 ? -7.410 -7.301 -23.996 1.00 69.00 318 GLU A O 1
ATOM 2509 N N . LYS A 1 319 ? -5.902 -8.094 -25.459 1.00 73.12 319 LYS A N 1
ATOM 2510 C CA . LYS A 1 319 ? -5.912 -9.492 -25.006 1.00 73.12 319 LYS A CA 1
ATOM 2511 C C . LYS A 1 319 ? -4.488 -10.052 -24.988 1.00 73.12 319 LYS A C 1
ATOM 2513 O O . LYS A 1 319 ? -3.692 -9.786 -25.893 1.00 73.12 319 LYS A O 1
ATOM 2518 N N . SER A 1 320 ? -4.169 -10.842 -23.965 1.00 76.50 320 SER A N 1
ATOM 2519 C CA . SER A 1 320 ? -2.940 -11.648 -23.933 1.00 76.50 320 SER A CA 1
ATOM 2520 C C . SER A 1 320 ? -3.023 -12.773 -24.974 1.00 76.50 320 SER A C 1
ATOM 2522 O O . SER A 1 320 ? -4.099 -13.350 -25.113 1.00 76.50 320 SER A O 1
ATOM 2524 N N . PRO A 1 321 ? -1.923 -13.171 -25.643 1.00 78.50 321 PRO A N 1
ATOM 2525 C CA . PRO A 1 321 ? -1.880 -14.414 -26.420 1.00 78.50 321 PRO A CA 1
ATOM 2526 C C . PRO A 1 321 ? -2.194 -15.683 -25.613 1.00 78.50 321 PRO A C 1
ATOM 2528 O O . PRO A 1 321 ? -2.510 -16.703 -26.207 1.00 78.50 321 PRO A O 1
ATOM 2531 N N . LEU A 1 322 ? -2.102 -15.621 -24.279 1.00 74.81 322 LEU A N 1
ATOM 2532 C CA . LEU A 1 322 ? -2.436 -16.716 -23.362 1.00 74.81 322 LEU A CA 1
ATOM 2533 C C . LEU A 1 322 ? -3.922 -16.723 -22.951 1.00 74.81 322 LEU A C 1
ATOM 2535 O O . LEU A 1 322 ? -4.347 -17.577 -22.179 1.00 74.81 322 LEU A O 1
ATOM 2539 N N . HIS A 1 323 ? -4.716 -15.748 -23.405 1.00 81.19 323 HIS A N 1
ATOM 2540 C CA . HIS A 1 323 ? -6.137 -15.669 -23.081 1.00 81.19 323 HIS A CA 1
ATOM 2541 C C . HIS A 1 323 ? -6.937 -16.641 -23.973 1.00 81.19 323 HIS A C 1
ATOM 2543 O O . HIS A 1 323 ? -6.784 -16.561 -25.189 1.00 81.19 323 HIS A O 1
ATOM 2549 N N . PRO A 1 324 ? -7.851 -17.483 -23.448 1.00 81.25 324 PRO A N 1
ATOM 2550 C CA . PRO A 1 324 ? -8.571 -18.476 -24.262 1.00 81.25 324 PRO A CA 1
ATOM 2551 C C . PRO A 1 324 ? -9.322 -17.884 -25.468 1.00 81.25 324 PRO A C 1
ATOM 2553 O O . PRO A 1 324 ? -9.304 -18.444 -26.556 1.00 81.25 324 PRO A O 1
ATOM 2556 N N . ALA A 1 325 ? -9.917 -16.696 -25.311 1.00 82.50 325 ALA A N 1
ATOM 2557 C CA . ALA A 1 325 ? -10.572 -15.954 -26.399 1.00 82.50 325 ALA A CA 1
ATOM 2558 C C . ALA A 1 325 ? -9.620 -15.068 -27.250 1.00 82.50 325 ALA A C 1
ATOM 2560 O O . ALA A 1 325 ? -10.052 -14.038 -27.787 1.00 82.50 325 ALA A O 1
ATOM 2561 N N . ALA A 1 326 ? -8.322 -15.390 -27.310 1.00 79.75 326 ALA A N 1
ATOM 2562 C CA . ALA A 1 326 ? -7.340 -14.722 -28.166 1.00 79.75 326 ALA A CA 1
ATOM 2563 C C . ALA A 1 326 ? -7.273 -15.397 -29.542 1.00 79.75 326 ALA A C 1
ATOM 2565 O O . ALA A 1 326 ? -6.502 -16.322 -29.775 1.00 79.75 326 ALA A O 1
ATOM 2566 N N . GLN A 1 327 ? -8.074 -14.893 -30.474 1.00 76.56 327 GLN A N 1
ATOM 2567 C CA . GLN A 1 327 ? -7.979 -15.259 -31.885 1.00 76.56 327 GLN A CA 1
ATOM 2568 C C . GLN A 1 327 ? -6.800 -14.525 -32.547 1.00 76.56 327 GLN A C 1
ATOM 2570 O O . GLN A 1 327 ? -6.392 -13.452 -32.093 1.00 76.56 327 GLN A O 1
ATOM 2575 N N . ASN A 1 328 ? -6.262 -15.093 -33.630 1.00 78.06 328 ASN A N 1
ATOM 2576 C CA . ASN A 1 328 ? -5.210 -14.486 -34.457 1.00 78.06 328 ASN A CA 1
ATOM 2577 C C . ASN A 1 328 ? -3.969 -14.054 -33.645 1.00 78.06 328 ASN A C 1
ATOM 2579 O O . ASN A 1 328 ? -3.550 -12.890 -33.644 1.00 78.06 328 ASN A O 1
ATOM 2583 N N . VAL A 1 329 ? -3.371 -15.003 -32.914 1.00 80.69 329 VAL A N 1
ATOM 2584 C CA . VAL A 1 329 ? -2.049 -14.810 -32.301 1.00 80.69 329 VAL A CA 1
ATOM 2585 C C . VAL A 1 329 ? -0.996 -14.774 -33.419 1.00 80.69 329 VAL A C 1
ATOM 2587 O O . VAL A 1 329 ? -0.843 -15.770 -34.122 1.00 80.69 329 VAL A O 1
ATOM 2590 N N . PRO A 1 330 ? -0.273 -13.654 -33.619 1.00 82.75 330 PRO A N 1
ATOM 2591 C CA . PRO A 1 330 ? 0.698 -13.554 -34.699 1.00 82.75 330 PRO A CA 1
ATOM 2592 C C . PRO A 1 330 ? 1.921 -14.444 -34.418 1.00 82.75 330 PRO A C 1
ATOM 2594 O O . PRO A 1 330 ? 2.303 -14.606 -33.253 1.00 82.75 330 PRO A O 1
ATOM 2597 N N . PRO A 1 331 ? 2.570 -14.988 -35.463 1.00 89.00 331 PRO A N 1
ATOM 2598 C CA . PRO A 1 331 ? 3.763 -15.809 -35.305 1.00 89.00 331 PRO A CA 1
ATOM 2599 C C . PRO A 1 331 ? 4.929 -15.017 -34.695 1.00 89.00 331 PRO A C 1
ATOM 2601 O O . PRO A 1 331 ? 5.015 -13.789 -34.785 1.00 89.00 331 PRO A O 1
ATOM 2604 N N . LYS A 1 332 ? 5.860 -15.746 -34.071 1.00 92.31 332 LYS A N 1
ATOM 2605 C CA . LYS A 1 332 ? 7.065 -15.179 -33.455 1.00 92.31 332 LYS A CA 1
ATOM 2606 C C . LYS A 1 332 ? 8.160 -14.927 -34.498 1.00 92.31 332 LYS A C 1
ATOM 2608 O O . LYS A 1 332 ? 9.054 -15.757 -34.665 1.00 92.31 332 LYS A O 1
ATOM 2613 N N . ASP A 1 333 ? 8.077 -13.789 -35.183 1.00 94.25 333 ASP A N 1
ATOM 2614 C CA . ASP A 1 333 ? 8.985 -13.386 -36.267 1.00 94.25 333 ASP A CA 1
ATOM 2615 C C . ASP A 1 333 ? 10.311 -12.753 -35.797 1.00 94.25 333 ASP A C 1
ATOM 2617 O O . ASP A 1 333 ? 11.274 -12.691 -36.558 1.00 94.25 333 ASP A O 1
ATOM 2621 N N . LYS A 1 334 ? 10.393 -12.307 -34.537 1.00 95.25 334 LYS A N 1
ATOM 2622 C CA . LYS A 1 334 ? 11.588 -11.673 -33.954 1.00 95.25 334 LYS A CA 1
ATOM 2623 C C . LYS A 1 334 ? 12.206 -12.552 -32.873 1.00 95.25 334 LYS A C 1
ATOM 2625 O O . LYS A 1 334 ? 11.512 -13.127 -32.033 1.00 95.25 334 LYS A O 1
ATOM 2630 N N . ILE A 1 335 ? 13.534 -12.618 -32.848 1.00 97.00 335 ILE A N 1
ATOM 2631 C CA . ILE A 1 335 ? 14.283 -13.318 -31.798 1.00 97.00 335 ILE A CA 1
ATOM 2632 C C . ILE A 1 335 ? 14.236 -12.489 -30.515 1.00 97.00 335 ILE A C 1
ATOM 2634 O O . ILE A 1 335 ? 13.854 -13.008 -29.468 1.00 97.00 335 ILE A O 1
ATOM 2638 N N . PHE A 1 336 ? 14.586 -11.204 -30.593 1.00 97.31 336 PHE A N 1
ATOM 2639 C CA . PHE A 1 336 ? 14.765 -10.354 -29.418 1.00 97.31 336 PHE A CA 1
ATOM 2640 C C . PHE A 1 336 ? 14.244 -8.935 -29.644 1.00 97.31 336 PHE A C 1
ATOM 2642 O O . PHE A 1 336 ? 14.509 -8.331 -30.682 1.00 97.31 336 PHE A O 1
ATOM 2649 N N . PHE A 1 337 ? 13.569 -8.368 -28.644 1.00 96.12 337 PHE A N 1
ATOM 2650 C CA . PHE A 1 337 ? 13.026 -7.014 -28.714 1.00 96.12 337 PHE A CA 1
ATOM 2651 C C . PHE A 1 337 ? 13.359 -6.135 -27.507 1.00 96.12 337 PHE A C 1
ATOM 2653 O O . PHE A 1 337 ? 13.258 -6.531 -26.343 1.00 96.12 337 PHE A O 1
ATOM 2660 N N . HIS A 1 338 ? 13.663 -4.874 -27.794 1.00 93.81 338 HIS A N 1
ATOM 2661 C CA . HIS A 1 338 ? 13.598 -3.791 -26.831 1.00 93.81 338 HIS A CA 1
ATOM 2662 C C . HIS A 1 338 ? 13.107 -2.511 -27.506 1.00 93.81 338 HIS A C 1
ATOM 2664 O O . HIS A 1 338 ? 13.613 -2.118 -28.552 1.00 93.81 338 HIS A O 1
ATOM 2670 N N . ALA A 1 339 ? 12.193 -1.798 -26.855 1.00 90.94 339 ALA A N 1
ATOM 2671 C CA . ALA A 1 339 ? 12.014 -0.384 -27.141 1.00 90.94 339 ALA A CA 1
ATOM 2672 C C . ALA A 1 339 ? 11.818 0.434 -25.862 1.00 90.94 339 ALA A C 1
ATOM 2674 O O . ALA A 1 339 ? 11.277 -0.041 -24.849 1.00 90.94 339 ALA A O 1
ATOM 2675 N N . GLY A 1 340 ? 12.282 1.676 -25.927 1.00 88.50 340 GLY A N 1
ATOM 2676 C CA . GLY A 1 340 ? 12.213 2.661 -24.859 1.00 88.50 340 GLY A CA 1
ATOM 2677 C C . GLY A 1 340 ? 13.545 3.379 -24.674 1.00 88.50 340 GLY A C 1
ATOM 2678 O O . GLY A 1 340 ? 14.557 3.017 -25.264 1.00 88.50 340 GLY A O 1
ATOM 2679 N N . ARG A 1 341 ? 13.541 4.396 -23.807 1.00 87.56 341 ARG A N 1
ATOM 2680 C CA . ARG A 1 341 ? 14.713 5.235 -23.522 1.00 87.56 341 ARG A CA 1
ATOM 2681 C C . ARG A 1 341 ? 15.969 4.396 -23.272 1.00 87.56 341 ARG A C 1
ATOM 2683 O O . ARG A 1 341 ? 15.933 3.475 -22.447 1.00 87.56 341 ARG A O 1
ATOM 2690 N N . ILE A 1 342 ? 17.056 4.750 -23.958 1.00 87.00 342 ILE A N 1
ATOM 2691 C CA . ILE A 1 342 ? 18.349 4.056 -23.881 1.00 87.00 342 ILE A CA 1
ATOM 2692 C C . ILE A 1 342 ? 19.311 4.880 -23.024 1.00 87.00 342 ILE A C 1
ATOM 2694 O O . ILE A 1 342 ? 19.732 4.402 -21.977 1.00 87.00 342 ILE A O 1
ATOM 2698 N N . CYS A 1 343 ? 19.539 6.151 -23.367 1.00 82.75 343 CYS A N 1
ATOM 2699 C CA . CYS A 1 343 ? 20.306 7.104 -22.552 1.00 82.75 343 CYS A CA 1
ATOM 2700 C C . CYS A 1 343 ? 19.510 7.716 -21.372 1.00 82.75 343 CYS A C 1
ATOM 2702 O O . CYS A 1 343 ? 19.876 8.763 -20.861 1.00 82.75 343 CYS A O 1
ATOM 2704 N N . GLY A 1 344 ? 18.372 7.140 -20.962 1.00 78.88 344 GLY A N 1
ATOM 2705 C CA . GLY A 1 344 ? 17.465 7.737 -19.957 1.00 78.88 344 GLY A CA 1
ATOM 2706 C C . GLY A 1 344 ? 16.578 8.883 -20.482 1.00 78.88 344 GLY A C 1
ATOM 2707 O O . GLY A 1 344 ? 15.486 9.108 -19.949 1.00 78.88 344 GLY A O 1
ATOM 2708 N N . GLU A 1 345 ? 16.983 9.512 -21.584 1.00 78.50 345 GLU A N 1
ATOM 2709 C CA . GLU A 1 345 ? 16.201 10.399 -22.456 1.00 78.50 345 GLU A CA 1
ATOM 2710 C C . GLU A 1 345 ? 15.705 9.671 -23.729 1.00 78.50 345 GLU A C 1
ATOM 2712 O O . GLU A 1 345 ? 15.986 8.487 -23.936 1.00 78.50 345 GLU A O 1
ATOM 2717 N N . PHE A 1 346 ? 14.921 10.356 -24.572 1.00 75.50 346 PHE A N 1
ATOM 2718 C CA . PHE A 1 346 ? 14.427 9.808 -25.848 1.00 75.50 346 PHE A CA 1
ATOM 2719 C C . PHE A 1 346 ? 15.410 9.971 -27.021 1.00 75.50 346 PHE A C 1
ATOM 2721 O O . PHE A 1 346 ? 15.157 9.417 -28.093 1.00 75.50 346 PHE A O 1
ATOM 2728 N N . ARG A 1 347 ? 16.532 10.683 -26.839 1.00 80.31 347 ARG A N 1
ATOM 2729 C CA . ARG A 1 347 ? 17.561 10.820 -27.878 1.00 80.31 347 ARG A CA 1
ATOM 2730 C C . ARG A 1 347 ? 18.146 9.446 -28.257 1.00 80.31 347 ARG A C 1
ATOM 2732 O O . ARG A 1 347 ? 18.353 8.613 -27.366 1.00 80.31 347 ARG A O 1
ATOM 2739 N N . PRO A 1 348 ? 18.392 9.181 -29.553 1.00 77.75 348 PRO A N 1
ATOM 2740 C CA . PRO A 1 348 ? 19.049 7.954 -29.986 1.00 77.75 348 PRO A CA 1
ATOM 2741 C C . PRO A 1 348 ? 20.520 7.938 -29.522 1.00 77.75 348 PRO A C 1
ATOM 2743 O O . PRO A 1 348 ? 21.158 8.993 -29.493 1.00 77.75 348 PRO A O 1
ATOM 2746 N N . PRO A 1 349 ? 21.091 6.773 -29.163 1.00 81.69 349 PRO A N 1
ATOM 2747 C CA . PRO A 1 349 ? 22.520 6.666 -28.886 1.00 81.69 349 PRO A CA 1
ATOM 2748 C C . PRO A 1 349 ? 23.347 6.947 -30.144 1.00 81.69 349 PRO A C 1
ATOM 2750 O O . PRO A 1 349 ? 23.010 6.465 -31.223 1.00 81.69 349 PRO A O 1
ATOM 2753 N N . ASN A 1 350 ? 24.457 7.674 -30.004 1.00 81.38 350 ASN A N 1
ATOM 2754 C CA . ASN A 1 350 ? 25.375 7.893 -31.119 1.00 81.38 350 ASN A CA 1
ATOM 2755 C C . ASN A 1 350 ? 26.221 6.632 -31.376 1.00 81.38 350 ASN A C 1
ATOM 2757 O O . ASN A 1 350 ? 27.167 6.363 -30.636 1.00 81.38 350 ASN A O 1
ATOM 2761 N N . THR A 1 351 ? 25.883 5.884 -32.427 1.00 78.94 351 THR A N 1
ATOM 2762 C CA . THR A 1 351 ? 26.522 4.615 -32.802 1.00 78.94 351 THR A CA 1
ATOM 2763 C C . THR A 1 351 ? 27.919 4.753 -33.408 1.00 78.94 351 THR A C 1
ATOM 2765 O O . THR A 1 351 ? 28.620 3.749 -33.463 1.00 78.94 351 THR A O 1
ATOM 2768 N N . SER A 1 352 ? 28.363 5.954 -33.807 1.00 80.50 352 SER A N 1
ATOM 2769 C CA . SER A 1 352 ? 29.728 6.167 -34.321 1.00 80.50 352 SER A CA 1
ATOM 2770 C C . SER A 1 352 ? 30.789 6.328 -33.226 1.00 80.50 352 SER A C 1
ATOM 2772 O O . SER A 1 352 ? 31.975 6.440 -33.529 1.00 80.50 352 SER A O 1
ATOM 2774 N N . ARG A 1 353 ? 30.386 6.340 -31.947 1.00 77.56 353 ARG A N 1
ATOM 2775 C CA . ARG A 1 353 ? 31.295 6.397 -30.793 1.00 77.56 353 ARG A CA 1
ATOM 2776 C C . ARG A 1 353 ? 31.397 5.029 -30.104 1.00 77.56 353 ARG A C 1
ATOM 2778 O O . ARG A 1 353 ? 30.392 4.317 -30.045 1.00 77.56 353 ARG A O 1
ATOM 2785 N N . PRO A 1 354 ? 32.574 4.668 -29.554 1.00 75.88 354 PRO A N 1
ATOM 2786 C CA . PRO A 1 354 ? 32.751 3.421 -28.815 1.00 75.88 354 PRO A CA 1
ATOM 2787 C C . PRO A 1 354 ? 31.881 3.380 -27.551 1.00 75.88 354 PRO A C 1
ATOM 2789 O O . PRO A 1 354 ? 31.354 4.395 -27.092 1.00 75.88 354 PRO A O 1
ATOM 2792 N N . TRP A 1 355 ? 31.748 2.191 -26.959 1.00 70.56 355 TRP A N 1
ATOM 2793 C CA . TRP A 1 355 ? 31.140 2.057 -25.637 1.00 70.56 355 TRP A CA 1
ATOM 2794 C C . TRP A 1 355 ? 32.011 2.769 -24.574 1.00 70.56 355 TRP A C 1
ATOM 2796 O O . TRP A 1 355 ? 33.227 2.578 -24.591 1.00 70.56 355 TRP A O 1
ATOM 2806 N N . PRO A 1 356 ? 31.430 3.514 -23.612 1.00 64.38 356 PRO A N 1
ATOM 2807 C CA . PRO A 1 356 ? 30.020 3.853 -23.504 1.00 64.38 356 PRO A CA 1
ATOM 2808 C C . PRO A 1 356 ? 29.694 5.026 -24.431 1.00 64.38 356 PRO A C 1
ATOM 2810 O O . PRO A 1 356 ? 30.416 6.018 -24.476 1.00 64.38 356 PRO A O 1
ATOM 2813 N N . TYR A 1 357 ? 28.557 4.932 -25.121 1.00 68.12 357 TYR A N 1
ATOM 2814 C CA . TYR A 1 357 ? 28.021 6.028 -25.925 1.00 68.12 357 TYR A CA 1
ATOM 2815 C C . TYR A 1 357 ? 27.973 7.358 -25.158 1.00 68.12 357 TYR A C 1
ATOM 2817 O O . TYR A 1 357 ? 27.864 7.365 -23.932 1.00 68.12 357 TYR A O 1
ATOM 2825 N N . ASN A 1 358 ? 27.851 8.467 -25.898 1.00 68.44 358 ASN A N 1
ATOM 2826 C CA . ASN A 1 358 ? 27.588 9.835 -25.410 1.00 68.44 358 ASN A CA 1
ATOM 2827 C C . ASN A 1 358 ? 26.303 10.023 -24.551 1.00 68.44 358 ASN A C 1
ATOM 2829 O O . ASN A 1 358 ? 25.853 11.149 -24.351 1.00 68.44 358 ASN A O 1
ATOM 2833 N N . CYS A 1 359 ? 25.696 8.953 -24.034 1.00 75.31 359 CYS A N 1
ATOM 2834 C CA . CYS A 1 359 ? 24.699 9.023 -22.978 1.00 75.31 359 CYS A CA 1
ATOM 2835 C C . CYS A 1 359 ? 25.332 9.619 -21.704 1.00 75.31 359 CYS A C 1
ATOM 2837 O O . CYS A 1 359 ? 26.066 8.930 -20.990 1.00 75.31 359 CYS A O 1
ATOM 2839 N N . VAL A 1 360 ? 24.993 10.865 -21.367 1.00 66.75 360 VAL A N 1
ATOM 2840 C CA . VAL A 1 360 ? 25.261 11.418 -20.029 1.00 66.75 360 VAL A CA 1
ATOM 2841 C C . VAL A 1 360 ? 24.650 10.472 -18.983 1.00 66.75 360 VAL A C 1
ATOM 2843 O O . VAL A 1 360 ? 23.541 9.972 -19.172 1.00 66.75 360 VAL A O 1
ATOM 2846 N N . ASP A 1 361 ? 25.384 10.162 -17.909 1.00 66.88 361 ASP A N 1
ATOM 2847 C CA . ASP A 1 361 ? 24.950 9.219 -16.865 1.00 66.88 361 ASP A CA 1
ATOM 2848 C C . ASP A 1 361 ? 24.577 7.796 -17.376 1.00 66.88 361 ASP A C 1
ATOM 2850 O O . ASP A 1 361 ? 23.773 7.091 -16.756 1.00 66.88 361 ASP A O 1
ATOM 2854 N N . ALA A 1 362 ? 25.196 7.308 -18.467 1.00 65.44 362 ALA A N 1
ATOM 2855 C CA . ALA A 1 362 ? 24.957 5.971 -19.049 1.00 65.44 362 ALA A CA 1
ATOM 2856 C C . ALA A 1 362 ? 24.862 4.832 -18.012 1.00 65.44 362 ALA A C 1
ATOM 2858 O O . ALA A 1 362 ? 23.997 3.961 -18.092 1.00 65.44 362 ALA A O 1
ATOM 2859 N N . MET A 1 363 ? 25.744 4.841 -17.012 1.00 70.00 363 MET A N 1
ATOM 2860 C CA . MET A 1 363 ? 25.827 3.793 -15.990 1.00 70.00 363 MET A CA 1
ATOM 2861 C C . MET A 1 363 ? 24.760 3.910 -14.891 1.00 70.00 363 MET A C 1
ATOM 2863 O O . MET A 1 363 ? 24.515 2.937 -14.177 1.00 70.00 363 MET A O 1
ATOM 2867 N N . ARG A 1 364 ? 24.099 5.066 -14.755 1.00 73.88 364 ARG A N 1
ATOM 2868 C CA . ARG A 1 364 ? 23.026 5.297 -13.778 1.00 73.88 364 ARG A CA 1
ATOM 2869 C C . ARG A 1 364 ? 21.711 4.694 -14.253 1.00 73.88 364 ARG A C 1
ATOM 2871 O O . ARG A 1 364 ? 21.071 3.959 -13.501 1.00 73.88 364 ARG A O 1
ATOM 2878 N N . TYR A 1 365 ? 21.313 4.977 -15.495 1.00 78.75 365 TYR A N 1
ATOM 2879 C CA . TYR A 1 365 ? 20.054 4.480 -16.046 1.00 78.75 365 TYR A CA 1
ATOM 2880 C C . TYR A 1 365 ? 20.187 3.022 -16.497 1.00 78.75 365 TYR A C 1
ATOM 2882 O O . TYR A 1 365 ? 21.007 2.695 -17.352 1.00 78.75 365 TYR A O 1
ATOM 2890 N N . SER A 1 366 ? 19.349 2.136 -15.953 1.00 80.38 366 SER A N 1
ATOM 2891 C CA . SER A 1 366 ? 19.382 0.688 -16.221 1.00 80.38 366 SER A CA 1
ATOM 2892 C C . SER A 1 366 ? 20.719 0.008 -15.883 1.00 80.38 366 SER A C 1
ATOM 2894 O O . SER A 1 366 ? 21.024 -1.057 -16.413 1.00 80.38 366 SER A O 1
ATOM 2896 N N . GLY A 1 367 ? 21.555 0.625 -15.038 1.00 79.38 367 GLY A N 1
ATOM 2897 C CA . GLY A 1 367 ? 22.876 0.106 -14.665 1.00 79.38 367 GLY A CA 1
ATOM 2898 C C . GLY A 1 367 ? 23.882 -0.031 -15.821 1.00 79.38 367 GLY A C 1
ATOM 2899 O O . GLY A 1 367 ? 24.853 -0.779 -15.665 1.00 79.38 367 GLY A O 1
ATOM 2900 N N . GLY A 1 368 ? 23.628 0.624 -16.967 1.00 82.50 368 GLY A N 1
ATOM 2901 C CA . GLY A 1 368 ? 24.380 0.494 -18.225 1.00 82.50 368 GLY A CA 1
ATOM 2902 C C . GLY A 1 368 ? 23.889 -0.608 -19.184 1.00 82.50 368 GLY A C 1
ATOM 2903 O O . GLY A 1 368 ? 24.437 -0.762 -20.278 1.00 82.50 368 GLY A O 1
ATOM 2904 N N . ILE A 1 369 ? 22.869 -1.392 -18.808 1.00 86.88 369 ILE A N 1
ATOM 2905 C CA . ILE A 1 369 ? 22.459 -2.595 -19.556 1.00 86.88 369 ILE A CA 1
ATOM 2906 C C . ILE A 1 369 ? 21.816 -2.268 -20.909 1.00 86.88 369 ILE A C 1
ATOM 2908 O O . ILE A 1 369 ? 22.155 -2.905 -21.904 1.00 86.88 369 ILE A O 1
ATOM 2912 N N . ARG A 1 370 ? 20.914 -1.280 -20.995 1.00 88.69 370 ARG A N 1
ATOM 2913 C CA . ARG A 1 370 ? 20.256 -0.933 -22.277 1.00 88.69 370 ARG A CA 1
ATOM 2914 C C . ARG A 1 370 ? 21.254 -0.398 -23.294 1.00 88.69 370 ARG A C 1
ATOM 2916 O O . ARG A 1 370 ? 21.151 -0.696 -24.477 1.00 88.69 370 ARG A O 1
ATOM 2923 N N . GLN A 1 371 ? 22.228 0.359 -22.805 1.00 87.25 371 GLN A N 1
ATOM 2924 C CA . GLN A 1 371 ? 23.313 0.947 -23.569 1.00 87.25 371 GLN A CA 1
ATOM 2925 C C . GLN A 1 371 ? 24.235 -0.159 -24.101 1.00 87.25 371 GLN A C 1
ATOM 2927 O O . GLN A 1 371 ? 24.505 -0.174 -25.296 1.00 87.25 371 GLN A O 1
ATOM 2932 N N . LYS A 1 372 ? 24.627 -1.142 -23.267 1.00 87.50 372 LYS A N 1
ATOM 2933 C CA . LYS A 1 372 ? 25.348 -2.351 -23.720 1.00 87.50 372 LYS A CA 1
ATOM 2934 C C . LYS A 1 372 ? 24.549 -3.145 -24.764 1.00 87.50 372 LYS A C 1
ATOM 2936 O O . LYS A 1 372 ? 25.070 -3.424 -25.837 1.00 87.50 372 LYS A O 1
ATOM 2941 N N . VAL A 1 373 ? 23.283 -3.465 -24.486 1.00 90.81 373 VAL A N 1
ATOM 2942 C CA . VAL A 1 373 ? 22.429 -4.256 -25.395 1.00 90.81 373 VAL A CA 1
ATOM 2943 C C . VAL A 1 373 ? 22.229 -3.555 -26.744 1.00 90.81 373 VAL A C 1
ATOM 2945 O O . VAL A 1 373 ? 22.317 -4.208 -27.779 1.00 90.81 373 VAL A O 1
ATOM 2948 N N . HIS A 1 374 ? 22.048 -2.232 -26.764 1.00 90.31 374 HIS A N 1
ATOM 2949 C CA . HIS A 1 374 ? 22.063 -1.464 -28.011 1.00 90.31 374 HIS A CA 1
ATOM 2950 C C . HIS A 1 374 ? 23.440 -1.532 -28.691 1.00 90.31 374 HIS A C 1
ATOM 2952 O O . HIS A 1 374 ? 23.518 -1.917 -29.855 1.00 90.31 374 HIS A O 1
ATOM 2958 N N . SER A 1 375 ? 24.528 -1.262 -27.959 1.00 88.12 375 SER A N 1
ATOM 2959 C CA . SER A 1 375 ? 25.905 -1.275 -28.483 1.00 88.12 375 SER A CA 1
ATOM 2960 C C . SER A 1 375 ? 26.265 -2.544 -29.238 1.00 88.12 375 SER A C 1
ATOM 2962 O O . SER A 1 375 ? 26.809 -2.451 -30.332 1.00 88.12 375 SER A O 1
ATOM 2964 N N . PHE A 1 376 ? 25.927 -3.711 -28.695 1.00 89.50 376 PHE A N 1
ATOM 2965 C CA . PHE A 1 376 ? 26.342 -4.984 -29.279 1.00 89.50 376 PHE A CA 1
ATOM 2966 C C . PHE A 1 376 ? 25.291 -5.639 -30.184 1.00 89.50 376 PHE A C 1
ATOM 2968 O O . PHE A 1 376 ? 25.626 -6.588 -30.894 1.00 89.50 376 PHE A O 1
ATOM 2975 N N . HIS A 1 377 ? 24.022 -5.205 -30.155 1.00 92.56 377 HIS A N 1
ATOM 2976 C CA . HIS A 1 377 ? 22.935 -5.944 -30.819 1.00 92.56 377 HIS A CA 1
ATOM 2977 C C . HIS A 1 377 ? 21.920 -5.101 -31.610 1.00 92.56 377 HIS A C 1
ATOM 2979 O O . HIS A 1 377 ? 21.003 -5.691 -32.177 1.00 92.56 377 HIS A O 1
ATOM 2985 N N . HIS A 1 378 ? 22.035 -3.766 -31.684 1.00 91.06 378 HIS A N 1
ATOM 2986 C CA . HIS A 1 378 ? 21.043 -2.942 -32.403 1.00 91.06 378 HIS A CA 1
ATOM 2987 C C . HIS A 1 378 ? 20.910 -3.300 -33.893 1.00 91.06 378 HIS A C 1
ATOM 2989 O O . HIS A 1 378 ? 19.804 -3.257 -34.421 1.00 91.06 378 HIS A O 1
ATOM 2995 N N . ASN A 1 379 ? 22.010 -3.713 -34.534 1.00 91.00 379 ASN A N 1
ATOM 2996 C CA . ASN A 1 379 ? 22.060 -4.138 -35.936 1.00 91.00 379 ASN A CA 1
ATOM 2997 C C . ASN A 1 379 ? 22.209 -5.670 -36.101 1.00 91.00 379 ASN A C 1
ATOM 2999 O O . ASN A 1 379 ? 22.829 -6.146 -37.048 1.00 91.00 379 ASN A O 1
ATOM 3003 N N . ARG A 1 380 ? 21.722 -6.470 -35.139 1.00 95.12 380 ARG A N 1
ATOM 3004 C CA . ARG A 1 380 ? 21.811 -7.940 -35.197 1.00 95.12 380 ARG A CA 1
ATOM 3005 C C . ARG A 1 380 ? 20.579 -8.534 -35.882 1.00 95.12 380 ARG A C 1
ATOM 3007 O O . ARG A 1 380 ? 19.452 -8.230 -35.502 1.00 95.12 380 ARG A O 1
ATOM 3014 N N . THR A 1 381 ? 20.777 -9.444 -36.835 1.00 96.50 381 THR A N 1
ATOM 3015 C CA . THR A 1 381 ? 19.683 -10.138 -37.538 1.00 96.50 381 THR A CA 1
ATOM 3016 C C . THR A 1 381 ? 18.690 -10.776 -36.560 1.00 96.50 381 THR A C 1
ATOM 3018 O O . THR A 1 381 ? 19.078 -11.484 -35.629 1.00 96.50 381 THR A O 1
ATOM 3021 N N . GLY A 1 382 ? 17.395 -10.504 -36.753 1.00 95.38 382 GLY A N 1
ATOM 3022 C CA . GLY A 1 382 ? 16.312 -10.980 -35.883 1.00 95.38 382 GLY A CA 1
ATOM 3023 C C . GLY A 1 382 ? 16.155 -10.229 -34.551 1.00 95.38 382 GLY A C 1
ATOM 3024 O O . GLY A 1 382 ? 15.259 -10.572 -33.775 1.00 95.38 382 GLY A O 1
ATOM 3025 N N . TYR A 1 383 ? 16.983 -9.219 -34.269 1.00 96.88 383 TYR A N 1
ATOM 3026 C CA . TYR A 1 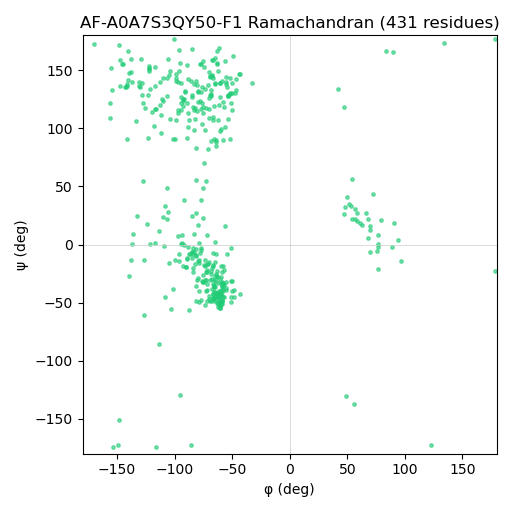383 ? 16.845 -8.335 -33.110 1.00 96.88 383 TYR A CA 1
ATOM 3027 C C . TYR A 1 383 ? 16.162 -7.031 -33.539 1.00 96.88 383 TYR A C 1
ATOM 3029 O O . TYR A 1 383 ? 16.349 -6.545 -34.650 1.00 96.88 383 TYR A O 1
ATOM 3037 N N . HIS A 1 384 ? 15.371 -6.442 -32.646 1.00 95.50 384 HIS A N 1
ATOM 3038 C CA . HIS A 1 384 ? 14.777 -5.124 -32.850 1.00 95.50 384 HIS A CA 1
ATOM 3039 C C . HIS A 1 384 ? 14.957 -4.282 -31.586 1.00 95.50 384 HIS A C 1
ATOM 3041 O O . HIS A 1 384 ? 14.301 -4.527 -30.571 1.00 95.50 384 HIS A O 1
ATOM 3047 N N . ILE A 1 385 ? 15.865 -3.305 -31.635 1.00 93.69 385 ILE A N 1
ATOM 3048 C CA . ILE A 1 385 ? 16.224 -2.451 -30.497 1.00 93.69 385 ILE A CA 1
ATOM 3049 C C . ILE A 1 385 ? 16.066 -0.988 -30.917 1.00 93.69 385 ILE A C 1
ATOM 3051 O O . ILE A 1 385 ? 16.764 -0.532 -31.814 1.00 93.69 385 ILE A O 1
ATOM 3055 N N . SER A 1 386 ? 15.163 -0.255 -30.261 1.00 90.62 386 SER A N 1
ATOM 3056 C CA . SER A 1 386 ? 14.834 1.141 -30.595 1.00 90.62 386 SER A CA 1
ATOM 3057 C C . SER A 1 386 ? 14.681 2.031 -29.349 1.00 90.62 386 SER A C 1
ATOM 3059 O O . SER A 1 386 ? 14.410 1.551 -28.248 1.00 90.62 386 SER A O 1
ATOM 3061 N N . ASN A 1 387 ? 14.801 3.352 -29.510 1.00 87.75 387 ASN A N 1
ATOM 3062 C CA . ASN A 1 387 ? 14.478 4.340 -28.474 1.00 87.75 387 ASN A CA 1
ATOM 3063 C C . ASN A 1 387 ? 12.957 4.504 -28.253 1.00 87.75 387 ASN A C 1
ATOM 3065 O O . ASN A 1 387 ? 12.521 4.795 -27.135 1.00 87.75 387 ASN A O 1
ATOM 3069 N N . HIS A 1 388 ? 12.143 4.303 -29.293 1.00 84.94 388 HIS A N 1
ATOM 3070 C CA . HIS A 1 388 ? 10.686 4.440 -29.267 1.00 84.94 388 HIS A CA 1
ATOM 3071 C C . HIS A 1 388 ? 10.026 3.582 -30.361 1.00 84.94 388 HIS A C 1
ATOM 3073 O O . HIS A 1 388 ? 10.622 3.332 -31.406 1.00 84.94 388 HIS A O 1
ATOM 3079 N N . ILE A 1 389 ? 8.786 3.136 -30.132 1.00 87.12 389 ILE A N 1
ATOM 3080 C CA . ILE A 1 389 ? 7.952 2.534 -31.178 1.00 87.12 389 ILE A CA 1
ATOM 3081 C C . ILE A 1 389 ? 6.457 2.701 -30.841 1.00 87.12 389 ILE A C 1
ATOM 3083 O O . ILE A 1 389 ? 6.070 2.399 -29.709 1.00 87.12 389 ILE A O 1
ATOM 3087 N N . PRO A 1 390 ? 5.597 3.144 -31.782 1.00 77.94 390 PRO A N 1
ATOM 3088 C CA . PRO A 1 390 ? 4.181 3.397 -31.493 1.00 77.94 390 PRO A CA 1
ATOM 3089 C C . PRO A 1 390 ? 3.351 2.119 -31.276 1.00 77.94 390 PRO A C 1
ATOM 3091 O O . PRO A 1 390 ? 2.337 2.161 -30.590 1.00 77.94 390 PRO A O 1
ATOM 3094 N N . LYS A 1 391 ? 3.776 0.962 -31.808 1.00 81.31 391 LYS A N 1
ATOM 3095 C CA . LYS A 1 391 ? 3.061 -0.329 -31.688 1.00 81.31 391 LYS A CA 1
ATOM 3096 C C . LYS A 1 391 ? 3.748 -1.300 -30.712 1.00 81.31 391 LYS A C 1
ATOM 3098 O O . LYS A 1 391 ? 3.986 -2.461 -31.045 1.00 81.31 391 LYS A O 1
ATOM 3103 N N . TYR A 1 392 ? 4.090 -0.831 -29.508 1.00 86.50 392 TYR A N 1
ATOM 3104 C CA . TYR A 1 392 ? 4.904 -1.571 -28.524 1.00 86.50 392 TYR A CA 1
ATOM 3105 C C . TYR A 1 392 ? 4.406 -3.002 -28.240 1.00 86.50 392 TYR A C 1
ATOM 3107 O O . TYR A 1 392 ? 5.186 -3.953 -28.342 1.00 86.50 392 TYR A O 1
ATOM 3115 N N . ALA A 1 393 ? 3.108 -3.180 -27.966 1.00 84.19 393 ALA A N 1
ATOM 3116 C CA . ALA A 1 393 ? 2.510 -4.498 -27.746 1.00 84.19 393 ALA A CA 1
ATOM 3117 C C . ALA A 1 393 ? 2.662 -5.468 -28.919 1.00 84.19 393 ALA A C 1
ATOM 3119 O O . ALA A 1 393 ? 2.831 -6.662 -28.685 1.00 84.19 393 ALA A O 1
ATOM 3120 N N . VAL A 1 394 ? 2.598 -4.988 -30.167 1.00 85.88 394 VAL A N 1
ATOM 3121 C CA . VAL A 1 394 ? 2.736 -5.851 -31.351 1.00 85.88 394 VAL A CA 1
ATOM 3122 C C . VAL A 1 394 ? 4.140 -6.442 -31.382 1.00 85.88 394 VAL A C 1
ATOM 3124 O O . VAL A 1 394 ? 4.288 -7.653 -31.499 1.00 85.88 394 VAL A O 1
ATOM 3127 N N . HIS A 1 395 ? 5.165 -5.616 -31.166 1.00 91.00 395 HIS A N 1
ATOM 3128 C CA . HIS A 1 395 ? 6.551 -6.082 -31.163 1.00 91.00 395 HIS A CA 1
ATOM 3129 C C . HIS A 1 395 ? 6.855 -7.020 -29.990 1.00 91.00 395 HIS A C 1
ATOM 3131 O O . HIS A 1 395 ? 7.597 -7.980 -30.176 1.00 91.00 395 HIS A O 1
ATOM 3137 N N . LEU A 1 396 ? 6.246 -6.823 -28.814 1.00 91.19 396 LEU A N 1
ATOM 3138 C CA . LEU A 1 396 ? 6.284 -7.843 -27.760 1.00 91.19 396 LEU A CA 1
ATOM 3139 C C . LEU A 1 396 ? 5.606 -9.144 -28.226 1.00 91.19 396 LEU A C 1
ATOM 3141 O O . LEU A 1 396 ? 6.210 -10.213 -28.156 1.00 91.19 396 LEU A O 1
ATOM 3145 N N . ARG A 1 397 ? 4.378 -9.066 -28.759 1.00 89.38 397 ARG A N 1
ATOM 3146 C CA . ARG A 1 397 ? 3.607 -10.239 -29.202 1.00 89.38 397 ARG A CA 1
ATOM 3147 C C . ARG A 1 397 ? 4.320 -11.057 -30.278 1.00 89.38 397 ARG A C 1
ATOM 3149 O O . ARG A 1 397 ? 4.224 -12.276 -30.202 1.00 89.38 397 ARG A O 1
ATOM 3156 N N . THR A 1 398 ? 5.070 -10.453 -31.202 1.00 92.25 398 THR A N 1
ATOM 3157 C CA . THR A 1 398 ? 5.815 -11.196 -32.242 1.00 92.25 398 THR A CA 1
ATOM 3158 C C . THR A 1 398 ? 7.272 -11.526 -31.881 1.00 92.25 398 THR A C 1
ATOM 3160 O O . THR A 1 398 ? 7.961 -12.178 -32.661 1.00 92.25 398 THR A O 1
ATOM 3163 N N . SER A 1 399 ? 7.757 -11.159 -30.690 1.00 95.12 399 SER A N 1
ATOM 3164 C CA . SER A 1 399 ? 9.126 -11.486 -30.252 1.00 95.12 399 SER A CA 1
ATOM 3165 C C . SER A 1 399 ? 9.179 -12.700 -29.331 1.00 95.12 399 SER A C 1
ATOM 3167 O O . SER A 1 399 ? 8.320 -12.863 -28.461 1.00 95.12 399 SER A O 1
ATOM 3169 N N . LYS A 1 400 ? 10.197 -13.552 -29.499 1.00 95.69 400 LYS A N 1
ATOM 3170 C CA . LYS A 1 400 ? 10.473 -14.683 -28.594 1.00 95.69 400 LYS A CA 1
ATOM 3171 C C . LYS A 1 400 ? 10.962 -14.180 -27.230 1.00 95.69 400 LYS A C 1
ATOM 3173 O O . LYS A 1 400 ? 10.412 -14.568 -26.202 1.00 95.69 400 LYS A O 1
ATOM 3178 N N . TRP A 1 401 ? 11.935 -13.269 -27.237 1.00 96.81 401 TRP A N 1
ATOM 3179 C CA . TRP A 1 401 ? 12.568 -12.693 -26.049 1.00 96.81 401 TRP A CA 1
ATOM 3180 C C . TRP A 1 401 ? 12.429 -11.166 -26.014 1.00 96.81 401 TRP A C 1
ATOM 3182 O O . TRP A 1 401 ? 12.441 -10.511 -27.057 1.00 96.81 401 TRP A O 1
ATOM 3192 N N . CYS A 1 402 ? 12.355 -10.567 -24.824 1.00 95.19 402 CYS A N 1
ATOM 3193 C CA . CYS A 1 402 ? 12.337 -9.107 -24.677 1.00 95.19 402 CYS A CA 1
ATOM 3194 C C . CYS A 1 402 ? 13.115 -8.609 -23.461 1.00 95.19 402 CYS A C 1
ATOM 3196 O O . CYS A 1 402 ? 12.965 -9.116 -22.349 1.00 95.19 402 CYS A O 1
ATOM 3198 N N . LEU A 1 403 ? 13.910 -7.552 -23.655 1.00 94.12 403 LEU A N 1
ATOM 3199 C CA . LEU A 1 403 ? 14.739 -6.978 -22.597 1.00 94.12 403 LEU A CA 1
ATOM 3200 C C . LEU A 1 403 ? 13.878 -6.348 -21.497 1.00 94.12 403 LEU A C 1
ATOM 3202 O O . LEU A 1 403 ? 13.353 -5.243 -21.660 1.00 94.12 403 LEU A O 1
ATOM 3206 N N . SER A 1 404 ? 13.831 -7.014 -20.347 1.00 90.50 404 SER A N 1
ATOM 3207 C CA . SER A 1 404 ? 13.123 -6.597 -19.132 1.00 90.50 404 SER A CA 1
ATOM 3208 C C . SER A 1 404 ? 14.083 -6.152 -18.029 1.00 90.50 404 SER A C 1
ATOM 3210 O O . SER A 1 404 ? 13.809 -6.297 -16.844 1.00 90.50 404 SER A O 1
ATOM 3212 N N . THR A 1 405 ? 15.215 -5.560 -18.419 1.00 85.75 405 THR A N 1
ATOM 3213 C CA . THR A 1 405 ? 16.128 -4.925 -17.467 1.00 85.75 405 THR A CA 1
ATOM 3214 C C . THR A 1 405 ? 15.434 -3.806 -16.681 1.00 85.75 405 THR A C 1
ATOM 3216 O O . THR A 1 405 ? 14.657 -3.008 -17.230 1.00 85.75 405 THR A O 1
ATOM 3219 N N . GLN A 1 406 ? 15.776 -3.750 -15.394 1.00 77.06 406 GLN A N 1
ATOM 3220 C CA . GLN A 1 406 ? 15.674 -2.590 -14.513 1.00 77.06 406 GLN A CA 1
ATOM 3221 C C . GLN A 1 406 ? 15.902 -1.263 -15.263 1.00 77.06 406 GLN A C 1
ATOM 3223 O O . GLN A 1 406 ? 16.746 -1.163 -16.149 1.00 77.06 406 GLN A O 1
ATOM 3228 N N . GLY A 1 407 ? 15.106 -0.241 -14.955 1.00 76.62 407 GLY A N 1
ATOM 3229 C CA . GLY A 1 407 ? 15.214 1.097 -15.538 1.00 76.62 407 GLY A CA 1
ATOM 3230 C C . GLY A 1 407 ? 16.030 2.026 -14.649 1.00 76.62 407 GLY A C 1
ATOM 3231 O O . GLY A 1 407 ? 17.106 1.676 -14.171 1.00 76.62 407 GLY A O 1
ATOM 3232 N N . GLY A 1 408 ? 15.478 3.201 -14.357 1.00 73.69 408 GLY A N 1
ATOM 3233 C CA . GLY A 1 408 ? 15.878 3.965 -13.177 1.00 73.69 408 GLY A CA 1
ATOM 3234 C C . GLY A 1 408 ? 15.284 3.354 -11.905 1.00 73.69 408 GLY A C 1
ATOM 3235 O O . GLY A 1 408 ? 14.675 4.086 -11.148 1.00 73.69 408 GLY A O 1
ATOM 3236 N N . GLY A 1 409 ? 15.410 2.034 -11.703 1.00 78.81 409 GLY A N 1
ATOM 3237 C CA . GLY A 1 409 ? 14.734 1.245 -10.658 1.00 78.81 409 GLY A CA 1
ATOM 3238 C C . GLY A 1 409 ? 13.880 0.091 -11.203 1.00 78.81 409 GLY A C 1
ATOM 3239 O O . GLY A 1 409 ? 13.933 -0.220 -12.400 1.00 78.81 409 GLY A O 1
ATOM 3240 N N . HIS A 1 410 ? 13.110 -0.572 -10.337 1.00 81.25 410 HIS A N 1
ATOM 3241 C CA . HIS A 1 410 ? 12.212 -1.665 -10.724 1.00 81.25 410 HIS A CA 1
ATOM 3242 C C . HIS A 1 410 ? 11.042 -1.133 -11.558 1.00 81.25 410 HIS A C 1
ATOM 3244 O O . HIS A 1 410 ? 10.358 -0.213 -11.120 1.00 81.25 410 HIS A O 1
ATOM 3250 N N . GLY A 1 411 ? 10.776 -1.722 -12.727 1.00 79.94 411 GLY A N 1
ATOM 3251 C CA . GLY A 1 411 ? 9.653 -1.347 -13.598 1.00 79.94 411 GLY A CA 1
ATOM 3252 C C . GLY A 1 411 ? 8.627 -2.468 -13.771 1.00 79.94 411 GLY A C 1
ATOM 3253 O O . GLY A 1 411 ? 8.749 -3.528 -13.174 1.00 79.94 411 GLY A O 1
ATOM 3254 N N . ASN A 1 412 ? 7.636 -2.257 -14.639 1.00 82.88 412 ASN A N 1
ATOM 3255 C CA . ASN A 1 412 ? 6.563 -3.230 -14.900 1.00 82.88 412 ASN A CA 1
ATOM 3256 C C . ASN A 1 412 ? 6.851 -4.141 -16.118 1.00 82.88 412 ASN A C 1
ATOM 3258 O O . ASN A 1 412 ? 6.011 -4.957 -16.498 1.00 82.88 412 ASN A O 1
ATOM 3262 N N . ARG A 1 413 ? 7.999 -3.976 -16.795 1.00 84.81 413 ARG A N 1
ATOM 3263 C CA . ARG A 1 413 ? 8.218 -4.522 -18.149 1.00 84.81 413 ARG A CA 1
ATOM 3264 C C . ARG A 1 413 ? 8.227 -6.050 -18.195 1.00 84.81 413 ARG A C 1
ATOM 3266 O O . ARG A 1 413 ? 7.688 -6.603 -19.141 1.00 84.81 413 ARG A O 1
ATOM 3273 N N . GLN A 1 414 ? 8.764 -6.712 -17.177 1.00 86.62 414 GLN A N 1
ATOM 3274 C CA . GLN A 1 414 ? 8.731 -8.167 -17.032 1.00 86.62 414 GLN A CA 1
ATOM 3275 C C . GLN A 1 414 ? 7.294 -8.709 -16.990 1.00 86.62 414 GLN A C 1
ATOM 3277 O O . GLN A 1 414 ? 7.006 -9.715 -17.626 1.00 86.62 414 GLN A O 1
ATOM 3282 N N . VAL A 1 415 ? 6.368 -8.000 -16.331 1.00 85.62 415 VAL A N 1
ATOM 3283 C CA . VAL A 1 415 ? 4.944 -8.376 -16.285 1.00 85.62 415 VAL A CA 1
ATOM 3284 C C . VAL A 1 415 ? 4.296 -8.164 -17.653 1.00 85.62 415 VAL A C 1
ATOM 3286 O O . VAL A 1 415 ? 3.627 -9.056 -18.165 1.00 85.62 415 VAL A O 1
ATOM 3289 N N . ILE A 1 416 ? 4.533 -7.003 -18.271 1.00 85.50 416 ILE A N 1
ATOM 3290 C CA . ILE A 1 416 ? 3.982 -6.654 -19.591 1.00 85.50 416 ILE A CA 1
ATOM 3291 C C . ILE A 1 416 ? 4.499 -7.618 -20.674 1.00 85.50 416 ILE A C 1
ATOM 3293 O O . ILE A 1 416 ? 3.717 -8.083 -21.497 1.00 85.50 416 ILE A O 1
ATOM 3297 N N . GLY A 1 417 ? 5.789 -7.969 -20.646 1.00 88.69 417 GLY A N 1
ATOM 3298 C CA . GLY A 1 417 ? 6.409 -8.941 -21.548 1.00 88.69 417 GLY A CA 1
ATOM 3299 C C . GLY A 1 417 ? 5.774 -10.323 -21.426 1.00 88.69 417 GLY A C 1
ATOM 3300 O O . GLY A 1 417 ? 5.265 -10.840 -22.419 1.00 88.69 417 GLY A O 1
ATOM 3301 N N . THR A 1 418 ? 5.695 -10.874 -20.210 1.00 88.81 418 THR A N 1
ATOM 3302 C CA . THR A 1 418 ? 5.045 -12.173 -19.970 1.00 88.81 418 THR A CA 1
ATOM 3303 C C . THR A 1 418 ? 3.579 -12.168 -20.414 1.00 88.81 418 THR A C 1
ATOM 3305 O O . THR A 1 418 ? 3.151 -13.081 -21.117 1.00 88.81 418 THR A O 1
ATOM 3308 N N . LEU A 1 419 ? 2.811 -11.115 -20.103 1.00 85.75 419 LEU A N 1
ATOM 3309 C CA . LEU A 1 419 ? 1.418 -10.979 -20.556 1.00 85.75 419 LEU A CA 1
ATOM 3310 C C . LEU A 1 419 ? 1.291 -10.846 -22.083 1.00 85.75 419 LEU A C 1
ATOM 3312 O O . LEU A 1 419 ? 0.282 -11.256 -22.654 1.00 85.75 419 LEU A O 1
ATOM 3316 N N . ALA A 1 420 ? 2.313 -10.335 -22.767 1.00 87.12 420 ALA A N 1
ATOM 3317 C CA . ALA A 1 420 ? 2.408 -10.323 -24.223 1.00 87.12 420 ALA A CA 1
ATOM 3318 C C . ALA A 1 420 ? 2.848 -11.670 -24.832 1.00 87.12 420 ALA A C 1
ATOM 3320 O O . ALA A 1 420 ? 3.024 -11.755 -26.049 1.00 87.12 420 ALA A O 1
ATOM 3321 N N . GLY A 1 421 ? 3.069 -12.706 -24.015 1.00 88.50 421 GLY A N 1
ATOM 3322 C CA . GLY A 1 421 ? 3.652 -13.979 -24.441 1.00 88.50 421 GLY A CA 1
ATOM 3323 C C . GLY A 1 421 ? 5.110 -13.847 -24.891 1.00 88.50 421 GLY A C 1
ATOM 3324 O O . GLY A 1 421 ? 5.541 -14.584 -25.773 1.00 88.50 421 GLY A O 1
ATOM 3325 N N . CYS A 1 422 ? 5.842 -12.857 -24.380 1.00 92.44 422 CYS A N 1
ATOM 3326 C CA . CYS A 1 422 ? 7.241 -12.592 -24.696 1.00 92.44 422 CYS A CA 1
ATOM 3327 C C . CYS A 1 422 ? 8.119 -12.889 -23.481 1.00 92.44 422 CYS A C 1
ATOM 3329 O O . CYS A 1 422 ? 7.896 -12.331 -22.407 1.00 92.44 422 CYS A O 1
ATOM 3331 N N . ASN A 1 423 ? 9.130 -13.741 -23.643 1.00 94.38 423 ASN A N 1
ATOM 3332 C CA . ASN A 1 423 ? 9.931 -14.204 -22.517 1.00 94.38 423 ASN A CA 1
ATOM 3333 C C . ASN A 1 423 ? 10.851 -13.073 -22.007 1.00 94.38 423 ASN A C 1
ATOM 3335 O O . ASN A 1 423 ? 11.707 -12.589 -22.763 1.00 94.38 423 ASN A O 1
ATOM 3339 N N . PRO A 1 424 ? 10.697 -12.616 -20.748 1.00 93.62 424 PRO A N 1
ATOM 3340 C CA . PRO A 1 424 ? 11.434 -11.466 -20.242 1.00 93.62 424 PRO A CA 1
ATOM 3341 C C . PRO A 1 424 ? 12.893 -11.825 -19.934 1.00 93.62 424 PRO A C 1
ATOM 3343 O O . PRO A 1 424 ? 13.188 -12.613 -19.040 1.00 93.62 424 PRO A O 1
ATOM 3346 N N . VAL A 1 425 ? 13.826 -11.179 -20.634 1.00 93.00 425 VAL A N 1
ATOM 3347 C CA . VAL A 1 425 ? 15.265 -11.261 -20.357 1.00 93.00 425 VAL A CA 1
ATOM 3348 C C . VAL A 1 425 ? 15.626 -10.190 -19.331 1.00 93.00 425 VAL A C 1
ATOM 3350 O O . VAL A 1 425 ? 15.747 -9.004 -19.657 1.00 93.00 425 VAL A O 1
ATOM 3353 N N . SER A 1 426 ? 15.767 -10.611 -18.078 1.00 86.06 426 SER A N 1
ATOM 3354 C CA . SER A 1 426 ? 16.143 -9.762 -16.946 1.00 86.06 426 SER A CA 1
ATOM 3355 C C . SER A 1 426 ? 17.643 -9.874 -16.684 1.00 86.06 426 SER A C 1
ATOM 3357 O O . SER A 1 426 ? 18.120 -10.925 -16.276 1.00 86.06 426 SER A O 1
ATOM 3359 N N . ILE A 1 427 ? 18.386 -8.785 -16.903 1.00 81.94 427 ILE A N 1
ATOM 3360 C CA . ILE A 1 427 ? 19.831 -8.713 -16.631 1.00 81.94 427 ILE A CA 1
ATOM 3361 C C . ILE A 1 427 ? 20.049 -7.738 -15.473 1.00 81.94 427 ILE A C 1
ATOM 3363 O O . ILE A 1 427 ? 19.662 -6.565 -15.570 1.00 81.94 427 ILE A O 1
ATOM 3367 N N . GLY A 1 428 ? 20.633 -8.238 -14.383 1.00 68.50 428 GLY A N 1
ATOM 3368 C CA . GLY A 1 428 ? 20.895 -7.485 -13.159 1.00 68.50 428 GLY A CA 1
ATOM 3369 C C . GLY A 1 428 ? 22.308 -6.905 -13.126 1.00 68.50 428 GLY A C 1
ATOM 3370 O O . GLY A 1 428 ? 23.277 -7.575 -13.461 1.00 68.50 428 GLY A O 1
ATOM 3371 N N . ALA A 1 429 ? 22.445 -5.665 -12.654 1.00 56.31 429 ALA A N 1
ATOM 3372 C CA . ALA A 1 429 ? 23.739 -4.980 -12.536 1.00 56.31 429 ALA A CA 1
ATOM 3373 C C . ALA A 1 429 ? 24.716 -5.583 -11.500 1.00 56.31 429 ALA A C 1
ATOM 3375 O O . ALA A 1 429 ? 25.850 -5.111 -11.445 1.00 56.31 429 ALA A O 1
ATOM 3376 N N . HIS A 1 430 ? 24.271 -6.562 -10.700 1.00 53.91 430 HIS A N 1
ATOM 3377 C CA . HIS A 1 430 ? 25.050 -7.262 -9.665 1.00 53.91 430 HIS A CA 1
ATOM 3378 C C . HIS A 1 430 ? 25.648 -8.591 -10.134 1.00 53.91 430 HIS A C 1
ATOM 3380 O O . HIS A 1 430 ? 26.456 -9.176 -9.419 1.00 53.91 430 HIS A O 1
ATOM 3386 N N . GLN A 1 431 ? 25.292 -9.070 -11.330 1.00 42.47 431 GLN A N 1
ATOM 3387 C CA . GLN A 1 431 ? 26.098 -10.103 -11.966 1.00 42.47 431 GLN A CA 1
ATOM 3388 C C . GLN A 1 431 ? 27.448 -9.467 -12.307 1.00 42.47 431 GLN A C 1
ATOM 3390 O O . GLN A 1 431 ? 27.520 -8.591 -13.174 1.00 42.47 431 GLN A O 1
ATOM 3395 N N . LYS A 1 432 ? 28.498 -9.886 -11.589 1.00 37.06 432 LYS A N 1
ATOM 3396 C CA . LYS A 1 432 ? 29.880 -9.751 -12.054 1.00 37.06 432 LYS A CA 1
ATOM 3397 C C . LYS A 1 432 ? 29.950 -10.534 -13.372 1.00 37.06 432 LYS A C 1
ATOM 3399 O O . LYS A 1 432 ? 29.939 -11.760 -13.344 1.00 37.06 432 LYS A O 1
ATOM 3404 N N . MET A 1 433 ? 29.873 -9.806 -14.486 1.00 33.78 433 MET A N 1
ATOM 3405 C CA . MET A 1 433 ? 30.175 -10.292 -15.836 1.00 33.78 433 MET A CA 1
ATOM 3406 C C . MET A 1 433 ? 31.667 -10.131 -16.079 1.00 33.78 433 MET A C 1
ATOM 3408 O O . MET A 1 433 ? 32.157 -9.031 -15.729 1.00 33.78 433 MET A O 1
#

pLDDT: mean 82.62, std 16.92, range [29.81, 98.19]